Protein AF-A0A955S5T0-F1 (afdb_monomer)

pLDDT: mean 74.09, std 12.94, range [35.44, 94.0]

Sequence (426 aa):
MRRKCLFSLLGILFIHSLYISSAYSQSPAAYEKLKQENERLAEELKELKKQLSINKSNEGALEDLTLQKNSLLNQMVNVRQEKVALTEEVKDLKDRLNYWENNFDAEFENVIEPFQNKIKEFEKELEALNKAGSQTTEKQPKIVKQILPDVKNDIREQQEQIKFLEKKISNLQEKILSQEEELTKTSQKLEKKVLDVSSERDRLAGVVETLQKQSGKTVSKESKDIQRELDAAKDEIRTLKDQLAQSREKQDARVASVKEPLLEDIKSLKEKLQEYEFTAKNKDRRILEVSGQIREQKSLVEELEQQKILNKQLLTQIEKSNDFSDDLKELNDKYTAEIAELKKSGKAAENDVVYWKEQAENLKSGDPDKLSEYRKKLGELTALNTRKEERIEKQKAELSDLKDQNSSLAKEVKTLTQKTNDSFDK

Foldseek 3Di:
DVVVVVVVVVVVVVVVVVVLVVCVPPDPVVNVVSVVVVVVVVVVVVVVVVVVVVVVVVVVVVVVVVVVVVVVVVVVVVVVVVVVVVVVVVVVVVVVVVCCVVCVVVVVCVVCVVVVVVVVVVVVVVVVVVVVPPDDDDDPPPVCVVCVVVVVVVVVVVVVVVVVVVVVVVVVVVVVVVVVVVVVVVVVVVVVVVVVVVVVVVVVVVVVVVVVVVVVVVVVVVVVVVVVVVVVVVVVVVVVVVVVVVVVVVVVVVCCVVVVVVVVVVVVVVVVVVVVVVVVVVVVVVVVVVVVVVVVVVVVVVVVVVLVVVVVVLVVVVVVLVVVVVVLVVVVVVLVVVLVVLVVVLVVLVVVLVVLVVVLVPPDDDDVVVNVVSVVVNVVSVVVNVVSVVVSVVSVVVNVVSVVVNVVVVVVNVVVVVVSVVVVVD

Solvent-accessible surface area (backbone atoms only — not comparable to full-atom values): 23024 Å² total; per-residue (Å²): 118,77,71,62,59,56,56,52,54,56,52,52,52,56,53,48,55,58,49,53,66,60,48,75,80,77,41,76,70,58,50,54,53,53,49,53,52,50,53,52,52,52,52,54,52,51,51,52,50,51,53,52,52,53,51,52,53,49,52,51,53,50,50,52,52,50,52,51,51,52,51,51,50,51,52,51,50,51,52,50,50,53,50,51,55,52,50,52,50,52,48,53,52,50,52,52,49,51,49,44,73,73,38,43,65,60,56,49,43,67,65,43,49,65,53,55,51,50,50,54,49,52,50,50,52,50,52,50,54,60,69,61,69,80,74,78,88,92,69,75,76,56,63,61,67,63,49,52,61,56,56,52,49,53,52,49,52,50,54,52,50,50,54,52,50,54,53,49,51,54,57,48,54,54,50,51,54,54,49,53,50,50,52,50,56,52,50,54,54,49,54,53,51,52,52,53,52,50,53,52,51,55,53,50,51,54,50,51,54,52,51,52,55,49,50,56,52,51,55,55,48,53,54,50,51,52,49,51,53,52,52,51,50,51,54,50,52,50,52,53,52,53,51,52,53,54,50,49,53,54,48,52,53,53,50,49,70,51,49,56,58,52,53,50,51,54,50,54,51,51,55,53,49,53,53,49,53,53,51,48,55,52,51,52,53,50,50,54,51,52,55,49,53,51,52,53,52,50,52,52,51,55,52,52,52,53,48,52,54,51,52,52,53,51,50,56,52,50,52,54,51,48,55,53,50,50,56,51,48,54,52,51,53,50,51,53,52,51,49,52,50,52,51,53,54,41,54,50,50,51,52,49,46,53,51,51,49,51,54,59,70,67,60,76,80,88,58,70,67,61,53,51,50,46,52,49,52,47,51,52,51,51,54,51,45,52,56,48,50,54,50,49,54,51,52,52,51,54,52,49,55,52,52,52,53,51,54,51,51,54,52,51,52,53,53,52,54,49,55,54,53,65,63,70,81,109

Mean predicted aligned error: 21.6 Å

Structure (mmCIF, N/CA/C/O backbone):
data_AF-A0A955S5T0-F1
#
_entry.id   AF-A0A955S5T0-F1
#
loop_
_atom_site.group_PDB
_atom_site.id
_atom_site.type_symbol
_atom_site.label_atom_id
_atom_site.label_alt_id
_atom_site.label_comp_id
_atom_site.label_asym_id
_atom_site.label_entity_id
_atom_site.label_seq_id
_atom_site.pdbx_PDB_ins_code
_atom_site.Cartn_x
_atom_site.Cartn_y
_atom_site.Cartn_z
_atom_site.occupancy
_atom_site.B_iso_or_equiv
_atom_site.auth_seq_id
_atom_site.auth_comp_id
_atom_site.auth_asym_id
_atom_site.auth_atom_id
_atom_site.pdbx_PDB_model_num
ATOM 1 N N . MET A 1 1 ? -26.234 -20.638 34.557 1.00 43.16 1 MET A N 1
ATOM 2 C CA . MET A 1 1 ? -25.519 -19.679 33.675 1.00 43.16 1 MET A CA 1
ATOM 3 C C . MET A 1 1 ? -24.034 -19.476 34.017 1.00 43.16 1 MET A C 1
ATOM 5 O O . MET A 1 1 ? -23.249 -19.375 33.086 1.00 43.16 1 MET A O 1
ATOM 9 N N . ARG A 1 2 ? -23.594 -19.510 35.290 1.00 40.59 2 ARG A N 1
ATOM 10 C CA . ARG A 1 2 ? -22.195 -19.213 35.699 1.00 40.59 2 ARG A CA 1
ATOM 11 C C . ARG A 1 2 ? -21.089 -20.148 35.152 1.00 40.59 2 ARG A C 1
ATOM 13 O O . ARG A 1 2 ? -19.966 -19.698 34.965 1.00 40.59 2 ARG A O 1
ATOM 20 N N . ARG A 1 3 ? -21.383 -21.416 34.821 1.00 36.62 3 ARG A N 1
ATOM 21 C CA . ARG A 1 3 ? -20.387 -22.342 34.227 1.00 36.62 3 ARG A CA 1
ATOM 22 C C . ARG A 1 3 ? -20.027 -22.012 32.769 1.00 36.62 3 ARG A C 1
ATOM 24 O O . ARG A 1 3 ? -18.919 -22.317 32.357 1.00 36.62 3 ARG A O 1
ATOM 31 N N . LYS A 1 4 ? -20.908 -21.348 32.006 1.00 42.69 4 LYS A N 1
ATOM 32 C CA . LYS A 1 4 ? -20.657 -21.032 30.584 1.00 42.69 4 LYS A CA 1
ATOM 33 C C . LYS A 1 4 ? -19.671 -19.864 30.384 1.00 42.69 4 LYS A C 1
ATOM 35 O O . LYS A 1 4 ? -18.926 -19.885 29.414 1.00 42.69 4 LYS A O 1
ATOM 40 N N . CYS A 1 5 ? -19.578 -18.914 31.323 1.00 46.78 5 CYS A N 1
ATOM 41 C CA . CYS A 1 5 ? -18.585 -17.825 31.258 1.00 46.78 5 CYS A CA 1
ATOM 42 C C . CYS A 1 5 ? -17.145 -18.288 31.534 1.00 46.78 5 CYS A C 1
ATOM 44 O O . CYS A 1 5 ? -16.216 -17.789 30.909 1.00 46.78 5 CYS A O 1
ATOM 46 N N . LEU A 1 6 ? -16.947 -19.265 32.427 1.00 45.91 6 LEU A N 1
ATOM 47 C CA . LEU A 1 6 ? -15.609 -19.768 32.769 1.00 45.91 6 LEU A CA 1
ATOM 48 C C . LEU A 1 6 ? -14.956 -20.542 31.614 1.00 45.91 6 LEU A C 1
ATOM 50 O O . LEU A 1 6 ? -13.765 -20.376 31.368 1.00 45.91 6 LEU A O 1
ATOM 54 N N . PHE A 1 7 ? -15.740 -21.314 30.853 1.00 49.25 7 PHE A N 1
ATOM 55 C CA . PHE A 1 7 ? -15.244 -21.980 29.642 1.00 49.25 7 PHE A CA 1
ATOM 56 C C . PHE A 1 7 ? -14.921 -20.992 28.510 1.00 49.25 7 PHE A C 1
ATOM 58 O O . PHE A 1 7 ? -13.982 -21.227 27.754 1.00 49.25 7 PHE A O 1
ATOM 65 N N . SER A 1 8 ? -15.625 -19.857 28.432 1.00 54.81 8 SER A N 1
ATOM 66 C CA . SER A 1 8 ? -15.323 -18.800 27.457 1.00 54.81 8 SER A CA 1
ATOM 67 C C . SER A 1 8 ? -13.988 -18.102 27.746 1.00 54.81 8 SER A C 1
ATOM 69 O O . SER A 1 8 ? -13.233 -17.829 26.819 1.00 54.81 8 SER A O 1
ATOM 71 N N . LEU A 1 9 ? -13.666 -17.844 29.017 1.00 53.66 9 LEU A N 1
ATOM 72 C CA . LEU A 1 9 ? -12.402 -17.210 29.421 1.00 53.66 9 LEU A CA 1
ATOM 73 C C . LEU A 1 9 ? -11.186 -18.127 29.212 1.00 53.66 9 LEU A C 1
ATOM 75 O O . LEU A 1 9 ? -10.145 -17.671 28.744 1.00 53.66 9 LEU A O 1
ATOM 79 N N . LEU A 1 10 ? -11.332 -19.427 29.485 1.00 55.53 10 LEU A N 1
ATOM 80 C CA . LEU A 1 10 ? -10.294 -20.427 29.202 1.00 55.53 10 LEU A CA 1
ATOM 81 C C . LEU A 1 10 ? -10.031 -20.588 27.695 1.00 55.53 10 LEU A C 1
ATOM 83 O O . LEU A 1 10 ? -8.878 -20.728 27.294 1.00 55.53 10 LEU A O 1
ATOM 87 N N . GLY A 1 11 ? -11.070 -20.496 26.858 1.00 58.84 11 GLY A N 1
ATOM 88 C CA . GLY A 1 11 ? -10.920 -20.496 25.399 1.00 58.84 11 GLY A CA 1
ATOM 89 C C . GLY A 1 11 ? -10.178 -19.263 24.866 1.00 58.84 11 GLY A C 1
ATOM 90 O O . GLY A 1 11 ? -9.327 -19.390 23.989 1.00 58.84 11 GLY A O 1
ATOM 91 N N . ILE A 1 12 ? -10.435 -18.079 25.434 1.00 63.91 12 ILE A N 1
ATOM 92 C CA . ILE A 1 12 ? -9.771 -16.826 25.031 1.00 63.91 12 ILE A CA 1
ATOM 93 C C . ILE A 1 12 ? -8.281 -16.833 25.407 1.00 63.91 12 ILE A C 1
ATOM 95 O O . ILE A 1 12 ? -7.454 -16.396 24.605 1.00 63.91 12 ILE A O 1
ATOM 99 N N . LEU A 1 13 ? -7.924 -17.383 26.574 1.00 61.31 13 LEU A N 1
ATOM 100 C CA . LEU A 1 13 ? -6.528 -17.522 27.012 1.00 61.31 13 LEU A CA 1
ATOM 101 C C . LEU A 1 13 ? -5.732 -18.506 26.138 1.00 61.31 13 LEU A C 1
ATOM 103 O O . LEU A 1 13 ? -4.562 -18.260 25.846 1.00 61.31 13 LEU A O 1
ATOM 107 N N . PHE A 1 14 ? -6.363 -19.584 25.662 1.00 64.06 14 PHE A N 1
ATOM 108 C CA . PHE A 1 14 ? -5.720 -20.552 24.766 1.00 64.06 14 PHE A CA 1
ATOM 109 C C . PHE A 1 14 ? -5.452 -19.963 23.369 1.00 64.06 14 PHE A C 1
ATOM 111 O O . PHE A 1 14 ? -4.384 -20.168 22.794 1.00 64.06 14 PHE A O 1
ATOM 118 N N . ILE A 1 15 ? -6.384 -19.156 22.849 1.00 64.50 15 ILE A N 1
ATOM 119 C CA . ILE A 1 15 ? -6.214 -18.447 21.571 1.00 64.50 15 ILE A CA 1
ATOM 120 C C . ILE A 1 15 ? -5.142 -17.347 21.689 1.00 64.50 15 ILE A C 1
ATOM 122 O O . ILE A 1 15 ? -4.328 -17.193 20.779 1.00 64.50 15 ILE A O 1
ATOM 126 N N . HIS A 1 16 ? -5.066 -16.637 22.821 1.00 60.06 16 HIS A N 1
ATOM 127 C CA . HIS A 1 16 ? -4.013 -15.641 23.064 1.00 60.06 16 HIS A CA 1
ATOM 128 C C . HIS A 1 16 ? -2.620 -16.270 23.182 1.00 60.06 16 HIS A C 1
ATOM 130 O O . HIS A 1 16 ? -1.663 -15.727 22.636 1.00 60.06 16 HIS A O 1
ATOM 136 N N . SER A 1 17 ? -2.501 -17.441 23.816 1.00 58.22 17 SER A N 1
ATOM 137 C CA . SER A 1 17 ? -1.242 -18.197 23.877 1.00 58.22 17 SER A CA 1
ATOM 138 C C . SER A 1 17 ? -0.709 -18.551 22.483 1.00 58.22 17 SER A C 1
ATOM 140 O O . SER A 1 17 ? 0.485 -18.391 22.234 1.00 58.22 17 SER A O 1
ATOM 142 N N . LEU A 1 18 ? -1.585 -18.962 21.560 1.00 59.19 18 LEU A N 1
ATOM 143 C CA . LEU A 1 18 ? -1.213 -19.256 20.172 1.00 59.19 18 LEU A CA 1
ATOM 144 C C . LEU A 1 18 ? -0.837 -17.988 19.386 1.00 59.19 18 LEU A C 1
ATOM 146 O O . LEU A 1 18 ? 0.066 -18.023 18.550 1.00 59.19 18 LEU A O 1
ATOM 1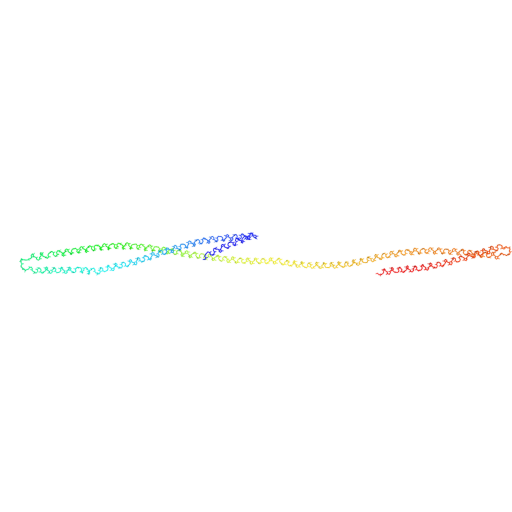50 N N . TYR A 1 19 ? -1.478 -16.854 19.684 1.00 56.28 19 TYR A N 1
ATOM 151 C CA . TYR A 1 19 ? -1.182 -15.572 19.040 1.00 56.28 19 TYR A CA 1
ATOM 152 C C . TYR A 1 19 ? 0.187 -15.008 19.462 1.00 56.28 19 TYR A C 1
ATOM 154 O O . TYR A 1 19 ? 0.946 -14.523 18.618 1.00 56.28 19 TYR A O 1
ATOM 162 N N . ILE A 1 20 ? 0.547 -15.156 20.744 1.00 56.72 20 ILE A N 1
ATOM 163 C CA . ILE A 1 20 ? 1.839 -14.732 21.314 1.00 56.72 20 ILE A CA 1
ATOM 164 C C . ILE A 1 20 ? 3.010 -15.507 20.687 1.00 56.72 20 ILE A C 1
ATOM 166 O O . ILE A 1 20 ? 4.053 -14.916 20.403 1.00 56.72 20 ILE A O 1
ATOM 170 N N . SER A 1 21 ? 2.833 -16.798 20.384 1.00 54.97 21 SER A N 1
ATOM 171 C CA . SER A 1 21 ? 3.855 -17.587 19.680 1.00 54.97 21 SER A CA 1
ATOM 172 C C . SER A 1 21 ? 4.092 -17.128 18.235 1.00 54.97 21 SER A C 1
ATOM 174 O O . SER A 1 21 ? 5.209 -17.263 17.744 1.00 54.97 21 SER A O 1
ATOM 176 N N . SER A 1 22 ? 3.097 -16.535 17.561 1.00 51.47 22 SER A N 1
ATOM 177 C CA . SER A 1 22 ? 3.288 -15.964 16.214 1.00 51.47 22 SER A CA 1
ATOM 178 C C . SER A 1 22 ? 3.954 -14.576 16.242 1.00 51.47 22 SER A C 1
ATOM 180 O O . SER A 1 22 ? 4.787 -14.261 15.388 1.00 51.47 22 SER A O 1
ATOM 182 N N . ALA A 1 23 ? 3.666 -13.776 17.278 1.00 48.75 23 ALA A N 1
ATOM 183 C CA . ALA A 1 23 ? 4.205 -12.426 17.463 1.00 48.75 23 ALA A CA 1
ATOM 184 C C . ALA A 1 23 ? 5.697 -12.397 17.856 1.00 48.75 23 ALA A C 1
ATOM 186 O O . ALA A 1 23 ? 6.361 -11.373 17.681 1.00 48.75 23 ALA A O 1
ATOM 187 N N . TYR A 1 24 ? 6.248 -13.529 18.312 1.00 47.66 24 TYR A N 1
ATOM 188 C CA . TYR A 1 24 ? 7.671 -13.704 18.643 1.00 47.66 24 TYR A CA 1
ATOM 189 C C . TYR A 1 24 ? 8.616 -13.412 17.461 1.00 47.66 24 TYR A C 1
ATOM 191 O O . TYR A 1 24 ? 9.796 -13.139 17.660 1.00 47.66 24 TYR A O 1
ATOM 199 N N . SER A 1 25 ? 8.101 -13.444 16.226 1.00 53.25 25 SER A N 1
ATOM 200 C CA . SER A 1 25 ? 8.893 -13.272 15.004 1.00 53.25 25 SER A CA 1
ATOM 201 C C . SER A 1 25 ? 8.963 -11.836 14.459 1.00 53.25 25 SER A C 1
ATOM 203 O O . SER A 1 25 ? 9.745 -11.602 13.541 1.00 53.25 25 SER A O 1
ATOM 205 N N . GLN A 1 26 ? 8.187 -10.870 14.985 1.00 54.09 26 GLN A N 1
ATOM 206 C CA . GLN A 1 26 ? 8.001 -9.576 14.293 1.00 54.09 26 GLN A CA 1
ATOM 207 C C . GLN A 1 26 ? 8.330 -8.296 15.084 1.00 54.09 26 GLN A C 1
ATOM 209 O O . GLN A 1 26 ? 8.608 -7.285 14.443 1.00 54.09 26 GLN A O 1
ATOM 214 N N . SER A 1 27 ? 8.355 -8.275 16.426 1.00 54.78 27 SER A N 1
ATOM 215 C CA . SER A 1 27 ? 8.821 -7.085 17.174 1.00 54.78 27 SER A CA 1
ATOM 216 C C . SER A 1 27 ? 8.988 -7.338 18.685 1.00 54.78 27 SER A C 1
ATOM 218 O O . SER A 1 27 ? 7.990 -7.575 19.371 1.00 54.78 27 SER A O 1
ATOM 220 N N . PRO A 1 28 ? 10.201 -7.189 19.255 1.00 62.16 28 PRO A N 1
ATOM 221 C CA . PRO A 1 28 ? 10.437 -7.268 20.704 1.00 62.16 28 PRO A CA 1
ATOM 222 C C . PRO A 1 28 ? 9.604 -6.270 21.530 1.00 62.16 28 PRO A C 1
ATOM 224 O O . PRO A 1 28 ? 9.223 -6.556 22.662 1.00 62.16 28 PRO A O 1
ATOM 227 N N . ALA A 1 29 ? 9.266 -5.111 20.955 1.00 64.88 29 ALA A N 1
ATOM 228 C CA . ALA A 1 29 ? 8.467 -4.087 21.629 1.00 64.88 29 ALA A CA 1
ATOM 229 C C . ALA A 1 29 ? 6.977 -4.464 21.740 1.00 64.88 29 ALA A C 1
ATOM 231 O O . ALA A 1 29 ? 6.308 -4.076 22.697 1.00 64.88 29 ALA A O 1
ATOM 232 N N . ALA A 1 30 ? 6.451 -5.229 20.778 1.00 55.34 30 ALA A N 1
ATOM 233 C CA . ALA A 1 30 ? 5.083 -5.745 20.841 1.00 55.34 30 ALA A CA 1
ATOM 234 C C . ALA A 1 30 ? 4.946 -6.842 21.909 1.00 55.34 30 ALA A C 1
ATOM 236 O O . ALA A 1 30 ? 3.925 -6.922 22.589 1.00 55.34 30 ALA A O 1
ATOM 237 N N . TYR A 1 31 ? 6.001 -7.640 22.095 1.00 64.44 31 TYR A N 1
ATOM 238 C CA . TYR A 1 31 ? 6.057 -8.674 23.122 1.00 64.44 31 TYR A CA 1
ATOM 239 C C . TYR A 1 31 ? 6.021 -8.092 24.540 1.00 64.44 31 TYR A C 1
ATOM 241 O O . TYR A 1 31 ? 5.231 -8.550 25.361 1.00 64.44 31 TYR A O 1
ATOM 249 N N . GLU A 1 32 ? 6.807 -7.049 24.823 1.00 69.19 32 GLU A N 1
ATOM 250 C CA . GLU A 1 32 ? 6.793 -6.433 26.158 1.00 69.19 32 GLU A CA 1
ATOM 251 C C . GLU A 1 32 ? 5.457 -5.754 26.489 1.00 69.19 32 GLU A C 1
ATOM 253 O O . GLU A 1 32 ? 4.980 -5.854 27.618 1.00 69.19 32 GLU A O 1
ATOM 258 N N . LYS A 1 33 ? 4.777 -5.161 25.499 1.00 69.62 33 LYS A N 1
ATOM 259 C CA . LYS A 1 33 ? 3.407 -4.658 25.697 1.00 69.62 33 LYS A CA 1
ATOM 260 C C . LYS A 1 33 ? 2.418 -5.777 26.026 1.00 69.62 33 LYS A C 1
ATOM 262 O O . LYS A 1 33 ? 1.658 -5.651 26.980 1.00 69.62 33 LYS A O 1
ATOM 267 N N . LEU A 1 34 ? 2.462 -6.888 25.287 1.00 64.69 34 LEU A N 1
ATOM 268 C CA . LEU A 1 34 ? 1.614 -8.059 25.551 1.00 64.69 34 LEU A CA 1
ATOM 269 C C . LEU A 1 34 ? 1.901 -8.692 26.918 1.00 64.69 34 LEU A C 1
ATOM 271 O O . LEU A 1 34 ? 0.992 -9.189 27.581 1.00 64.69 34 LEU A O 1
ATOM 275 N N . LYS A 1 35 ? 3.160 -8.676 27.357 1.00 68.00 35 LYS A N 1
ATOM 276 C CA . LYS A 1 35 ? 3.563 -9.168 28.674 1.00 68.00 35 LYS A CA 1
ATOM 277 C C . LYS A 1 35 ? 3.007 -8.290 29.798 1.00 68.00 35 LYS A C 1
ATOM 279 O O . LYS A 1 35 ? 2.401 -8.825 30.722 1.00 68.00 35 LYS A O 1
ATOM 284 N N . GLN A 1 36 ? 3.133 -6.968 29.683 1.00 71.56 36 GLN A N 1
ATOM 285 C CA . GLN A 1 36 ? 2.560 -6.020 30.647 1.00 71.56 36 GLN A CA 1
ATOM 286 C C . GLN A 1 36 ? 1.033 -6.124 30.719 1.00 71.56 36 GLN A C 1
ATOM 288 O O . GLN A 1 36 ? 0.452 -6.088 31.803 1.00 71.56 36 GLN A O 1
ATOM 293 N N . GLU A 1 37 ? 0.371 -6.298 29.576 1.00 65.56 37 GLU A N 1
ATOM 294 C CA . GLU A 1 37 ? -1.081 -6.458 29.521 1.00 65.56 37 GLU A CA 1
ATOM 295 C C . GLU A 1 37 ? -1.536 -7.777 30.166 1.00 65.56 37 GLU A C 1
ATOM 297 O O . GLU A 1 37 ? -2.505 -7.788 30.926 1.00 65.56 37 GLU A O 1
ATOM 302 N N . ASN A 1 38 ? -0.789 -8.868 29.967 1.00 65.69 38 ASN A N 1
ATOM 303 C CA . ASN A 1 38 ? -1.033 -10.139 30.652 1.00 65.69 38 ASN A CA 1
ATOM 304 C C . ASN A 1 38 ? -0.817 -10.051 32.169 1.00 65.69 38 ASN A C 1
ATOM 306 O O . ASN A 1 38 ? -1.598 -10.630 32.922 1.00 65.69 38 ASN A O 1
ATOM 310 N N . GLU A 1 39 ? 0.207 -9.331 32.634 1.00 76.75 39 GLU A N 1
ATOM 311 C CA . GLU A 1 39 ? 0.441 -9.106 34.068 1.00 76.75 39 GLU A CA 1
ATOM 312 C C . GLU A 1 39 ? -0.690 -8.277 34.697 1.00 76.75 39 GLU A C 1
ATOM 314 O O . GLU A 1 39 ? -1.193 -8.626 35.767 1.00 76.75 39 GLU A O 1
ATOM 319 N N . ARG A 1 40 ? -1.170 -7.242 33.994 1.00 79.88 40 ARG A N 1
ATOM 320 C CA . ARG A 1 40 ? -2.324 -6.434 34.418 1.00 79.88 40 ARG A CA 1
ATOM 321 C C . ARG A 1 40 ? -3.595 -7.277 34.523 1.00 79.88 40 ARG A C 1
ATOM 323 O O . ARG A 1 40 ? -4.268 -7.253 35.551 1.00 79.88 40 ARG A O 1
ATOM 330 N N . LEU A 1 41 ? -3.890 -8.069 33.490 1.00 68.00 41 LEU A N 1
ATOM 331 C CA . LEU A 1 41 ? -5.045 -8.971 33.471 1.00 68.00 41 LEU A CA 1
ATOM 332 C C . LEU A 1 41 ? -4.949 -10.046 34.560 1.00 68.00 41 LEU A C 1
ATOM 334 O O . LEU A 1 41 ? -5.968 -10.409 35.144 1.00 68.00 41 LEU A O 1
ATOM 338 N N . ALA A 1 42 ? -3.750 -10.549 34.862 1.00 70.12 42 ALA A N 1
ATOM 339 C CA . ALA A 1 42 ? -3.545 -11.528 35.925 1.00 70.12 42 ALA A CA 1
ATOM 340 C C . ALA A 1 42 ? -3.882 -10.959 37.313 1.00 70.12 42 ALA A C 1
ATOM 342 O O . ALA A 1 42 ? -4.506 -11.661 38.117 1.00 70.12 42 ALA A O 1
ATOM 343 N N . GLU A 1 43 ? -3.530 -9.699 37.583 1.00 77.62 43 GLU A N 1
ATOM 344 C CA . GLU A 1 43 ? -3.878 -9.048 38.849 1.00 77.62 43 GLU A CA 1
ATOM 345 C C . GLU A 1 43 ? -5.363 -8.671 38.942 1.00 77.62 43 GLU A C 1
ATOM 347 O O . GLU A 1 43 ? -5.988 -8.911 39.978 1.00 77.62 43 GLU A O 1
ATOM 352 N N . GLU A 1 44 ? -5.991 -8.229 37.846 1.00 72.94 44 GLU A N 1
ATOM 353 C CA . GLU A 1 44 ? -7.453 -8.059 37.792 1.00 72.94 44 GLU A CA 1
ATOM 354 C C . GLU A 1 44 ? -8.184 -9.384 38.095 1.00 72.94 44 GLU A C 1
ATOM 356 O O . GLU A 1 44 ? -9.144 -9.426 38.870 1.00 72.94 44 GLU A O 1
ATOM 361 N N . LEU A 1 45 ? -7.693 -10.507 37.558 1.00 69.31 45 LEU A N 1
ATOM 362 C CA . LEU A 1 45 ? -8.255 -11.840 37.807 1.00 69.31 45 LEU A CA 1
ATOM 363 C C . LEU A 1 45 ? -8.094 -12.280 39.270 1.00 69.31 45 LEU A C 1
ATOM 365 O O . LEU A 1 45 ? -8.950 -12.988 39.811 1.00 69.31 45 LEU A O 1
ATOM 369 N N . LYS A 1 46 ? -7.001 -11.881 39.923 1.00 77.50 46 LYS A N 1
ATOM 370 C CA . LYS A 1 46 ? -6.733 -12.176 41.335 1.00 77.50 46 LYS A CA 1
ATOM 371 C C . LYS A 1 46 ? -7.659 -11.380 42.252 1.00 77.50 46 LYS A C 1
ATOM 373 O O . LYS A 1 46 ? -8.229 -11.965 43.176 1.00 77.50 46 LYS A O 1
ATOM 378 N N . GLU A 1 47 ? -7.887 -10.102 41.957 1.00 71.81 47 GLU A N 1
ATOM 379 C CA . GLU A 1 47 ? -8.821 -9.267 42.718 1.00 71.81 47 GLU A CA 1
ATOM 380 C C . GLU A 1 47 ? -10.274 -9.726 42.513 1.00 71.81 47 GLU A C 1
ATOM 382 O O . GLU A 1 47 ? -11.011 -9.898 43.484 1.00 71.81 47 GLU A O 1
ATOM 387 N N . LEU A 1 48 ? -10.667 -10.085 41.285 1.00 65.38 48 LEU A N 1
ATOM 388 C CA . LEU A 1 48 ? -11.984 -10.678 41.018 1.00 65.38 48 LEU A CA 1
ATOM 389 C C . LEU A 1 48 ? -12.186 -12.012 41.751 1.00 65.38 48 LEU A C 1
ATOM 391 O O . LEU A 1 48 ? -13.269 -12.270 42.279 1.00 65.38 48 LEU A O 1
ATOM 395 N N . LYS A 1 49 ? -11.157 -12.867 41.840 1.00 69.12 49 LYS A N 1
ATOM 396 C CA . LYS A 1 49 ? -11.216 -14.107 42.639 1.00 69.12 49 LYS A CA 1
ATOM 397 C C . LYS A 1 49 ? -11.398 -13.820 44.128 1.00 69.12 49 LYS A C 1
ATOM 399 O O . LYS A 1 49 ? -12.165 -14.521 44.789 1.00 69.12 49 LYS A O 1
ATOM 404 N N . LYS A 1 50 ? -10.726 -12.793 44.649 1.00 72.69 50 LYS A N 1
ATOM 405 C CA . LYS A 1 50 ? -10.854 -12.353 46.041 1.00 72.69 50 LYS A CA 1
ATOM 406 C C . LYS A 1 50 ? -12.263 -11.827 46.328 1.00 72.69 50 LYS A C 1
ATOM 408 O O . LYS A 1 50 ? -12.890 -12.285 47.281 1.00 72.69 50 LYS A O 1
ATOM 413 N N . GLN A 1 51 ? -12.807 -10.977 45.457 1.00 61.12 51 GLN A N 1
ATOM 414 C CA . GLN A 1 51 ? -14.191 -10.496 45.549 1.00 61.12 51 GLN A CA 1
ATOM 415 C C . GLN A 1 51 ? -15.214 -11.638 45.457 1.00 61.12 51 GLN A C 1
ATOM 417 O O . GLN A 1 51 ? -16.167 -11.686 46.233 1.00 61.12 51 GLN A O 1
ATOM 422 N N . LEU A 1 52 ? -14.999 -12.614 44.567 1.00 59.69 52 LEU A N 1
ATOM 423 C CA . LEU A 1 52 ? -15.858 -13.796 44.459 1.00 59.69 52 LEU A CA 1
ATOM 424 C C . LEU A 1 52 ? -15.833 -14.644 45.743 1.00 59.69 52 LEU A C 1
ATOM 426 O O . LEU A 1 52 ? -16.858 -15.202 46.131 1.00 59.69 52 LEU A O 1
ATOM 430 N N . SER A 1 53 ? -14.677 -14.743 46.405 1.00 63.16 53 SER A N 1
ATOM 431 C CA . SER A 1 53 ? -14.536 -15.449 47.683 1.00 63.16 53 SER A CA 1
ATOM 432 C C . SER A 1 53 ? -15.283 -14.739 48.815 1.00 63.16 53 SER A C 1
ATOM 434 O O . SER A 1 53 ? -15.946 -15.402 49.611 1.00 63.16 53 SER A O 1
ATOM 436 N N . ILE A 1 54 ? -15.234 -13.404 48.854 1.00 63.50 54 ILE A N 1
ATOM 437 C CA . ILE A 1 54 ? -15.999 -12.585 49.808 1.00 63.50 54 ILE A CA 1
ATOM 438 C C . ILE A 1 54 ? -17.503 -12.758 49.565 1.00 63.50 54 ILE A C 1
ATOM 440 O O . ILE A 1 54 ? -18.251 -13.029 50.500 1.00 63.50 54 ILE A O 1
ATOM 444 N N . ASN A 1 55 ? -17.948 -12.708 48.306 1.00 56.88 55 ASN A N 1
ATOM 445 C CA . ASN A 1 55 ? -19.360 -12.895 47.970 1.00 56.88 55 ASN A CA 1
ATOM 446 C C . ASN A 1 55 ? -19.876 -14.297 48.307 1.00 56.88 55 ASN A C 1
ATOM 448 O O . ASN A 1 55 ? -20.989 -14.412 48.806 1.00 56.88 55 ASN A O 1
ATOM 452 N N . LYS A 1 56 ? -19.073 -15.352 48.113 1.00 63.22 56 LYS A N 1
ATOM 453 C CA . LYS A 1 56 ? -19.430 -16.708 48.565 1.00 63.22 56 LYS A CA 1
ATOM 454 C C . LYS A 1 56 ? -19.544 -16.811 50.085 1.00 63.22 56 LYS A C 1
ATOM 456 O O . LYS A 1 56 ? -20.452 -17.473 50.575 1.00 63.22 56 LYS A O 1
ATOM 461 N N . SER A 1 57 ? -18.647 -16.154 50.824 1.00 63.56 57 SER A N 1
ATOM 462 C CA . SER A 1 57 ? -18.744 -16.087 52.287 1.00 63.56 57 SER A CA 1
ATOM 463 C C . SER A 1 57 ? -20.003 -15.341 52.735 1.00 63.56 57 SER A C 1
ATOM 465 O O . SER A 1 57 ? -20.627 -15.739 53.713 1.00 63.56 57 SER A O 1
ATOM 467 N N . ASN A 1 58 ? -20.397 -14.292 52.009 1.00 59.41 58 ASN A N 1
ATOM 468 C CA . ASN A 1 58 ? -21.615 -13.534 52.293 1.00 59.41 58 ASN A CA 1
ATOM 469 C C . ASN A 1 58 ? -22.887 -14.321 51.933 1.00 59.41 58 ASN A C 1
ATOM 471 O O . ASN A 1 58 ? -23.869 -14.218 52.657 1.00 59.41 58 ASN A O 1
ATOM 475 N N . GLU A 1 59 ? -22.871 -15.124 50.861 1.00 59.38 59 GLU A N 1
ATOM 476 C CA . GLU A 1 59 ? -23.961 -16.050 50.497 1.00 59.38 59 GLU A CA 1
ATOM 477 C C . GLU A 1 59 ? -24.190 -17.081 51.617 1.00 59.38 59 GLU A C 1
ATOM 479 O O . GLU A 1 59 ? -25.325 -17.255 52.054 1.00 59.38 59 GLU A O 1
ATOM 484 N N . GLY A 1 60 ? -23.113 -17.670 52.156 1.00 65.25 60 GLY A N 1
ATOM 485 C CA . GLY A 1 60 ? -23.189 -18.585 53.303 1.00 65.25 60 GLY A CA 1
ATOM 486 C C . GLY A 1 60 ? -23.697 -17.910 54.581 1.00 65.25 60 GLY A C 1
ATOM 487 O O . GLY A 1 60 ? -24.587 -18.435 55.242 1.00 65.25 60 GLY A O 1
ATOM 488 N N . ALA A 1 61 ? -23.225 -16.696 54.885 1.00 58.94 61 ALA A N 1
ATOM 489 C CA . ALA A 1 61 ? -23.729 -15.928 56.026 1.00 58.94 61 ALA A CA 1
ATOM 490 C C . ALA A 1 61 ? -25.224 -15.576 55.887 1.00 58.94 61 ALA A C 1
ATOM 492 O O . ALA A 1 61 ? -25.948 -15.547 56.881 1.00 58.94 61 ALA A O 1
ATOM 493 N N . LEU A 1 62 ? -25.703 -15.323 54.662 1.00 51.78 62 LEU A N 1
ATOM 494 C CA . LEU A 1 62 ? -27.115 -15.052 54.384 1.00 51.78 62 LEU A CA 1
ATOM 495 C C . LEU A 1 62 ? -27.985 -16.309 54.548 1.00 51.78 62 LEU A C 1
ATOM 497 O O . LEU A 1 62 ? -29.119 -16.218 55.026 1.00 51.78 62 LEU A O 1
ATOM 501 N N . GLU A 1 63 ? -27.462 -17.471 54.157 1.00 62.62 63 GLU A N 1
ATOM 502 C CA . GLU A 1 63 ? -28.116 -18.771 54.314 1.00 62.62 63 GLU A CA 1
ATOM 503 C C . GLU A 1 63 ? -28.223 -19.157 55.797 1.00 62.62 63 GLU A C 1
ATOM 505 O O . GLU A 1 63 ? -29.319 -19.475 56.265 1.00 62.62 63 GLU A O 1
ATOM 510 N N . ASP A 1 64 ? -27.149 -18.969 56.570 1.00 63.34 64 ASP A N 1
ATOM 511 C CA . ASP A 1 64 ? -27.138 -19.159 58.024 1.00 63.34 64 ASP A CA 1
ATOM 512 C C . ASP A 1 64 ? -28.119 -18.215 58.735 1.00 63.34 64 ASP A C 1
ATOM 514 O O . ASP A 1 64 ? -28.926 -18.658 59.554 1.00 63.34 64 ASP A O 1
ATOM 518 N N . LEU A 1 65 ? -28.140 -16.924 58.375 1.00 65.06 65 LEU A N 1
ATOM 519 C CA . LEU A 1 65 ? -29.117 -15.954 58.893 1.00 65.06 65 LEU A CA 1
ATOM 520 C C . LEU A 1 65 ? -30.563 -16.341 58.550 1.00 65.06 65 LEU A C 1
ATOM 522 O O . LEU A 1 65 ? -31.476 -16.126 59.352 1.00 65.06 65 LEU A O 1
ATOM 526 N N . THR A 1 66 ? -30.789 -16.929 57.374 1.00 63.00 66 THR A N 1
ATOM 527 C CA . THR A 1 66 ? -32.117 -17.390 56.944 1.00 63.00 66 THR A CA 1
ATOM 528 C C . THR A 1 66 ? -32.567 -18.609 57.747 1.00 63.00 66 THR A C 1
ATOM 530 O O . THR A 1 66 ? -33.714 -18.657 58.202 1.00 63.00 66 THR A O 1
ATOM 533 N N . LEU A 1 67 ? -31.669 -19.566 57.990 1.00 72.12 67 LEU A N 1
ATOM 534 C CA . LEU A 1 67 ? -31.924 -20.721 58.852 1.00 72.12 67 LEU A CA 1
ATOM 535 C C . LEU A 1 67 ? -32.196 -20.289 60.298 1.00 72.12 67 LEU A C 1
ATOM 537 O O . LEU A 1 67 ? -33.162 -20.749 60.912 1.00 72.12 67 LEU A O 1
ATOM 541 N N . GLN A 1 68 ? -31.413 -19.344 60.819 1.00 66.56 68 GLN A N 1
ATOM 542 C CA . GLN A 1 68 ? -31.579 -18.811 62.169 1.00 66.56 68 GLN A CA 1
ATOM 543 C C . GLN A 1 68 ? -32.917 -18.069 62.326 1.00 66.56 68 GLN A C 1
ATOM 545 O O . GLN A 1 68 ? -33.639 -18.293 63.300 1.00 66.56 68 GLN A O 1
ATOM 550 N N . LYS A 1 69 ? -33.310 -17.265 61.325 1.00 65.62 69 LYS A N 1
ATOM 551 C CA . LYS A 1 69 ? -34.623 -16.604 61.262 1.00 65.62 69 LYS A CA 1
ATOM 552 C C . LYS A 1 69 ? -35.773 -17.612 61.259 1.00 65.62 69 LYS A C 1
ATOM 554 O O . LYS A 1 69 ? -36.737 -17.426 61.997 1.00 65.62 69 LYS A O 1
ATOM 559 N N . ASN A 1 70 ? -35.688 -18.670 60.454 1.00 67.88 70 ASN A N 1
ATOM 560 C CA . ASN A 1 70 ? -36.736 -19.692 60.376 1.00 67.88 70 ASN A CA 1
ATOM 561 C C . ASN A 1 70 ? -36.852 -20.495 61.682 1.00 67.88 70 ASN A C 1
ATOM 563 O O . ASN A 1 70 ? -37.961 -20.778 62.133 1.00 67.88 70 ASN A O 1
ATOM 567 N N . SER A 1 71 ? -35.724 -20.793 62.334 1.00 70.56 71 SER A N 1
ATOM 568 C CA . SER A 1 71 ? -35.700 -21.415 63.662 1.00 70.56 71 SER A CA 1
ATOM 569 C C . SER A 1 71 ? -36.378 -20.532 64.715 1.00 70.56 71 SER A C 1
ATOM 571 O O . SER A 1 71 ? -37.243 -21.004 65.454 1.00 70.56 71 SER A O 1
ATOM 573 N N . LEU A 1 72 ? -36.042 -19.238 64.756 1.00 67.12 72 LEU A N 1
ATOM 574 C CA . LEU A 1 72 ? -36.676 -18.269 65.658 1.00 67.12 72 LEU A CA 1
ATOM 575 C C . LEU A 1 72 ? -38.177 -18.119 65.384 1.00 67.12 72 LEU A C 1
ATOM 577 O O . LEU A 1 72 ? -38.968 -18.059 66.323 1.00 67.12 72 LEU A O 1
ATOM 581 N N . LEU A 1 73 ? -38.589 -18.111 64.113 1.00 64.00 73 LEU A N 1
ATOM 582 C CA . LEU A 1 73 ? -39.999 -18.031 63.735 1.00 64.00 73 LEU A CA 1
ATOM 583 C C . LEU A 1 73 ? -40.783 -19.253 64.236 1.00 64.00 73 LEU A C 1
ATOM 585 O O . LEU A 1 73 ? -41.848 -19.088 64.825 1.00 64.00 73 LEU A O 1
ATOM 589 N N . ASN A 1 74 ? -40.233 -20.459 64.079 1.00 68.81 74 ASN A N 1
ATOM 590 C CA . ASN A 1 74 ? -40.846 -21.684 64.598 1.00 68.81 74 ASN A CA 1
ATOM 591 C C . ASN A 1 74 ? -40.933 -21.677 66.129 1.00 68.81 74 ASN A C 1
ATOM 593 O O . ASN A 1 74 ? -41.968 -22.033 66.689 1.00 68.81 74 ASN A O 1
ATOM 597 N N . GLN A 1 75 ? -39.891 -21.206 66.820 1.00 64.38 75 GLN A N 1
ATOM 598 C CA . GLN A 1 75 ? -39.935 -21.043 68.275 1.00 64.38 75 GLN A CA 1
ATOM 599 C C . GLN A 1 75 ? -41.005 -20.029 68.703 1.00 64.38 75 GLN A C 1
ATOM 601 O O . GLN A 1 75 ? -41.743 -20.289 69.650 1.00 64.38 75 GLN A O 1
ATOM 606 N N . MET A 1 76 ? -41.155 -18.908 67.989 1.00 59.16 76 MET A N 1
ATOM 607 C CA . MET A 1 76 ? -42.218 -17.932 68.254 1.00 59.16 76 MET A CA 1
ATOM 608 C C . MET A 1 76 ? -43.620 -18.497 68.008 1.00 59.16 76 MET A C 1
ATOM 610 O O . MET A 1 76 ? -44.540 -18.172 68.758 1.00 59.16 76 MET A O 1
ATOM 614 N N . VAL A 1 77 ? -43.799 -19.320 66.972 1.00 66.44 77 VAL A N 1
ATOM 615 C CA . VAL A 1 77 ? -45.076 -19.993 66.690 1.00 66.44 77 VAL A CA 1
ATOM 616 C C . VAL A 1 77 ? -45.424 -20.963 67.817 1.00 66.44 77 VAL A C 1
ATOM 618 O O . VAL A 1 77 ? -46.530 -20.879 68.346 1.00 66.44 77 VAL A O 1
ATOM 621 N N . ASN A 1 78 ? -44.471 -21.788 68.258 1.00 63.44 78 ASN A N 1
ATOM 622 C CA . ASN A 1 78 ? -44.679 -22.712 69.375 1.00 63.44 78 ASN A CA 1
ATOM 623 C C . ASN A 1 78 ? -45.014 -21.965 70.673 1.00 63.44 78 ASN A C 1
ATOM 625 O O . ASN A 1 78 ? -45.984 -22.300 71.341 1.00 63.44 78 ASN A O 1
ATOM 629 N N . VAL A 1 79 ? -44.288 -20.886 70.991 1.00 63.16 79 VAL A N 1
ATOM 630 C CA . VAL A 1 79 ? -44.576 -20.064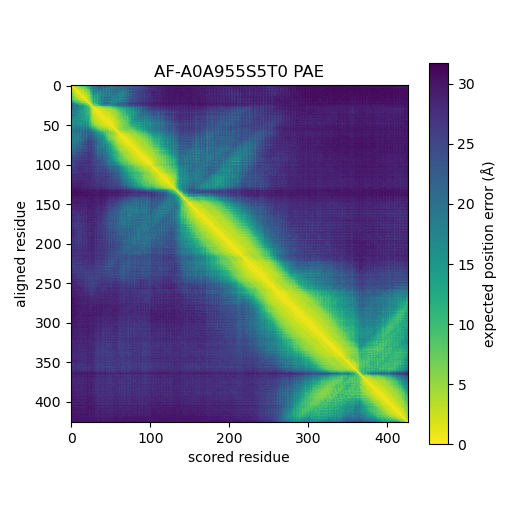 72.180 1.00 63.16 79 VAL A CA 1
ATOM 631 C C . VAL A 1 79 ? -45.951 -19.392 72.087 1.00 63.16 79 VAL A C 1
ATOM 633 O O . VAL A 1 79 ? -46.644 -19.276 73.095 1.00 63.16 79 VAL A O 1
ATOM 636 N N . ARG A 1 80 ? -46.391 -18.960 70.895 1.00 58.59 80 ARG A N 1
ATOM 637 C CA . ARG A 1 80 ? -47.755 -18.435 70.709 1.00 58.59 80 ARG A CA 1
ATOM 638 C C . ARG A 1 80 ? -48.813 -19.510 70.923 1.00 58.59 80 ARG A C 1
ATOM 640 O O . ARG A 1 80 ? -49.819 -19.212 71.554 1.00 58.59 80 ARG A O 1
ATOM 647 N N . GLN A 1 81 ? -48.599 -20.720 70.416 1.00 65.44 81 GLN A N 1
ATOM 648 C CA . GLN A 1 81 ? -49.524 -21.839 70.603 1.00 65.44 81 GLN A CA 1
ATOM 649 C C . GLN A 1 81 ? -49.607 -22.259 72.075 1.00 65.44 81 GLN A C 1
ATOM 651 O O . GLN A 1 81 ? -50.710 -22.366 72.601 1.00 65.44 81 GLN A O 1
ATOM 656 N N . GLU A 1 82 ? -48.467 -22.385 72.761 1.00 63.69 82 GLU A N 1
ATOM 657 C CA . GLU A 1 82 ? -48.414 -22.633 74.209 1.00 63.69 82 GLU A CA 1
ATOM 658 C C . GLU A 1 82 ? -49.142 -21.530 74.989 1.00 63.69 82 GLU A C 1
ATOM 660 O O . GLU A 1 82 ? -49.930 -21.822 75.883 1.00 63.69 82 GLU A O 1
ATOM 665 N N . LYS A 1 83 ? -48.952 -20.255 74.618 1.00 59.03 83 LYS A N 1
ATOM 666 C CA . LYS A 1 83 ? -49.667 -19.136 75.245 1.00 59.03 83 LYS A CA 1
ATOM 667 C C . LYS A 1 83 ? -51.180 -19.228 75.041 1.00 59.03 83 LYS A C 1
ATOM 669 O O . LYS A 1 83 ? -51.917 -18.922 75.972 1.00 59.03 83 LYS A O 1
ATOM 674 N N . VAL A 1 84 ? -51.647 -19.604 73.849 1.00 66.19 84 VAL A N 1
ATOM 675 C CA . VAL A 1 84 ? -53.084 -19.778 73.572 1.00 66.19 84 VAL A CA 1
ATOM 676 C C . VAL A 1 84 ? -53.654 -20.910 74.423 1.00 66.19 84 VAL A C 1
ATOM 678 O O . VAL A 1 84 ? -54.622 -20.671 75.137 1.00 66.19 84 VAL A O 1
ATOM 681 N N . ALA A 1 85 ? -53.002 -22.076 74.435 1.00 63.06 85 ALA A N 1
ATOM 682 C CA . ALA A 1 85 ? -53.430 -23.225 75.234 1.00 63.06 85 ALA A CA 1
ATOM 683 C C . ALA A 1 85 ? -53.500 -22.889 76.734 1.00 63.06 85 ALA A C 1
ATOM 685 O O . ALA A 1 85 ? -54.510 -23.138 77.384 1.00 63.06 85 ALA A O 1
ATOM 686 N N . LEU A 1 86 ? -52.473 -22.220 77.268 1.00 64.81 86 LEU A N 1
ATOM 687 C CA . LEU A 1 86 ? -52.457 -21.779 78.665 1.00 64.81 86 LEU A CA 1
ATOM 688 C C . LEU A 1 86 ? -53.503 -20.690 78.956 1.00 64.81 86 LEU A C 1
ATOM 690 O O . LEU A 1 86 ? -54.034 -20.628 80.058 1.00 64.81 86 LEU A O 1
ATOM 694 N N . THR A 1 87 ? -53.827 -19.825 77.988 1.00 61.09 87 THR A N 1
ATOM 695 C CA . THR A 1 87 ? -54.884 -18.808 78.157 1.00 61.09 87 THR A CA 1
ATOM 696 C C . THR A 1 87 ? -56.264 -19.462 78.245 1.00 61.09 87 THR A C 1
ATOM 698 O O . THR A 1 87 ? -57.097 -19.024 79.036 1.00 61.09 87 THR A O 1
ATOM 701 N N . GLU A 1 88 ? -56.506 -20.508 77.455 1.00 71.81 88 GLU A N 1
ATOM 702 C CA . GLU A 1 88 ? -57.731 -21.309 77.522 1.00 71.81 88 GLU A CA 1
ATOM 703 C C . GLU A 1 88 ? -57.823 -22.090 78.836 1.00 71.81 88 GLU A C 1
ATOM 705 O O . GLU A 1 88 ? -58.883 -22.095 79.455 1.00 71.81 88 GLU A O 1
ATOM 710 N N . GLU A 1 89 ? -56.716 -22.658 79.316 1.00 69.44 89 GLU A N 1
ATOM 711 C CA . GLU A 1 89 ? -56.666 -23.362 80.602 1.00 69.44 89 GLU A CA 1
ATOM 712 C C . GLU A 1 89 ? -56.913 -22.415 81.787 1.00 69.44 89 GLU A C 1
ATOM 714 O O . GLU A 1 89 ? -57.731 -22.705 82.656 1.00 69.44 89 GLU A O 1
ATOM 719 N N . VAL A 1 90 ? -56.297 -21.226 81.791 1.00 67.12 90 VAL A N 1
ATOM 720 C CA . VAL A 1 90 ? -56.574 -20.187 82.800 1.00 67.12 90 VAL A CA 1
ATOM 721 C C . VAL A 1 90 ? -58.035 -19.741 82.745 1.00 67.12 90 VAL A C 1
ATOM 723 O O . VAL A 1 90 ? -58.633 -19.479 83.788 1.00 67.12 90 VAL A O 1
ATOM 726 N N . LYS A 1 91 ? -58.627 -19.656 81.549 1.00 76.25 91 LYS A N 1
ATOM 727 C CA . LYS A 1 91 ? -60.045 -19.322 81.393 1.00 76.25 91 LYS A CA 1
ATOM 728 C C . LYS A 1 91 ? -60.943 -20.419 81.972 1.00 76.25 91 LYS A C 1
ATOM 730 O O . LYS A 1 91 ? -61.817 -20.086 82.761 1.00 76.25 91 LYS A O 1
ATOM 735 N N . ASP A 1 92 ? -60.700 -21.689 81.649 1.00 73.94 92 ASP A N 1
ATOM 736 C CA . ASP A 1 92 ? -61.456 -22.825 82.200 1.00 73.94 92 ASP A CA 1
ATOM 737 C C . ASP A 1 92 ? -61.349 -22.885 83.730 1.00 73.94 92 ASP A C 1
ATOM 739 O O . ASP A 1 92 ? -62.350 -23.012 84.433 1.00 73.94 92 ASP A O 1
ATOM 743 N N . LEU A 1 93 ? -60.143 -22.690 84.270 1.00 69.62 93 LEU A N 1
ATOM 744 C CA . LEU A 1 93 ? -59.924 -22.626 85.714 1.00 69.62 93 LEU A CA 1
ATOM 745 C C . LEU A 1 93 ? -60.663 -21.447 86.356 1.00 69.62 93 LEU A C 1
ATOM 747 O O . LEU A 1 93 ? -61.246 -21.611 87.426 1.00 69.62 93 LEU A O 1
ATOM 751 N N . LYS A 1 94 ? -60.689 -20.279 85.706 1.00 69.56 94 LYS A N 1
ATOM 752 C CA . LYS A 1 94 ? -61.421 -19.104 86.193 1.00 69.56 94 LYS A CA 1
ATOM 753 C C . LYS A 1 94 ? -62.934 -19.303 86.131 1.00 69.56 94 LYS A C 1
ATOM 755 O O . LYS A 1 94 ? -63.623 -18.910 87.066 1.00 69.56 94 LYS A O 1
ATOM 760 N N . ASP A 1 95 ? -63.441 -19.941 85.081 1.00 76.56 95 ASP A N 1
ATOM 761 C CA . ASP A 1 95 ? -64.856 -20.288 84.944 1.00 76.56 95 ASP A CA 1
ATOM 762 C C . ASP A 1 95 ? -65.266 -21.322 86.010 1.00 76.56 95 ASP A C 1
ATOM 764 O O . ASP A 1 95 ? -66.321 -21.185 86.630 1.00 76.56 95 ASP A O 1
ATOM 768 N N . ARG A 1 96 ? -64.401 -22.301 86.314 1.00 69.44 96 ARG A N 1
ATOM 769 C CA . ARG A 1 96 ? -64.602 -23.255 87.419 1.00 69.44 96 ARG A CA 1
ATOM 770 C C . ARG A 1 96 ? -64.545 -22.581 88.786 1.00 69.44 96 ARG A C 1
ATOM 772 O O . ARG A 1 96 ? -65.376 -22.901 89.631 1.00 69.44 96 ARG A O 1
ATOM 779 N N . LEU A 1 97 ? -63.608 -21.659 89.007 1.00 65.25 97 LEU A N 1
ATOM 780 C CA . LEU A 1 97 ? -63.531 -20.888 90.248 1.00 65.25 97 LEU A CA 1
ATOM 781 C C . LEU A 1 97 ? -64.799 -20.050 90.439 1.00 65.25 97 LEU A C 1
ATOM 783 O O . LEU A 1 97 ? -65.427 -20.152 91.484 1.00 65.25 97 LEU A O 1
ATOM 787 N N . ASN A 1 98 ? -65.236 -19.328 89.403 1.00 70.00 98 ASN A N 1
ATOM 788 C CA . ASN A 1 98 ? -66.488 -18.568 89.417 1.00 70.00 98 ASN A CA 1
ATOM 789 C C . ASN A 1 98 ? -67.710 -19.464 89.655 1.00 70.00 98 ASN A C 1
ATOM 791 O O . ASN A 1 98 ? -68.634 -19.063 90.358 1.00 70.00 98 ASN A O 1
ATOM 795 N N . TYR A 1 99 ? -67.756 -20.661 89.061 1.00 74.38 99 TYR A N 1
ATOM 796 C CA . TYR A 1 99 ? -68.835 -21.613 89.322 1.00 74.38 99 TYR A CA 1
ATOM 797 C C . TYR A 1 99 ? -68.887 -21.978 90.806 1.00 74.38 99 TYR A C 1
ATOM 799 O O . TYR A 1 99 ? -69.965 -21.948 91.393 1.00 74.38 99 TYR A O 1
ATOM 807 N N . TRP A 1 100 ? -67.743 -22.284 91.419 1.00 69.00 100 TRP A N 1
ATOM 808 C CA . TRP A 1 100 ? -67.703 -22.592 92.844 1.00 69.00 100 TRP A CA 1
ATOM 809 C C . TRP A 1 100 ? -68.017 -21.362 93.695 1.00 69.00 100 TRP A C 1
ATOM 811 O O . TRP A 1 100 ? -68.890 -21.463 94.534 1.00 69.00 100 TRP A O 1
ATOM 821 N N . GLU A 1 101 ? -67.434 -20.189 93.451 1.00 68.88 101 GLU A N 1
ATOM 822 C CA . GLU A 1 101 ? -67.735 -18.976 94.234 1.00 68.88 101 GLU A CA 1
ATOM 823 C C . GLU A 1 101 ? -69.225 -18.607 94.226 1.00 68.88 101 GLU A C 1
ATOM 825 O O . GLU A 1 101 ? -69.765 -18.224 95.258 1.00 68.88 101 GLU A O 1
ATOM 830 N N . ASN A 1 102 ? -69.911 -18.760 93.089 1.00 73.62 102 ASN A N 1
ATOM 831 C CA . ASN A 1 102 ? -71.322 -18.381 92.977 1.00 73.62 102 ASN A CA 1
ATOM 832 C C . ASN A 1 102 ? -72.300 -19.469 93.434 1.00 73.62 102 ASN A C 1
ATOM 834 O O . ASN A 1 102 ? -73.443 -19.155 93.758 1.00 73.62 102 ASN A O 1
ATOM 838 N N . ASN A 1 103 ? -71.889 -20.740 93.430 1.00 73.62 103 ASN A N 1
ATOM 839 C CA . ASN A 1 103 ? -72.771 -21.857 93.772 1.00 73.62 103 ASN A CA 1
ATOM 840 C C . ASN A 1 103 ? -72.381 -22.557 95.074 1.00 73.62 103 ASN A C 1
ATOM 842 O O . ASN A 1 103 ? -73.128 -23.424 95.514 1.00 73.62 103 ASN A O 1
ATOM 846 N N . PHE A 1 104 ? -71.258 -22.198 95.704 1.00 68.88 104 PHE A N 1
ATOM 847 C CA . PHE A 1 104 ? -70.796 -22.842 96.932 1.00 68.88 104 PHE A CA 1
ATOM 848 C C . PHE A 1 104 ? -71.833 -22.698 98.036 1.00 68.88 104 PHE A C 1
ATOM 850 O O . PHE A 1 104 ? -72.232 -23.708 98.599 1.00 68.88 104 PHE A O 1
ATOM 857 N N . ASP A 1 105 ? -72.334 -21.485 98.276 1.00 64.75 105 ASP A N 1
ATOM 858 C CA . ASP A 1 105 ? -73.349 -21.252 99.305 1.00 64.75 105 ASP A CA 1
ATOM 859 C C . ASP A 1 105 ? -74.642 -22.015 98.997 1.00 64.75 105 ASP A C 1
ATOM 861 O O . ASP A 1 105 ? -75.214 -22.621 99.888 1.00 64.75 105 ASP A O 1
ATOM 865 N N . ALA A 1 106 ? -75.075 -22.073 97.733 1.00 66.06 106 ALA A N 1
ATOM 866 C CA . ALA A 1 106 ? -76.287 -22.795 97.343 1.00 66.06 106 ALA A CA 1
ATOM 867 C C . ALA A 1 106 ? -76.135 -24.326 97.431 1.00 66.06 106 ALA A C 1
ATOM 869 O O . ALA A 1 106 ? -77.050 -25.020 97.873 1.00 66.06 106 ALA A O 1
ATOM 870 N N . GLU A 1 107 ? -74.993 -24.882 97.019 1.00 70.81 107 GLU A N 1
ATOM 871 C CA . GLU A 1 107 ? -74.698 -26.309 97.184 1.00 70.81 107 GLU A CA 1
ATOM 872 C C . GLU A 1 107 ? -74.496 -26.668 98.663 1.00 70.81 107 GLU A C 1
ATOM 874 O O . GLU A 1 107 ? -74.942 -27.729 99.098 1.00 70.81 107 GLU A O 1
ATOM 879 N N . PHE A 1 108 ? -73.890 -25.782 99.455 1.00 62.62 108 PHE A N 1
ATOM 880 C CA . PHE A 1 108 ? -73.716 -25.953 100.896 1.00 62.62 108 PHE A CA 1
ATOM 881 C C . PHE A 1 108 ? -75.054 -25.873 101.638 1.00 62.62 108 PHE A C 1
ATOM 883 O O . PHE A 1 108 ? -75.335 -26.733 102.472 1.00 62.62 108 PHE A O 1
ATOM 890 N N . GLU A 1 109 ? -75.920 -24.923 101.279 1.00 61.50 109 GLU A N 1
ATOM 891 C CA . GLU A 1 109 ? -77.265 -24.794 101.841 1.00 61.50 109 GLU A CA 1
ATOM 892 C C . GLU A 1 109 ? -78.127 -26.006 101.468 1.00 61.50 109 GLU A C 1
ATOM 894 O O . GLU A 1 109 ? -78.781 -26.559 102.340 1.00 61.50 109 GLU A O 1
ATOM 899 N N . ASN A 1 110 ? -78.044 -26.530 100.236 1.00 69.94 110 ASN A N 1
ATOM 900 C CA . ASN A 1 110 ? -78.720 -27.782 99.856 1.00 69.94 110 ASN A CA 1
ATOM 901 C C . ASN A 1 110 ? -78.268 -28.992 100.694 1.00 69.94 110 ASN A C 1
ATOM 903 O O . ASN A 1 110 ? -79.037 -29.932 100.904 1.00 69.94 110 ASN A O 1
ATOM 907 N N . VAL A 1 111 ? -77.017 -28.997 101.163 1.00 65.06 111 VAL A N 1
ATOM 908 C CA . VAL A 1 111 ? -76.501 -30.047 102.050 1.00 65.06 111 VAL A CA 1
ATOM 909 C C . VAL A 1 111 ? -76.927 -29.805 103.500 1.00 65.06 111 VAL A C 1
ATOM 911 O O . VAL A 1 111 ? -77.213 -30.771 104.203 1.00 65.06 111 VAL A O 1
ATOM 914 N N . ILE A 1 112 ? -77.002 -28.551 103.959 1.00 56.69 112 ILE A N 1
ATOM 915 C CA . ILE A 1 112 ? -77.312 -28.185 105.351 1.00 56.69 112 ILE A CA 1
ATOM 916 C C . ILE A 1 112 ? -78.816 -28.099 105.646 1.00 56.69 112 ILE A C 1
ATOM 918 O O . ILE A 1 112 ? -79.238 -28.456 106.749 1.00 56.69 112 ILE A O 1
ATOM 922 N N . GLU A 1 113 ? -79.637 -27.668 104.694 1.00 67.62 113 GLU A N 1
ATOM 923 C CA . GLU A 1 113 ? -81.084 -27.475 104.837 1.00 67.62 113 GLU A CA 1
ATOM 924 C C . GLU A 1 113 ? -81.814 -28.740 105.344 1.00 67.62 113 GLU A C 1
ATOM 926 O O . GLU A 1 113 ? -82.609 -28.626 106.287 1.00 67.62 113 GLU A O 1
ATOM 931 N N . PRO A 1 114 ? -81.518 -29.968 104.861 1.00 64.69 114 PRO A N 1
ATOM 932 C CA . PRO A 1 114 ? -82.098 -31.191 105.417 1.00 64.69 114 PRO A CA 1
ATOM 933 C C . PRO A 1 114 ? -81.766 -31.382 106.902 1.00 64.69 114 PRO A C 1
ATOM 935 O O . PRO A 1 114 ? -82.617 -31.823 107.676 1.00 64.69 114 PRO A O 1
ATOM 938 N N . PHE A 1 115 ? -80.550 -31.023 107.324 1.00 59.75 115 PHE A N 1
ATOM 939 C CA . PHE A 1 115 ? -80.117 -31.146 108.717 1.00 59.75 115 PHE A CA 1
ATOM 940 C C . PHE A 1 115 ? -80.748 -30.079 109.608 1.00 59.75 115 PHE A C 1
ATOM 942 O O . PHE A 1 115 ? -81.221 -30.410 110.694 1.00 59.75 115 PHE A O 1
ATOM 949 N N . GLN A 1 116 ? -80.825 -28.826 109.152 1.00 63.81 116 GLN A N 1
ATOM 950 C CA . GLN A 1 116 ? -81.524 -27.764 109.881 1.00 63.81 116 GLN A CA 1
ATOM 951 C C . GLN A 1 116 ? -83.006 -28.102 110.080 1.00 63.81 116 GLN A C 1
ATOM 953 O O . GLN A 1 116 ? -83.552 -27.877 111.161 1.00 63.81 116 GLN A O 1
ATOM 958 N N . ASN A 1 117 ? -83.653 -28.680 109.064 1.00 70.94 117 ASN A N 1
ATOM 959 C CA . ASN A 1 117 ? -85.038 -29.131 109.168 1.00 70.94 117 ASN A CA 1
ATOM 960 C C . ASN A 1 117 ? -85.186 -30.270 110.184 1.00 70.94 117 ASN A C 1
ATOM 962 O O . ASN A 1 117 ? -86.082 -30.208 111.022 1.00 70.94 117 ASN A O 1
ATOM 966 N N . LYS A 1 118 ? -84.264 -31.242 110.188 1.00 68.62 118 LYS A N 1
ATOM 967 C CA . LYS A 1 118 ? -84.252 -32.340 111.169 1.00 68.62 118 LYS A CA 1
ATOM 968 C C . LYS A 1 118 ? -83.997 -31.841 112.600 1.00 68.62 118 LYS A C 1
ATOM 970 O O . LYS A 1 118 ? -84.632 -32.318 113.533 1.00 68.62 118 LYS A O 1
ATOM 975 N N . ILE A 1 119 ? -83.136 -30.831 112.784 1.00 66.94 119 ILE A N 1
ATOM 976 C CA . ILE A 1 119 ? -82.920 -30.168 114.085 1.00 66.94 119 ILE A CA 1
ATOM 977 C C . ILE A 1 119 ? -84.201 -29.474 114.558 1.00 66.94 119 ILE A C 1
ATOM 979 O O . ILE A 1 119 ? -84.603 -29.688 115.696 1.00 66.94 119 ILE A O 1
ATOM 983 N N . LYS A 1 120 ? -84.887 -28.712 113.694 1.00 69.94 120 LYS A N 1
ATOM 984 C CA . LYS A 1 120 ? -86.179 -28.081 114.035 1.00 69.94 120 LYS A CA 1
ATOM 985 C C . LYS A 1 120 ? -87.256 -29.110 114.386 1.00 69.94 120 LYS A C 1
ATOM 987 O O . LYS A 1 120 ? -88.121 -28.845 115.221 1.00 69.94 120 LYS A O 1
ATOM 992 N N . GLU A 1 121 ? -87.232 -30.270 113.738 1.00 68.44 121 GLU A N 1
ATOM 993 C CA . GLU A 1 121 ? -88.128 -31.385 114.043 1.00 68.44 121 GLU A CA 1
ATOM 994 C C . GLU A 1 121 ? -87.825 -31.968 115.431 1.00 68.44 121 GLU A C 1
ATOM 996 O O . GLU A 1 121 ? -88.735 -32.085 116.250 1.00 68.44 121 GLU A O 1
ATOM 1001 N N . PHE A 1 122 ? -86.546 -32.194 115.754 1.00 63.59 122 PHE A N 1
ATOM 1002 C CA . PHE A 1 122 ? -86.122 -32.607 117.094 1.00 63.59 122 PHE A CA 1
ATOM 1003 C C . PHE A 1 122 ? -86.412 -31.556 118.172 1.00 63.59 122 PHE A C 1
ATOM 1005 O O . PHE A 1 122 ? -86.801 -31.918 119.280 1.00 63.59 122 PHE A O 1
ATOM 1012 N N . GLU A 1 123 ? -86.271 -30.263 117.875 1.00 64.81 123 GLU A N 1
ATOM 1013 C CA . GLU A 1 123 ? -86.648 -29.174 118.784 1.00 64.81 123 GLU A CA 1
ATOM 1014 C C . GLU A 1 123 ? -88.157 -29.172 119.055 1.00 64.81 123 GLU A C 1
ATOM 1016 O O . GLU A 1 123 ? -88.565 -29.048 120.209 1.00 64.81 123 GLU A O 1
ATOM 1021 N N . LYS A 1 124 ? -88.990 -29.399 118.027 1.00 68.75 124 LYS A N 1
ATOM 1022 C CA . LYS A 1 124 ? -90.442 -29.581 118.187 1.00 68.75 124 LYS A CA 1
ATOM 1023 C C . LYS A 1 124 ? -90.791 -30.823 119.002 1.00 68.75 124 LYS A C 1
ATOM 1025 O O . LYS A 1 124 ? -91.702 -30.760 119.826 1.00 68.75 124 LYS A O 1
ATOM 1030 N N . GLU A 1 125 ? -90.096 -31.938 118.794 1.00 63.88 125 GLU A N 1
ATOM 1031 C CA . GLU A 1 125 ? -90.278 -33.151 119.599 1.00 63.88 125 GLU A CA 1
ATOM 1032 C C . GLU A 1 125 ? -89.860 -32.930 121.060 1.00 63.88 125 GLU A C 1
ATOM 1034 O O . GLU A 1 125 ? -90.563 -33.369 121.972 1.00 63.88 125 GLU A O 1
ATOM 1039 N N . LEU A 1 126 ? -88.779 -32.181 121.304 1.00 60.44 126 LEU A N 1
ATOM 1040 C CA . LEU A 1 126 ? -88.352 -31.749 122.638 1.00 60.44 126 LEU A CA 1
ATOM 1041 C C . LEU A 1 126 ? -89.377 -30.817 123.293 1.00 60.44 126 LEU A C 1
ATOM 1043 O O . LEU A 1 126 ? -89.706 -31.008 124.461 1.00 60.44 126 LEU A O 1
ATOM 1047 N N . GLU A 1 127 ? -89.927 -29.846 122.562 1.00 60.94 127 GLU A N 1
ATOM 1048 C CA . GLU A 1 127 ? -90.991 -28.961 123.051 1.00 60.94 127 GLU A CA 1
ATOM 1049 C C . GLU A 1 127 ? -92.293 -29.718 123.345 1.00 60.94 127 GLU A C 1
ATOM 1051 O O . GLU A 1 127 ? -92.966 -29.427 124.338 1.00 60.94 127 GLU A O 1
ATOM 1056 N N . ALA A 1 128 ? -92.638 -30.718 122.528 1.00 61.47 128 ALA A N 1
ATOM 1057 C CA . ALA A 1 128 ? -93.778 -31.602 122.757 1.00 61.47 128 ALA A CA 1
ATOM 1058 C C . ALA A 1 128 ? -93.569 -32.488 123.997 1.00 61.47 128 ALA A C 1
ATOM 1060 O O . ALA A 1 128 ? -94.481 -32.621 124.816 1.00 61.47 128 ALA A O 1
ATOM 1061 N N . LEU A 1 129 ? -92.361 -33.028 124.193 1.00 55.88 129 LEU A N 1
ATOM 1062 C CA . LEU A 1 129 ? -91.971 -33.759 125.404 1.00 55.88 129 LEU A CA 1
ATOM 1063 C C . LEU A 1 129 ? -91.985 -32.862 126.651 1.00 55.88 129 LEU A C 1
ATOM 1065 O O . LEU A 1 129 ? -92.434 -33.300 127.710 1.00 55.88 129 LEU A O 1
ATOM 1069 N N . ASN A 1 130 ? -91.567 -31.600 126.525 1.00 54.28 130 ASN A N 1
ATOM 1070 C CA . ASN A 1 130 ? -91.569 -30.631 127.621 1.00 54.28 130 ASN A CA 1
ATOM 1071 C C . ASN A 1 130 ? -93.003 -30.192 127.991 1.00 54.28 130 ASN A C 1
ATOM 1073 O O . ASN A 1 130 ? -93.331 -30.061 129.169 1.00 54.28 130 ASN A O 1
ATOM 1077 N N . LYS A 1 131 ? -93.907 -30.062 127.006 1.00 58.31 131 LYS A N 1
ATOM 1078 C CA . LYS A 1 131 ? -95.346 -29.807 127.233 1.00 58.31 131 LYS A CA 1
ATOM 1079 C C . LYS A 1 131 ? -96.114 -31.022 127.767 1.00 58.31 131 LYS A C 1
ATOM 1081 O O . LYS A 1 131 ? -97.091 -30.839 128.487 1.00 58.31 131 LYS A O 1
ATOM 1086 N N . ALA A 1 132 ? -95.678 -32.247 127.472 1.00 49.47 132 ALA A N 1
ATOM 1087 C CA . ALA A 1 132 ? -96.265 -33.479 128.012 1.00 49.47 132 ALA A CA 1
ATOM 1088 C C . ALA A 1 132 ? -95.769 -33.831 129.437 1.00 49.47 132 ALA A C 1
ATOM 1090 O O . ALA A 1 132 ? -96.249 -34.787 130.044 1.00 49.47 132 ALA A O 1
ATOM 1091 N N . GLY A 1 133 ? -94.843 -33.048 130.005 1.00 44.09 133 GLY A N 1
ATOM 1092 C CA . GLY A 1 133 ? -94.234 -33.244 131.328 1.00 44.09 133 GLY A CA 1
ATOM 1093 C C . GLY A 1 133 ? -95.058 -32.769 132.535 1.00 44.09 133 GLY A C 1
ATOM 1094 O O . GLY A 1 133 ? -94.488 -32.484 133.583 1.00 44.09 133 GLY A O 1
ATOM 1095 N N . SER A 1 134 ? -96.384 -32.669 132.424 1.00 41.88 134 SER A N 1
ATOM 1096 C CA . SER A 1 134 ? -97.289 -32.375 133.547 1.00 41.88 134 SER A CA 1
ATOM 1097 C C . SER A 1 134 ? -98.469 -33.343 133.559 1.00 41.88 134 SER A C 1
ATOM 1099 O O . SER A 1 134 ? -99.597 -32.939 133.313 1.00 41.88 134 SER A O 1
ATOM 1101 N N . GLN A 1 135 ? -98.189 -34.628 133.802 1.00 38.03 135 GLN A N 1
ATOM 1102 C CA . GLN A 1 135 ? -98.977 -35.577 134.611 1.00 38.03 135 GLN A CA 1
ATOM 1103 C C . GLN A 1 135 ? -98.521 -37.020 134.330 1.00 38.03 135 GLN A C 1
ATOM 1105 O O . GLN A 1 135 ? -98.325 -37.416 133.188 1.00 38.03 135 GLN A O 1
ATOM 1110 N N . THR A 1 136 ? -98.426 -37.816 135.398 1.00 35.44 136 THR A N 1
ATOM 1111 C CA . THR A 1 136 ? -98.125 -39.263 135.470 1.00 35.44 136 THR A CA 1
ATOM 1112 C C . THR A 1 136 ? -96.645 -39.680 135.473 1.00 35.44 136 THR A C 1
ATOM 1114 O O . THR A 1 136 ? -96.008 -39.998 134.472 1.00 35.44 136 THR A O 1
ATOM 1117 N N . THR A 1 137 ? -96.121 -39.744 136.698 1.00 46.81 137 THR A N 1
ATOM 1118 C CA . THR A 1 137 ? -95.107 -40.703 137.145 1.00 46.81 137 THR A CA 1
ATOM 1119 C C . THR A 1 137 ? -95.413 -42.117 136.643 1.00 46.81 137 THR A C 1
ATOM 1121 O O . THR A 1 137 ? -96.569 -42.530 136.639 1.00 46.81 137 THR A O 1
ATOM 1124 N N . GLU A 1 138 ? -94.352 -42.862 136.311 1.00 42.50 138 GLU A N 1
ATOM 1125 C CA . GLU A 1 138 ? -94.358 -44.315 136.062 1.00 42.50 138 GLU A CA 1
ATOM 1126 C C . GLU A 1 138 ? -94.660 -44.794 134.621 1.00 42.50 138 GLU A C 1
ATOM 1128 O O . GLU A 1 138 ? -95.435 -45.719 134.415 1.00 42.50 138 GLU A O 1
ATOM 1133 N N . LYS A 1 139 ? -94.002 -44.216 133.594 1.00 44.84 139 LYS A N 1
ATOM 1134 C CA . LYS A 1 139 ? -93.718 -44.896 132.291 1.00 44.84 139 LYS A CA 1
ATOM 1135 C C . LYS A 1 139 ? -92.665 -44.219 131.384 1.00 44.84 139 LYS A C 1
ATOM 1137 O O . LYS A 1 139 ? -92.518 -44.598 130.224 1.00 44.84 139 LYS A O 1
ATOM 1142 N N . GLN A 1 140 ? -91.860 -43.289 131.905 1.00 46.56 140 GLN A N 1
ATOM 1143 C CA . GLN A 1 140 ? -90.820 -42.577 131.141 1.00 46.56 140 GLN A CA 1
ATOM 1144 C C . GLN A 1 140 ? -89.509 -43.339 130.781 1.00 46.56 140 GLN A C 1
ATOM 1146 O O . GLN A 1 140 ? -88.784 -42.826 129.931 1.00 46.56 140 GLN A O 1
ATOM 1151 N N . PRO A 1 141 ? -89.162 -44.556 131.273 1.00 50.00 141 PRO A N 1
ATOM 1152 C CA . PRO A 1 141 ? -87.883 -45.174 130.899 1.00 50.00 141 PRO A CA 1
ATOM 1153 C C . PRO A 1 141 ? -87.916 -46.054 129.630 1.00 50.00 141 PRO A C 1
ATOM 1155 O O . PRO A 1 141 ? -86.882 -46.629 129.291 1.00 50.00 141 PRO A O 1
ATOM 1158 N N . LYS A 1 142 ? -89.052 -46.195 128.919 1.00 50.34 142 LYS A N 1
ATOM 1159 C CA . LYS A 1 142 ? -89.136 -47.031 127.694 1.00 50.34 142 LYS A CA 1
ATOM 1160 C C . LYS A 1 142 ? -88.871 -46.272 126.389 1.00 50.34 142 LYS A C 1
ATOM 1162 O O . LYS A 1 142 ? -88.092 -46.761 125.583 1.00 50.34 142 LYS A O 1
ATOM 1167 N N . ILE A 1 143 ? -89.437 -45.079 126.205 1.00 52.16 143 ILE A N 1
ATOM 1168 C CA . ILE A 1 143 ? -89.290 -44.301 124.957 1.00 52.16 143 ILE A CA 1
ATOM 1169 C C . ILE A 1 143 ? -87.858 -43.757 124.815 1.00 52.16 143 ILE A C 1
ATOM 1171 O O . ILE A 1 143 ? -87.225 -43.921 123.778 1.00 52.16 143 ILE A O 1
ATOM 1175 N N . VAL A 1 144 ? -87.285 -43.234 125.904 1.00 49.59 144 VAL A N 1
ATOM 1176 C CA . VAL A 1 144 ? -85.897 -42.736 125.932 1.00 49.59 144 VAL A CA 1
ATOM 1177 C C . VAL A 1 144 ? -84.879 -43.862 125.703 1.00 49.59 144 VAL A C 1
ATOM 1179 O O . VAL A 1 144 ? -83.864 -43.642 125.055 1.00 49.59 144 VAL A O 1
ATOM 1182 N N . LYS A 1 145 ? -85.148 -45.097 126.155 1.00 53.03 145 LYS A N 1
ATOM 1183 C CA . LYS A 1 145 ? -84.288 -46.259 125.848 1.00 53.03 145 LYS A CA 1
ATOM 1184 C C . LYS A 1 145 ? -84.388 -46.728 124.394 1.00 53.03 145 LYS A C 1
ATOM 1186 O O . LYS A 1 145 ? -83.470 -47.403 123.940 1.00 53.03 145 LYS A O 1
ATOM 1191 N N . GLN A 1 146 ? -85.476 -46.405 123.697 1.00 55.69 146 GLN A N 1
ATOM 1192 C CA . GLN A 1 146 ? -85.739 -46.875 122.339 1.00 55.69 146 GLN A CA 1
ATOM 1193 C C . GLN A 1 146 ? -85.220 -45.900 121.270 1.00 55.69 146 GLN A C 1
ATOM 1195 O O . GLN A 1 146 ? -84.731 -46.361 120.254 1.00 55.69 146 GLN A O 1
ATOM 1200 N N . ILE A 1 147 ? -85.241 -44.585 121.529 1.00 56.38 147 ILE A N 1
ATOM 1201 C CA . ILE A 1 147 ? -84.847 -43.540 120.558 1.00 56.38 147 ILE A CA 1
ATOM 1202 C C . ILE A 1 147 ? -83.351 -43.168 120.654 1.00 56.38 147 ILE A C 1
ATOM 1204 O O . ILE A 1 147 ? -82.717 -42.807 119.665 1.00 56.38 147 ILE A O 1
ATOM 1208 N N . LEU A 1 148 ? -82.743 -43.281 121.841 1.00 57.72 148 LEU A N 1
ATOM 1209 C CA . LEU A 1 148 ? -81.339 -42.907 122.070 1.00 57.72 148 LEU A CA 1
ATOM 1210 C C . LEU A 1 148 ? -80.308 -43.664 121.197 1.00 57.72 148 LEU A C 1
ATOM 1212 O O . LEU A 1 148 ? -79.307 -43.047 120.823 1.00 57.72 148 LEU A O 1
ATOM 1216 N N . PRO A 1 149 ? -80.480 -44.966 120.883 1.00 67.31 149 PRO A N 1
ATOM 1217 C CA . PRO A 1 149 ? -79.577 -45.676 119.976 1.00 67.31 149 PRO A CA 1
ATOM 1218 C C . PRO A 1 149 ? -79.629 -45.131 118.545 1.00 67.31 149 PRO A C 1
ATOM 1220 O O . PRO A 1 149 ? -78.578 -44.962 117.933 1.00 67.31 149 PRO A O 1
ATOM 1223 N N . ASP A 1 150 ? -80.823 -44.801 118.052 1.00 67.50 150 ASP A N 1
ATOM 1224 C CA . ASP A 1 150 ? -81.035 -44.331 116.679 1.00 67.50 150 ASP A CA 1
ATOM 1225 C C . ASP A 1 150 ? -80.464 -42.922 116.490 1.00 67.50 150 ASP A C 1
ATOM 1227 O O . ASP A 1 150 ? -79.687 -42.689 115.571 1.00 67.50 150 ASP A O 1
ATOM 1231 N N . VAL A 1 151 ? -80.703 -42.013 117.444 1.00 66.19 151 VAL A N 1
ATOM 1232 C CA . VAL A 1 151 ? -80.094 -40.669 117.433 1.00 66.19 151 VAL A CA 1
ATOM 1233 C C . VAL A 1 151 ? -78.565 -40.742 117.535 1.00 66.19 151 VAL A C 1
ATOM 1235 O O . VAL A 1 151 ? -77.858 -39.981 116.877 1.00 66.19 151 VAL A O 1
ATOM 1238 N N . LYS A 1 152 ? -78.014 -41.676 118.324 1.00 67.44 152 LYS A N 1
ATOM 1239 C CA . LYS A 1 152 ? -76.557 -41.894 118.378 1.00 67.44 152 LYS A CA 1
ATOM 1240 C C . LYS A 1 152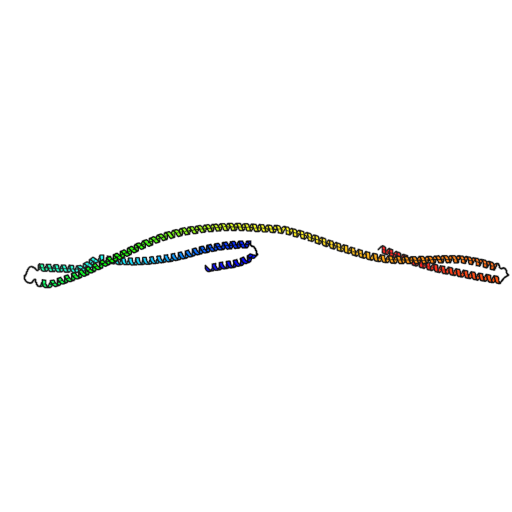 ? -75.992 -42.435 117.066 1.00 67.44 152 LYS A C 1
ATOM 1242 O O . LYS A 1 152 ? -74.859 -42.090 116.733 1.00 67.44 152 LYS A O 1
ATOM 1247 N N . ASN A 1 153 ? -76.739 -43.272 116.351 1.00 72.31 153 ASN A N 1
ATOM 1248 C CA . ASN A 1 153 ? -76.333 -43.770 115.040 1.00 72.31 153 ASN A CA 1
ATOM 1249 C C . ASN A 1 153 ? -76.381 -42.662 113.981 1.00 72.31 153 ASN A C 1
ATOM 1251 O O . ASN A 1 153 ? -75.395 -42.505 113.268 1.00 72.31 153 ASN A O 1
ATOM 1255 N N . ASP A 1 154 ? -77.428 -41.833 113.956 1.00 69.44 154 ASP A N 1
ATOM 1256 C CA . ASP A 1 154 ? -77.522 -40.668 113.063 1.00 69.44 154 ASP A CA 1
ATOM 1257 C C . ASP A 1 154 ? -76.376 -39.671 113.314 1.00 69.44 154 ASP A C 1
ATOM 1259 O O . ASP A 1 154 ? -75.713 -39.231 112.375 1.00 69.44 154 ASP A O 1
ATOM 1263 N N . ILE A 1 155 ? -76.073 -39.361 114.583 1.00 66.94 155 ILE A N 1
ATOM 1264 C CA . ILE A 1 155 ? -74.929 -38.504 114.948 1.00 66.94 155 ILE A CA 1
ATOM 1265 C C . ILE A 1 155 ? -73.614 -39.127 114.472 1.00 66.94 155 ILE A C 1
ATOM 1267 O O . ILE A 1 155 ? -72.734 -38.423 113.976 1.00 66.94 155 ILE A O 1
ATOM 1271 N N . ARG A 1 156 ? -73.460 -40.447 114.607 1.00 70.62 156 ARG A N 1
ATOM 1272 C CA . ARG A 1 156 ? -72.259 -41.152 114.155 1.00 70.62 156 ARG A CA 1
ATOM 1273 C C . ARG A 1 156 ? -72.127 -41.123 112.628 1.00 70.62 156 ARG A C 1
ATOM 1275 O O . ARG A 1 156 ? -71.025 -40.897 112.140 1.00 70.62 156 ARG A O 1
ATOM 1282 N N . GLU A 1 157 ? -73.208 -41.321 111.877 1.00 72.56 157 GLU A N 1
ATOM 1283 C CA . GLU A 1 157 ? -73.191 -41.209 110.412 1.00 72.56 157 GLU A CA 1
ATOM 1284 C C . GLU A 1 157 ? -72.870 -39.785 109.951 1.00 72.56 157 GLU A C 1
ATOM 1286 O O . GLU A 1 157 ? -72.042 -39.604 109.058 1.00 72.56 157 GLU A O 1
ATOM 1291 N N . GLN A 1 158 ? -73.438 -38.769 110.604 1.00 70.94 158 GLN A N 1
ATOM 1292 C CA . GLN A 1 158 ? -73.119 -37.367 110.325 1.00 70.94 158 GLN A CA 1
ATOM 1293 C C . GLN A 1 158 ? -71.652 -37.040 110.616 1.00 70.94 158 GLN A C 1
ATOM 1295 O O . GLN A 1 158 ? -70.996 -36.388 109.808 1.00 70.94 158 GLN A O 1
ATOM 1300 N N . GLN A 1 159 ? -71.098 -37.533 111.726 1.00 69.44 159 GLN A N 1
ATOM 1301 C CA . GLN A 1 159 ? -69.676 -37.365 112.040 1.00 69.44 159 GLN A CA 1
ATOM 1302 C C . GLN A 1 159 ? -68.768 -38.005 110.982 1.00 69.44 159 GLN A C 1
ATOM 1304 O O . GLN A 1 159 ? -67.734 -37.435 110.638 1.00 69.44 159 GLN A O 1
ATOM 1309 N N . GLU A 1 160 ? -69.143 -39.164 110.439 1.00 77.12 160 GLU A N 1
ATOM 1310 C CA . GLU A 1 160 ? -68.380 -39.805 109.363 1.00 77.12 160 GLU A CA 1
ATOM 1311 C C . GLU A 1 160 ? -68.502 -39.052 108.026 1.00 77.12 160 GLU A C 1
ATOM 1313 O O . GLU A 1 160 ? -67.508 -38.916 107.310 1.00 77.12 160 GLU A O 1
ATOM 1318 N N . GLN A 1 161 ? -69.667 -38.481 107.705 1.00 72.44 161 GLN A N 1
ATOM 1319 C CA . GLN A 1 161 ? -69.825 -37.614 106.528 1.00 72.44 161 GLN A CA 1
ATOM 1320 C C . GLN A 1 161 ? -69.025 -36.311 106.655 1.00 72.44 161 GLN A C 1
ATOM 1322 O O . GLN A 1 161 ? -68.363 -35.910 105.697 1.00 72.44 161 GLN A O 1
ATOM 1327 N N . ILE A 1 162 ? -69.017 -35.689 107.839 1.00 69.06 162 ILE A N 1
ATOM 1328 C CA . ILE A 1 162 ? -68.201 -34.501 108.126 1.00 69.06 162 ILE A CA 1
ATOM 1329 C C . ILE A 1 162 ? -66.719 -34.825 107.919 1.00 69.06 162 ILE A C 1
ATOM 1331 O O . ILE A 1 162 ? -66.056 -34.131 107.153 1.00 69.06 162 ILE A O 1
ATOM 1335 N N . LYS A 1 163 ? -66.216 -35.936 108.477 1.00 74.69 163 LYS A N 1
ATOM 1336 C CA . LYS A 1 163 ? -64.825 -36.372 108.249 1.00 74.69 163 LYS A CA 1
ATOM 1337 C C . LYS A 1 163 ? -64.509 -36.601 106.770 1.00 74.69 163 LYS A C 1
ATOM 1339 O O . LYS A 1 163 ? -63.408 -36.289 106.313 1.00 74.69 163 LYS A O 1
ATOM 1344 N N . PHE A 1 164 ? -65.445 -37.167 106.005 1.00 78.56 164 PHE A N 1
ATOM 1345 C CA . PHE A 1 164 ? -65.263 -37.368 104.567 1.00 78.56 164 PHE A CA 1
ATOM 1346 C C . PHE A 1 164 ? -65.153 -36.033 103.812 1.00 78.56 164 PHE A C 1
ATOM 1348 O O . PHE A 1 164 ? -64.280 -35.881 102.952 1.00 78.56 164 PHE A O 1
ATOM 1355 N N . LEU A 1 165 ? -65.998 -35.057 104.151 1.00 72.25 165 LEU A N 1
ATOM 1356 C CA . LEU A 1 165 ? -65.981 -33.722 103.553 1.00 72.25 165 LEU A CA 1
ATOM 1357 C C . LEU A 1 165 ? -64.735 -32.925 103.953 1.00 72.25 165 LEU A C 1
ATOM 1359 O O . LEU A 1 165 ? -64.091 -32.354 103.076 1.00 72.25 165 LEU A O 1
ATOM 1363 N N . GLU A 1 166 ? -64.329 -32.963 105.223 1.00 73.31 166 GLU A N 1
ATOM 1364 C CA . GLU A 1 166 ? -63.073 -32.367 105.703 1.00 73.31 166 GLU A CA 1
ATOM 1365 C C . GLU A 1 166 ? -61.871 -32.911 104.921 1.00 73.31 166 GLU A C 1
ATOM 1367 O O . GLU A 1 166 ? -61.029 -32.150 104.439 1.00 73.31 166 GLU A O 1
ATOM 1372 N N . LYS A 1 167 ? -61.830 -34.231 104.694 1.00 79.56 167 LYS A N 1
ATOM 1373 C CA . LYS A 1 167 ? -60.786 -34.864 103.880 1.00 79.56 167 LYS A CA 1
ATOM 1374 C C . LYS A 1 167 ? -60.819 -34.397 102.421 1.00 79.56 167 LYS A C 1
ATOM 1376 O O . LYS A 1 167 ? -59.769 -34.213 101.807 1.00 79.56 167 LYS A O 1
ATOM 1381 N N . LYS A 1 168 ? -62.007 -34.191 101.846 1.00 81.12 168 LYS A N 1
ATOM 1382 C CA . LYS A 1 168 ? -62.163 -33.683 100.474 1.00 81.12 168 LYS A CA 1
ATOM 1383 C C . LYS A 1 168 ? -61.705 -32.225 100.354 1.00 81.12 168 LYS A C 1
ATOM 1385 O O . LYS A 1 168 ? -61.023 -31.906 99.383 1.00 81.12 168 LYS A O 1
ATOM 1390 N N . ILE A 1 169 ? -62.025 -31.379 101.335 1.00 74.00 169 ILE A N 1
ATOM 1391 C CA . ILE A 1 169 ? -61.569 -29.981 101.413 1.00 74.00 169 ILE A CA 1
ATOM 1392 C C . ILE A 1 169 ? -60.043 -29.927 101.501 1.00 74.00 169 ILE A C 1
ATOM 1394 O O . ILE A 1 169 ? -59.416 -29.231 100.707 1.00 74.00 169 ILE A O 1
ATOM 1398 N N . SER A 1 170 ? -59.444 -30.724 102.388 1.00 76.25 170 SER A N 1
ATOM 1399 C CA . SER A 1 170 ? -57.987 -30.785 102.545 1.00 76.25 170 SER A CA 1
ATOM 1400 C C . SER A 1 170 ? -57.280 -31.196 101.243 1.00 76.25 170 SER A C 1
ATOM 1402 O O . SER A 1 170 ? -56.346 -30.523 100.809 1.00 76.25 170 SER A O 1
ATOM 1404 N N . ASN A 1 171 ? -57.791 -32.215 100.541 1.00 77.44 171 ASN A N 1
ATOM 1405 C CA . ASN A 1 171 ? -57.244 -32.637 99.245 1.00 77.44 171 ASN A CA 1
ATOM 1406 C C . ASN A 1 171 ? -57.381 -31.568 98.143 1.00 77.44 171 ASN A C 1
ATOM 1408 O O . ASN A 1 171 ? -56.551 -31.496 97.236 1.00 77.44 171 ASN A O 1
ATOM 1412 N N . LEU A 1 172 ? -58.457 -30.775 98.158 1.00 77.38 172 LEU A N 1
ATOM 1413 C CA . LEU A 1 172 ? -58.655 -29.693 97.188 1.00 77.38 172 LEU A CA 1
ATOM 1414 C C . LEU A 1 172 ? -57.726 -28.510 97.474 1.00 77.38 172 LEU A C 1
ATOM 1416 O O . LEU A 1 172 ? -57.162 -27.958 96.534 1.00 77.38 172 LEU A O 1
ATOM 1420 N N . GLN A 1 173 ? -57.512 -28.174 98.747 1.00 73.50 173 GLN A N 1
ATOM 1421 C CA . GLN A 1 173 ? -56.556 -27.143 99.157 1.00 73.50 173 GLN A CA 1
ATOM 1422 C C . GLN A 1 173 ? -55.125 -27.490 98.720 1.00 73.50 173 GLN A C 1
ATOM 1424 O O . GLN A 1 173 ? -54.445 -26.636 98.156 1.00 73.50 173 GLN A O 1
ATOM 1429 N N . GLU A 1 174 ? -54.689 -28.745 98.881 1.00 78.50 174 GLU A N 1
ATOM 1430 C CA . GLU A 1 174 ? -53.378 -29.192 98.377 1.00 78.50 174 GLU A CA 1
ATOM 1431 C C . GLU A 1 174 ? -53.257 -29.065 96.853 1.00 78.50 174 GLU A C 1
ATOM 1433 O O . GLU A 1 174 ? -52.221 -28.633 96.344 1.00 78.50 174 GLU A O 1
ATOM 1438 N N . LYS A 1 175 ? -54.315 -29.402 96.104 1.00 81.56 175 LYS A N 1
ATOM 1439 C CA . LYS A 1 175 ? -54.313 -29.255 94.641 1.00 81.56 175 LYS A CA 1
ATOM 1440 C C . LYS A 1 175 ? -54.223 -27.798 94.200 1.00 81.56 175 LYS A C 1
ATOM 1442 O O . LYS A 1 175 ? -53.462 -27.515 93.281 1.00 81.56 175 LYS A O 1
ATOM 1447 N N . ILE A 1 176 ? -54.965 -26.899 94.848 1.00 76.25 176 ILE A N 1
ATOM 1448 C CA . ILE A 1 176 ? -54.920 -25.461 94.551 1.00 76.25 176 ILE A CA 1
ATOM 1449 C C . ILE A 1 176 ? -53.504 -24.929 94.785 1.00 76.25 176 ILE A C 1
ATOM 1451 O O . ILE A 1 176 ? -52.930 -24.336 93.877 1.00 76.25 176 ILE A O 1
ATOM 1455 N N . LEU A 1 177 ? -52.901 -25.236 95.939 1.00 78.19 177 LEU A N 1
ATOM 1456 C CA . LEU A 1 177 ? -51.530 -24.822 96.256 1.00 78.19 177 LEU A CA 1
ATOM 1457 C C . LEU A 1 177 ? -50.514 -25.345 95.230 1.00 78.19 177 LEU A C 1
ATOM 1459 O O . LEU A 1 177 ? -49.666 -24.591 94.753 1.00 78.19 177 LEU A O 1
ATOM 1463 N N . SER A 1 178 ? -50.620 -26.620 94.841 1.00 81.50 178 SER A N 1
ATOM 1464 C CA . SER A 1 178 ? -49.748 -27.205 93.817 1.00 81.50 178 SER A CA 1
ATOM 1465 C C . SER A 1 178 ? -49.896 -26.506 92.462 1.00 81.50 178 SER A C 1
ATOM 1467 O O . SER A 1 178 ? -48.900 -26.297 91.769 1.00 81.50 178 SER A O 1
ATOM 1469 N N . GLN A 1 179 ? -51.121 -26.155 92.068 1.00 78.69 179 GLN A N 1
ATOM 1470 C CA . GLN A 1 179 ? -51.387 -25.479 90.800 1.00 78.69 179 GLN A CA 1
ATOM 1471 C C . GLN A 1 179 ? -50.897 -24.028 90.816 1.00 78.69 179 GLN A C 1
ATOM 1473 O O . GLN A 1 179 ? -50.282 -23.593 89.846 1.00 78.69 179 GLN A O 1
ATOM 1478 N N . GLU A 1 180 ? -51.093 -23.295 91.915 1.00 74.75 180 GLU A N 1
ATOM 1479 C CA . GLU A 1 180 ? -50.564 -21.936 92.092 1.00 74.75 180 GLU A CA 1
ATOM 1480 C C . GLU A 1 180 ? -49.033 -21.901 91.985 1.00 74.75 180 GLU A C 1
ATOM 1482 O O . GLU A 1 180 ? -48.459 -20.993 91.369 1.00 74.75 180 GLU A O 1
ATOM 1487 N N . GLU A 1 181 ? -48.354 -22.915 92.524 1.00 82.06 181 GLU A N 1
ATOM 1488 C CA . GLU A 1 181 ? -46.901 -23.022 92.437 1.00 82.06 181 GLU A CA 1
ATOM 1489 C C . GLU A 1 181 ? -46.423 -23.281 90.994 1.00 82.06 181 GLU A C 1
ATOM 1491 O O . GLU A 1 181 ? -45.460 -22.656 90.532 1.00 82.06 181 GLU A O 1
ATOM 1496 N N . GLU A 1 182 ? -47.102 -24.152 90.240 1.00 82.06 182 GLU A N 1
ATOM 1497 C CA . GLU A 1 182 ? -46.803 -24.385 88.818 1.00 82.06 182 GLU A CA 1
ATOM 1498 C C . GLU A 1 182 ? -47.077 -23.151 87.949 1.00 82.06 182 GLU A C 1
ATOM 1500 O O . GLU A 1 182 ? -46.269 -22.813 87.073 1.00 82.06 182 GLU A O 1
ATOM 1505 N N . LEU A 1 183 ? -48.166 -22.430 88.221 1.00 80.12 183 LEU A N 1
ATOM 1506 C CA . LEU A 1 183 ? -48.525 -21.188 87.533 1.00 80.12 183 LEU A CA 1
ATOM 1507 C C . LEU A 1 183 ? -47.477 -20.097 87.792 1.00 80.12 183 LEU A C 1
ATOM 1509 O O . LEU A 1 183 ? -47.048 -19.395 86.877 1.00 80.12 183 LEU A O 1
ATOM 1513 N N . THR A 1 184 ? -46.969 -20.018 89.022 1.00 82.06 184 THR A N 1
ATOM 1514 C CA . THR A 1 184 ? -45.888 -19.092 89.382 1.00 82.06 184 THR A CA 1
ATOM 1515 C C . THR A 1 184 ? -44.590 -19.432 88.643 1.00 82.06 184 THR A C 1
ATOM 1517 O O . THR A 1 184 ? -43.973 -18.555 88.030 1.00 82.06 184 THR A O 1
ATOM 1520 N N . LYS A 1 185 ? -44.190 -20.711 88.624 1.00 84.94 185 LYS A N 1
ATOM 1521 C CA . LYS A 1 185 ? -42.979 -21.177 87.920 1.00 84.94 185 LYS A CA 1
ATOM 1522 C C . LYS A 1 185 ? -43.057 -20.935 86.411 1.00 84.94 185 LYS A C 1
ATOM 1524 O O . LYS A 1 185 ? -42.075 -20.511 85.793 1.00 84.94 185 LYS A O 1
ATOM 1529 N N . THR A 1 186 ? -44.209 -21.199 85.798 1.00 80.62 186 THR A N 1
ATOM 1530 C CA . THR A 1 186 ? -44.422 -20.973 84.359 1.00 80.62 186 THR A CA 1
ATOM 1531 C C . THR A 1 186 ? -44.432 -19.488 84.012 1.00 80.62 186 THR A C 1
ATOM 1533 O O . THR A 1 186 ? -43.774 -19.099 83.043 1.00 80.62 186 THR A O 1
ATOM 1536 N N . SER A 1 187 ? -45.075 -18.651 84.830 1.00 77.88 187 SER A N 1
ATOM 1537 C CA . SER A 1 187 ? -45.103 -17.198 84.641 1.00 77.88 187 SER A CA 1
ATOM 1538 C C . SER A 1 187 ? -43.694 -16.586 84.694 1.00 77.88 187 SER A C 1
ATOM 1540 O O . SER A 1 187 ? -43.288 -15.889 83.763 1.00 77.88 187 SER A O 1
ATOM 1542 N N . GLN A 1 188 ? -42.874 -16.967 85.683 1.00 86.38 188 GLN A N 1
ATOM 1543 C CA . GLN A 1 188 ? -41.472 -16.526 85.783 1.00 86.38 188 GLN A CA 1
ATOM 1544 C C . GLN A 1 188 ? -40.624 -16.945 84.569 1.00 86.38 188 GLN A C 1
ATOM 1546 O O . GLN A 1 188 ? -39.795 -16.180 84.068 1.00 86.38 188 GLN A O 1
ATOM 1551 N N . LYS A 1 189 ? -40.828 -18.164 84.051 1.00 87.31 189 LYS A N 1
ATOM 1552 C CA . LYS A 1 189 ? -40.114 -18.657 82.861 1.00 87.31 189 LYS A CA 1
ATOM 1553 C C . LYS A 1 189 ? -40.498 -17.877 81.600 1.00 87.31 189 LYS A C 1
ATOM 1555 O O . LYS A 1 189 ? -39.642 -17.633 80.747 1.00 87.31 189 LYS A O 1
ATOM 1560 N N . LEU A 1 190 ? -41.771 -17.504 81.473 1.00 82.94 190 LEU A N 1
ATOM 1561 C CA . LEU A 1 190 ? -42.283 -16.677 80.381 1.00 82.94 190 LEU A CA 1
ATOM 1562 C C . LEU A 1 190 ? -41.709 -15.263 80.438 1.00 82.94 190 LEU A C 1
ATOM 1564 O O . LEU A 1 190 ? -41.224 -14.771 79.423 1.00 82.94 190 LEU A O 1
ATOM 1568 N N . GLU A 1 191 ? -41.702 -14.649 81.617 1.00 82.69 191 GLU A N 1
ATOM 1569 C CA . GLU A 1 191 ? -41.167 -13.305 81.826 1.00 82.69 191 GLU A CA 1
ATOM 1570 C C . GLU A 1 191 ? -39.684 -13.225 81.439 1.00 82.69 191 GLU A C 1
ATOM 1572 O O . GLU A 1 191 ? -39.284 -12.354 80.662 1.00 82.69 191 GLU A O 1
ATOM 1577 N N . LYS A 1 192 ? -38.887 -14.220 81.851 1.00 88.00 192 LYS A N 1
ATOM 1578 C CA . LYS A 1 192 ? -37.485 -14.335 81.433 1.00 88.00 192 LYS A CA 1
ATOM 1579 C C . LYS A 1 192 ? -37.334 -14.474 79.913 1.00 88.00 192 LYS A C 1
ATOM 1581 O O . LYS A 1 192 ? -36.547 -13.751 79.312 1.00 88.00 192 LYS A O 1
ATOM 1586 N N . LYS A 1 193 ? -38.112 -15.354 79.269 1.00 87.19 193 LYS A N 1
ATOM 1587 C CA . LYS A 1 193 ? -38.076 -15.517 77.802 1.00 87.19 193 LYS A CA 1
ATOM 1588 C C . LYS A 1 193 ? -38.448 -14.227 77.065 1.00 87.19 193 LYS A C 1
ATOM 1590 O O . LYS A 1 193 ? -37.868 -13.941 76.023 1.00 87.19 193 LYS A O 1
ATOM 1595 N N . VAL A 1 194 ? -39.419 -13.464 77.570 1.00 80.50 194 VAL A N 1
ATOM 1596 C CA . VAL A 1 194 ? -39.836 -12.188 76.967 1.00 80.50 194 VAL A CA 1
ATOM 1597 C C . VAL A 1 194 ? -38.708 -11.159 77.045 1.00 80.50 194 VAL A C 1
ATOM 1599 O O . VAL A 1 194 ? -38.433 -10.494 76.046 1.00 80.50 194 VAL A O 1
ATOM 1602 N N . LEU A 1 195 ? -38.022 -11.072 78.187 1.00 87.94 195 LEU A N 1
ATOM 1603 C CA . LEU A 1 195 ? -36.836 -10.229 78.357 1.00 87.94 195 LEU A CA 1
ATOM 1604 C C . LEU A 1 195 ? -35.711 -10.621 77.391 1.00 87.94 195 LEU A C 1
ATOM 1606 O O . LEU A 1 195 ? -35.196 -9.758 76.678 1.00 87.94 195 LEU A O 1
ATOM 1610 N N . ASP A 1 196 ? -35.391 -11.914 77.305 1.00 88.56 196 ASP A N 1
ATOM 1611 C CA . ASP A 1 196 ? -34.350 -12.426 76.408 1.00 88.56 196 ASP A CA 1
ATOM 1612 C C . ASP A 1 196 ? -34.676 -12.085 74.939 1.00 88.56 196 ASP A C 1
ATOM 1614 O O . ASP A 1 196 ? -33.842 -11.528 74.223 1.00 88.56 196 ASP A O 1
ATOM 1618 N N . VAL A 1 197 ? -35.921 -12.315 74.500 1.00 88.06 197 VAL A N 1
ATOM 1619 C CA . VAL A 1 197 ? -36.375 -11.988 73.135 1.00 88.06 197 VAL A CA 1
ATOM 1620 C C . VAL A 1 197 ? -36.327 -10.484 72.857 1.00 88.06 197 VAL A C 1
ATOM 1622 O O . VAL A 1 197 ? -35.941 -10.082 71.758 1.00 88.06 197 VAL A O 1
ATOM 1625 N N . SER A 1 198 ? -36.697 -9.643 73.827 1.00 82.94 198 SER A N 1
ATOM 1626 C CA . SER A 1 198 ? -36.612 -8.187 73.672 1.00 82.94 198 SER A CA 1
ATOM 1627 C C . SER A 1 198 ? -35.165 -7.732 73.500 1.00 82.94 198 SER A C 1
ATOM 1629 O O . SER A 1 198 ? -34.875 -6.941 72.603 1.00 82.94 198 SER A O 1
ATOM 1631 N N . SER A 1 199 ? -34.249 -8.275 74.307 1.00 87.94 199 SER A N 1
ATOM 1632 C CA . SER A 1 199 ? -32.827 -7.935 74.225 1.00 87.94 199 SER A CA 1
ATOM 1633 C C . SER A 1 199 ? -32.221 -8.305 72.865 1.00 87.94 199 SER A C 1
ATOM 1635 O O . SER A 1 199 ? -31.501 -7.505 72.262 1.00 87.94 199 SER A O 1
ATOM 1637 N N . GLU A 1 200 ? -32.588 -9.467 72.318 1.00 86.31 200 GLU A N 1
ATOM 1638 C CA . GLU A 1 200 ? -32.095 -9.918 71.017 1.00 86.31 200 GLU A CA 1
ATOM 1639 C C . GLU A 1 200 ? -32.693 -9.100 69.864 1.00 86.31 200 GLU A C 1
ATOM 1641 O O . GLU A 1 200 ? -32.008 -8.781 68.891 1.00 86.31 200 GLU A O 1
ATOM 1646 N N . ARG A 1 201 ? -33.958 -8.684 69.990 1.00 88.00 201 ARG A N 1
ATOM 1647 C CA . ARG A 1 201 ? -34.621 -7.796 69.028 1.00 88.00 201 ARG A CA 1
ATOM 1648 C C . ARG A 1 201 ? -33.928 -6.437 68.938 1.00 88.00 201 ARG A C 1
ATOM 1650 O O . ARG A 1 201 ? -33.712 -5.948 67.827 1.00 88.00 201 ARG A O 1
ATOM 1657 N N . ASP A 1 202 ? -33.549 -5.849 70.068 1.00 89.62 202 ASP A N 1
ATOM 1658 C CA . ASP A 1 202 ? -32.849 -4.560 70.094 1.00 89.62 202 ASP A CA 1
ATOM 1659 C C . ASP A 1 202 ? -31.412 -4.689 69.563 1.00 89.62 202 ASP A C 1
ATOM 1661 O O . ASP A 1 202 ? -30.952 -3.851 68.781 1.00 89.62 202 ASP A O 1
ATOM 1665 N N . ARG A 1 203 ? -30.726 -5.796 69.880 1.00 93.12 203 ARG A N 1
ATOM 1666 C CA . ARG A 1 203 ? -29.417 -6.123 69.299 1.00 93.12 203 ARG A CA 1
ATOM 1667 C C . ARG A 1 203 ? -29.486 -6.244 67.774 1.00 93.12 203 ARG A C 1
ATOM 1669 O O . ARG A 1 203 ? -28.662 -5.655 67.072 1.00 93.12 203 ARG A O 1
ATOM 1676 N N . LEU A 1 204 ? -30.471 -6.975 67.250 1.00 87.94 204 LEU A N 1
ATOM 1677 C CA . LEU A 1 204 ? -30.674 -7.137 65.808 1.00 87.94 204 LEU A CA 1
ATOM 1678 C C . LEU A 1 204 ? -30.993 -5.806 65.121 1.00 87.94 204 LEU A C 1
ATOM 1680 O O . LEU A 1 204 ? -30.474 -5.551 64.035 1.00 87.94 204 LEU A O 1
ATOM 1684 N N . ALA A 1 205 ? -31.781 -4.933 65.753 1.00 85.31 205 ALA A N 1
ATOM 1685 C CA . ALA A 1 205 ? -32.045 -3.595 65.226 1.00 85.31 205 ALA A CA 1
ATOM 1686 C C . ALA A 1 205 ? -30.748 -2.781 65.052 1.00 85.31 205 ALA A C 1
ATOM 1688 O O . ALA A 1 205 ? -30.540 -2.181 63.995 1.00 85.31 205 ALA A O 1
ATOM 1689 N N . GLY A 1 206 ? -29.832 -2.837 66.026 1.00 88.19 206 GLY A N 1
ATOM 1690 C CA . GLY A 1 206 ? -28.520 -2.187 65.923 1.00 88.19 206 GLY A CA 1
ATOM 1691 C C . GLY A 1 206 ? -27.636 -2.760 64.804 1.00 88.19 206 GLY A C 1
ATOM 1692 O O . GLY A 1 206 ? -26.955 -2.014 64.090 1.00 88.19 206 GLY A O 1
ATOM 1693 N N . VAL A 1 207 ? -27.672 -4.081 64.596 1.00 88.31 207 VAL A N 1
ATOM 1694 C CA . VAL A 1 207 ? -26.951 -4.743 63.490 1.00 88.31 207 VAL A CA 1
ATOM 1695 C C . VAL A 1 207 ? -27.509 -4.312 62.129 1.00 88.31 207 VAL A C 1
ATOM 1697 O O . VAL A 1 207 ? -26.749 -4.023 61.205 1.00 88.31 207 VAL A O 1
ATOM 1700 N N . VAL A 1 208 ? -28.832 -4.207 61.994 1.00 83.88 208 VAL A N 1
ATOM 1701 C CA . VAL A 1 208 ? -29.464 -3.751 60.747 1.00 83.88 208 VAL A CA 1
ATOM 1702 C C . VAL A 1 208 ? -29.073 -2.308 60.426 1.00 83.88 208 VAL A C 1
ATOM 1704 O O . VAL A 1 208 ? -28.709 -2.013 59.285 1.00 83.88 208 VAL A O 1
ATOM 1707 N N . GLU A 1 209 ? -29.083 -1.415 61.417 1.00 89.62 209 GLU A N 1
ATOM 1708 C CA . GLU A 1 209 ? -28.718 -0.011 61.213 1.00 89.62 209 GLU A CA 1
ATOM 1709 C C . GLU A 1 209 ? -27.244 0.147 60.793 1.00 89.62 209 GLU A C 1
ATOM 1711 O O . GLU A 1 209 ? -26.915 0.926 59.890 1.00 89.62 209 GLU A O 1
ATOM 1716 N N . THR A 1 210 ? -26.339 -0.619 61.410 1.00 89.56 210 THR A N 1
ATOM 1717 C CA . THR A 1 210 ? -24.910 -0.599 61.058 1.00 89.56 210 THR A CA 1
ATOM 1718 C C . THR A 1 210 ? -24.656 -1.134 59.651 1.00 89.56 210 THR A C 1
ATOM 1720 O O . THR A 1 210 ? -23.926 -0.493 58.888 1.00 89.56 210 THR A O 1
ATOM 1723 N N . LEU A 1 211 ? -25.310 -2.233 59.264 1.00 84.56 211 LEU A N 1
ATOM 1724 C CA . LEU A 1 211 ? -25.221 -2.780 57.908 1.00 84.56 211 LEU A CA 1
ATOM 1725 C C . LEU A 1 211 ? -25.777 -1.814 56.856 1.00 84.56 211 LEU A C 1
ATOM 1727 O O . LEU A 1 211 ? -25.151 -1.632 55.814 1.00 84.56 211 LEU A O 1
ATOM 1731 N N . GLN A 1 212 ? -26.897 -1.135 57.125 1.00 83.62 212 GLN A N 1
ATOM 1732 C CA . GLN A 1 212 ? -27.440 -0.116 56.218 1.00 83.62 212 GLN A CA 1
ATOM 1733 C C . GLN A 1 212 ? -26.479 1.065 56.035 1.00 83.62 212 GLN A C 1
ATOM 1735 O O . GLN A 1 212 ? -26.237 1.495 54.904 1.00 83.62 212 GLN A O 1
ATOM 1740 N N . LYS A 1 213 ? -25.876 1.565 57.123 1.00 86.44 213 LYS A N 1
ATOM 1741 C CA . LYS A 1 213 ? -24.884 2.651 57.054 1.00 86.44 213 LYS A CA 1
ATOM 1742 C C . LYS A 1 213 ? -23.621 2.237 56.297 1.00 86.44 213 LYS A C 1
ATOM 1744 O O . LYS A 1 213 ? -23.090 3.042 55.532 1.00 86.44 213 LYS A O 1
ATOM 1749 N N . GLN A 1 214 ? -23.126 1.015 56.500 1.00 84.94 214 GLN A N 1
ATOM 1750 C CA . GLN A 1 214 ? -21.969 0.498 55.761 1.00 84.94 214 GLN A CA 1
ATOM 1751 C C . GLN A 1 214 ? -22.293 0.303 54.281 1.00 84.94 214 GLN A C 1
ATOM 1753 O O . GLN A 1 214 ? -21.559 0.813 53.441 1.00 84.94 214 GLN A O 1
ATOM 1758 N N . SER A 1 215 ? -23.419 -0.343 53.975 1.00 79.75 215 SER A N 1
ATOM 1759 C CA . SER A 1 215 ? -23.927 -0.526 52.612 1.00 79.75 215 SER A CA 1
ATOM 1760 C C . SER A 1 215 ? -23.999 0.804 51.852 1.00 79.75 215 SER A C 1
ATOM 1762 O O . SER A 1 215 ? -23.372 0.946 50.803 1.00 79.75 215 SER A O 1
ATOM 1764 N N . GLY A 1 216 ? -24.649 1.826 52.422 1.00 80.31 216 GLY A N 1
ATOM 1765 C CA . GLY A 1 216 ? -24.756 3.141 51.783 1.00 80.31 216 GLY A CA 1
ATOM 1766 C C . GLY A 1 216 ? -23.402 3.819 51.536 1.00 80.31 216 GLY A C 1
ATOM 1767 O O . GLY A 1 216 ? -23.188 4.409 50.476 1.00 80.31 216 GLY A O 1
ATOM 1768 N N . LYS A 1 217 ? -22.459 3.712 52.483 1.00 86.44 217 LYS A N 1
ATOM 1769 C CA . LYS A 1 217 ? -21.108 4.280 52.330 1.00 86.44 217 LYS A CA 1
ATOM 1770 C C . LYS A 1 217 ? -20.295 3.562 51.256 1.00 86.44 217 LYS A C 1
ATOM 1772 O O . LYS A 1 217 ? -19.665 4.239 50.446 1.00 86.44 217 LYS A O 1
ATOM 1777 N N . THR A 1 218 ? -20.307 2.230 51.245 1.00 85.00 218 THR A N 1
ATOM 1778 C CA . THR A 1 218 ? -19.558 1.425 50.272 1.00 85.00 218 THR A CA 1
ATOM 1779 C C . THR A 1 218 ? -20.076 1.672 48.863 1.00 85.00 218 THR A C 1
ATOM 1781 O O . THR A 1 218 ? -19.301 2.078 48.004 1.00 85.00 218 THR A O 1
ATOM 1784 N N . VAL A 1 219 ? -21.394 1.575 48.658 1.00 82.56 219 VAL A N 1
ATOM 1785 C CA . VAL A 1 219 ? -22.015 1.801 47.343 1.00 82.56 219 VAL A CA 1
ATOM 1786 C C . VAL A 1 219 ? -21.755 3.225 46.841 1.00 82.56 219 VAL A C 1
ATOM 1788 O O . VAL A 1 219 ? -21.416 3.422 45.675 1.00 82.56 219 VAL A O 1
ATOM 1791 N N . SER A 1 220 ? -21.854 4.238 47.711 1.00 86.12 220 SER A N 1
ATOM 1792 C CA . SER A 1 220 ? -21.569 5.624 47.317 1.00 86.12 220 SER A CA 1
ATOM 1793 C C . SER A 1 220 ? -20.101 5.840 46.941 1.00 86.12 220 SER A C 1
ATOM 1795 O O . SER A 1 220 ? -19.814 6.581 45.999 1.00 86.12 220 SER A O 1
ATOM 1797 N N . LYS A 1 221 ? -19.169 5.214 47.668 1.00 88.31 221 LYS A N 1
ATOM 1798 C CA . LYS A 1 221 ? -17.737 5.329 47.388 1.00 88.31 221 LYS A CA 1
ATOM 1799 C C . LYS A 1 221 ? -17.375 4.635 46.075 1.00 88.31 221 LYS A C 1
ATOM 1801 O O . LYS A 1 221 ? -16.805 5.284 45.206 1.00 88.31 221 LYS A O 1
ATOM 1806 N N . GLU A 1 222 ? -17.780 3.378 45.907 1.00 85.12 222 GLU A N 1
ATOM 1807 C CA . GLU A 1 222 ? -17.535 2.602 44.685 1.00 85.12 222 GLU A CA 1
ATOM 1808 C C . GLU A 1 222 ? -18.123 3.295 43.454 1.00 85.12 222 GLU A C 1
ATOM 1810 O O . GLU A 1 222 ? -17.444 3.431 42.441 1.00 85.12 222 GLU A O 1
ATOM 1815 N N . SER A 1 223 ? -19.343 3.834 43.552 1.00 82.06 223 SER A N 1
ATOM 1816 C CA . SER A 1 223 ? -19.952 4.580 42.447 1.00 82.06 223 SER A CA 1
ATOM 1817 C C . SER A 1 223 ? -19.147 5.824 42.052 1.00 82.06 223 SER A C 1
ATOM 1819 O O . SER A 1 223 ? -19.043 6.123 40.863 1.00 82.06 223 SER A O 1
ATOM 1821 N N . LYS A 1 224 ? -18.564 6.549 43.017 1.00 88.12 224 LYS A N 1
ATOM 1822 C CA . LYS A 1 224 ? -17.720 7.722 42.731 1.00 88.12 224 LYS A CA 1
ATOM 1823 C C . LYS A 1 224 ? -16.377 7.333 42.126 1.00 88.12 224 LYS A C 1
ATOM 1825 O O . LYS A 1 224 ? -15.899 8.041 41.245 1.00 88.12 224 LYS A O 1
ATOM 1830 N N . ASP A 1 225 ? -15.776 6.247 42.597 1.00 88.75 225 ASP A N 1
ATOM 1831 C CA . ASP A 1 225 ? -14.487 5.777 42.090 1.00 88.75 225 ASP A CA 1
ATOM 1832 C C . ASP A 1 225 ? -14.634 5.247 40.652 1.00 88.75 225 ASP A C 1
ATOM 1834 O O . ASP A 1 225 ? -13.902 5.696 39.772 1.00 88.75 225 ASP A O 1
ATOM 1838 N N . ILE A 1 226 ? -15.681 4.461 40.365 1.00 87.75 226 ILE A N 1
ATOM 1839 C CA . ILE A 1 226 ? -16.028 4.031 38.997 1.00 87.75 226 ILE A CA 1
ATOM 1840 C C . ILE A 1 226 ? -16.270 5.235 38.077 1.00 87.75 226 ILE A C 1
ATOM 1842 O O . ILE A 1 226 ? -15.827 5.245 36.930 1.00 87.75 226 ILE A O 1
ATOM 1846 N N . GLN A 1 227 ? -16.957 6.275 38.562 1.00 85.81 227 GLN A N 1
ATOM 1847 C CA . GLN A 1 227 ? -17.200 7.476 37.761 1.00 85.81 227 GLN A CA 1
ATOM 1848 C C . GLN A 1 227 ? -15.894 8.210 37.414 1.00 85.81 227 GLN A C 1
ATOM 1850 O O . GLN A 1 227 ? -15.729 8.658 36.281 1.00 85.81 227 GLN A O 1
ATOM 1855 N N . ARG A 1 228 ? -14.947 8.301 38.357 1.00 91.69 228 ARG A N 1
ATOM 1856 C CA . ARG A 1 228 ? -13.625 8.900 38.106 1.00 91.69 228 ARG A CA 1
ATOM 1857 C C . ARG A 1 228 ? -12.818 8.100 37.091 1.00 91.69 228 ARG A C 1
ATOM 1859 O O . ARG A 1 228 ? -12.216 8.697 36.206 1.00 91.69 228 ARG A O 1
ATOM 1866 N N . GLU A 1 229 ? -12.820 6.774 37.206 1.00 89.56 229 GLU A N 1
ATOM 1867 C CA . GLU A 1 229 ? -12.149 5.889 36.247 1.00 89.56 229 GLU A CA 1
ATOM 1868 C C . GLU A 1 229 ? -12.749 6.028 34.843 1.00 89.56 229 GLU A C 1
ATOM 1870 O O . GLU A 1 229 ? -12.013 6.114 33.862 1.00 89.56 229 GLU A O 1
ATOM 1875 N N . LEU A 1 230 ? -14.077 6.134 34.742 1.00 85.56 230 LEU A N 1
ATOM 1876 C CA . LEU A 1 230 ? -14.766 6.353 33.473 1.00 85.56 230 LEU A CA 1
ATOM 1877 C C . LEU A 1 230 ? -14.367 7.681 32.817 1.00 85.56 230 LEU A C 1
ATOM 1879 O O . LEU A 1 230 ? -14.172 7.733 31.602 1.00 85.56 230 LEU A O 1
ATOM 1883 N N . ASP A 1 231 ? -14.272 8.756 33.595 1.00 90.00 231 ASP A N 1
ATOM 1884 C CA . ASP A 1 231 ? -13.902 10.066 33.063 1.00 90.00 231 ASP A CA 1
ATOM 1885 C C . ASP A 1 231 ? -12.414 10.113 32.671 1.00 90.00 231 ASP A C 1
ATOM 1887 O O . ASP A 1 231 ? -12.095 10.589 31.580 1.00 90.00 231 ASP A O 1
ATOM 1891 N N . ALA A 1 232 ? -11.525 9.493 33.457 1.00 90.25 232 ALA A N 1
ATOM 1892 C CA . ALA A 1 232 ? -10.116 9.323 33.093 1.00 90.25 232 ALA A CA 1
ATOM 1893 C C . ALA A 1 232 ? -9.945 8.520 31.789 1.00 90.25 232 ALA A C 1
ATOM 1895 O O . ALA A 1 232 ? -9.213 8.938 30.892 1.00 90.25 232 ALA A O 1
ATOM 1896 N N . ALA A 1 233 ? -10.680 7.414 31.639 1.00 86.81 233 ALA A N 1
ATOM 1897 C CA . ALA A 1 233 ? -10.650 6.599 30.426 1.00 86.81 233 ALA A CA 1
ATOM 1898 C C . ALA A 1 233 ? -11.155 7.369 29.191 1.00 86.81 233 ALA A C 1
ATOM 1900 O O . ALA A 1 233 ? -10.613 7.221 28.094 1.00 86.81 233 ALA A O 1
ATOM 1901 N N . LYS A 1 234 ? -12.175 8.227 29.339 1.00 88.75 234 LYS A N 1
ATOM 1902 C CA . LYS A 1 234 ? -12.654 9.087 28.240 1.00 88.75 234 LYS A CA 1
ATOM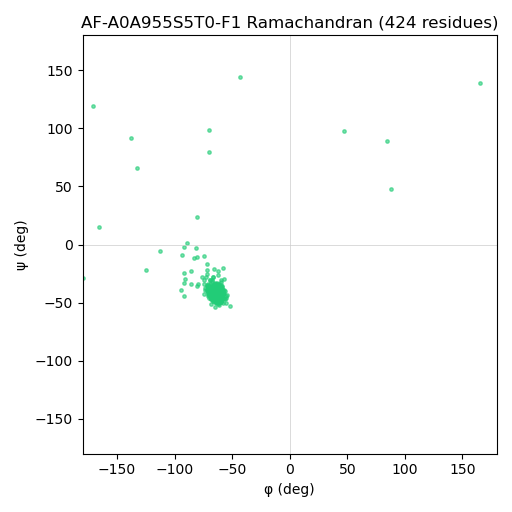 1903 C C . LYS A 1 234 ? -11.597 10.093 27.793 1.00 88.75 234 LYS A C 1
ATOM 1905 O O . LYS A 1 234 ? -11.462 10.326 26.590 1.00 88.75 234 LYS A O 1
ATOM 1910 N N . ASP A 1 235 ? -10.870 10.687 28.731 1.00 91.44 235 ASP A N 1
ATOM 1911 C CA . ASP A 1 235 ? -9.815 11.650 28.415 1.00 91.44 235 ASP A CA 1
ATOM 1912 C C . ASP A 1 235 ? -8.592 10.972 27.779 1.00 91.44 235 ASP A C 1
ATOM 1914 O O . ASP A 1 235 ? -8.013 11.504 26.824 1.00 91.44 235 ASP A O 1
ATOM 1918 N N . GLU A 1 236 ? -8.260 9.749 28.199 1.00 91.88 236 GLU A N 1
ATOM 1919 C CA . GLU A 1 236 ? -7.244 8.927 27.535 1.00 91.88 236 GLU A CA 1
ATOM 1920 C C . GLU A 1 236 ? -7.649 8.584 26.093 1.00 91.88 236 GLU A C 1
ATOM 1922 O O . GLU A 1 236 ? -6.865 8.782 25.164 1.00 91.88 236 GLU A O 1
ATOM 1927 N N . ILE A 1 237 ? -8.904 8.174 25.866 1.00 88.00 237 ILE A N 1
ATOM 1928 C CA . ILE A 1 237 ? -9.437 7.909 24.519 1.00 88.00 237 ILE A CA 1
ATOM 1929 C C . ILE A 1 237 ? -9.343 9.150 23.622 1.00 88.00 237 ILE A C 1
ATOM 1931 O O . ILE A 1 237 ? -8.970 9.029 22.452 1.00 88.00 237 ILE A O 1
ATOM 1935 N N . ARG A 1 238 ? -9.664 10.345 24.137 1.00 92.81 238 ARG A N 1
ATOM 1936 C CA . ARG A 1 238 ? -9.508 11.606 23.385 1.00 92.81 238 ARG A CA 1
ATOM 1937 C C . ARG A 1 238 ? -8.051 11.842 23.001 1.00 92.81 238 ARG A C 1
ATOM 1939 O O . ARG A 1 238 ? -7.762 12.055 21.828 1.00 92.81 238 ARG A O 1
ATOM 1946 N N . THR A 1 239 ? -7.144 11.707 23.964 1.00 93.75 239 THR A N 1
ATOM 1947 C CA . THR A 1 239 ? -5.705 11.901 23.749 1.00 93.75 239 THR A CA 1
ATOM 1948 C C . THR A 1 239 ? -5.154 10.930 22.703 1.00 93.75 239 THR A C 1
ATOM 1950 O O . THR A 1 239 ? -4.448 11.338 21.782 1.00 93.75 239 THR A O 1
ATOM 1953 N N . LEU A 1 240 ? -5.514 9.647 22.792 1.00 90.94 240 LEU A N 1
ATOM 1954 C CA . LEU A 1 240 ? -5.102 8.630 21.822 1.00 90.94 240 LEU A CA 1
ATOM 1955 C C . LEU A 1 240 ? -5.664 8.909 20.423 1.00 90.94 240 LEU A C 1
ATOM 1957 O O . LEU A 1 240 ? -4.977 8.687 19.424 1.00 90.94 240 LEU A O 1
ATOM 1961 N N . LYS A 1 241 ? -6.894 9.426 20.330 1.00 89.44 241 LYS A N 1
ATOM 1962 C CA . LYS A 1 241 ? -7.506 9.811 19.053 1.00 89.44 241 LYS A CA 1
ATOM 1963 C C . LYS A 1 241 ? -6.756 10.971 18.392 1.00 89.44 241 LYS A C 1
ATOM 1965 O O . LYS A 1 241 ? -6.502 10.910 17.188 1.00 89.44 241 LYS A O 1
ATOM 1970 N N . ASP A 1 242 ? -6.350 11.969 19.171 1.00 91.81 242 ASP A N 1
ATOM 1971 C CA . ASP A 1 242 ? -5.567 13.107 18.679 1.00 91.81 242 ASP A CA 1
ATOM 1972 C C . ASP A 1 242 ? -4.155 12.678 18.249 1.00 91.81 242 ASP A C 1
ATOM 1974 O O . ASP A 1 242 ? -3.681 13.061 17.177 1.00 91.81 242 ASP A O 1
ATOM 1978 N N . GLN A 1 243 ? -3.503 11.802 19.023 1.00 89.50 243 GLN A N 1
ATOM 1979 C CA . GLN A 1 243 ? -2.210 11.213 18.652 1.00 89.50 243 GLN A CA 1
ATOM 1980 C C . GLN A 1 243 ? -2.294 10.404 17.351 1.00 89.50 243 GLN A C 1
ATOM 1982 O O . GLN A 1 243 ? -1.401 10.497 16.505 1.00 89.50 243 GLN A O 1
ATOM 1987 N N . LEU A 1 244 ? -3.369 9.633 17.161 1.00 86.12 244 LEU A N 1
ATOM 1988 C CA . LEU A 1 244 ? -3.595 8.871 15.934 1.00 86.12 244 LEU A CA 1
ATOM 1989 C C . LEU A 1 244 ? -3.767 9.798 14.723 1.00 86.12 244 LEU A C 1
ATOM 1991 O O . LEU A 1 244 ? -3.203 9.521 13.663 1.00 86.12 244 LEU A O 1
ATOM 1995 N N . ALA A 1 245 ? -4.507 10.900 14.877 1.00 89.25 245 ALA A N 1
ATOM 1996 C CA . ALA A 1 245 ? -4.679 11.898 13.824 1.00 89.25 245 ALA A CA 1
ATOM 1997 C C . ALA A 1 245 ? -3.338 12.544 13.436 1.00 89.25 245 ALA A C 1
ATOM 1999 O O . ALA A 1 245 ? -2.969 12.520 12.262 1.00 89.25 245 ALA A O 1
ATOM 2000 N N . GLN A 1 246 ? -2.553 13.002 14.418 1.00 88.69 246 GLN A N 1
ATOM 2001 C CA . GLN A 1 246 ? -1.219 13.565 14.174 1.00 88.69 246 GLN A CA 1
ATOM 2002 C C . GLN A 1 246 ? -0.255 12.555 13.540 1.00 88.69 246 GLN A C 1
ATOM 2004 O O . GLN A 1 246 ? 0.572 12.919 12.704 1.00 88.69 246 GLN A O 1
ATOM 2009 N N . SER A 1 247 ? -0.325 11.279 13.933 1.00 84.50 247 SER A N 1
ATOM 2010 C CA . SER A 1 247 ? 0.511 10.235 13.334 1.00 84.50 247 SER A CA 1
ATOM 2011 C C . SER A 1 247 ? 0.166 10.006 11.862 1.00 84.50 247 SER A C 1
ATOM 2013 O O . SER A 1 247 ? 1.081 9.824 11.060 1.00 84.50 247 SER A O 1
ATOM 2015 N N . ARG A 1 248 ? -1.125 10.022 11.503 1.00 86.50 248 ARG A N 1
ATOM 2016 C CA . ARG A 1 248 ? -1.575 9.903 10.107 1.00 86.50 248 ARG A CA 1
ATOM 2017 C C . ARG A 1 248 ? -1.114 11.089 9.275 1.00 86.50 248 ARG A C 1
ATOM 2019 O O . ARG A 1 248 ? -0.491 10.887 8.244 1.00 86.50 248 ARG A O 1
ATOM 2026 N N . GLU A 1 249 ? -1.300 12.302 9.780 1.00 88.50 249 GLU A N 1
ATOM 2027 C CA . GLU A 1 249 ? -0.856 13.520 9.099 1.00 88.50 249 GLU A CA 1
ATOM 2028 C C . GLU A 1 249 ? 0.664 13.527 8.862 1.00 88.50 249 GLU A C 1
ATOM 2030 O O . GLU A 1 249 ? 1.128 13.795 7.754 1.00 88.50 249 GLU A O 1
ATOM 2035 N N . LYS A 1 250 ? 1.465 13.138 9.867 1.00 86.19 250 LYS A N 1
ATOM 2036 C CA . LYS A 1 250 ? 2.925 12.992 9.712 1.00 86.19 250 LYS A CA 1
ATOM 2037 C C . LYS A 1 250 ? 3.305 11.927 8.686 1.00 86.19 250 LYS A C 1
ATOM 2039 O O . LYS A 1 250 ? 4.304 12.090 7.986 1.00 86.19 250 LYS A O 1
ATOM 2044 N N . GLN A 1 251 ? 2.565 10.822 8.627 1.00 80.81 251 GLN A N 1
ATOM 2045 C CA . GLN A 1 251 ? 2.805 9.766 7.649 1.00 80.81 251 GLN A CA 1
ATOM 2046 C C . GLN A 1 251 ? 2.477 10.250 6.234 1.00 80.81 251 GLN A C 1
ATOM 2048 O O . GLN A 1 251 ? 3.307 10.085 5.342 1.00 80.81 251 GLN A O 1
ATOM 2053 N N . ASP A 1 252 ? 1.333 10.903 6.047 1.00 83.69 252 ASP A N 1
ATOM 2054 C CA . ASP A 1 252 ? 0.903 11.445 4.758 1.00 83.69 252 ASP A CA 1
ATOM 2055 C C . ASP A 1 252 ? 1.879 12.515 4.252 1.00 83.69 252 ASP A C 1
ATOM 2057 O O . ASP A 1 252 ? 2.310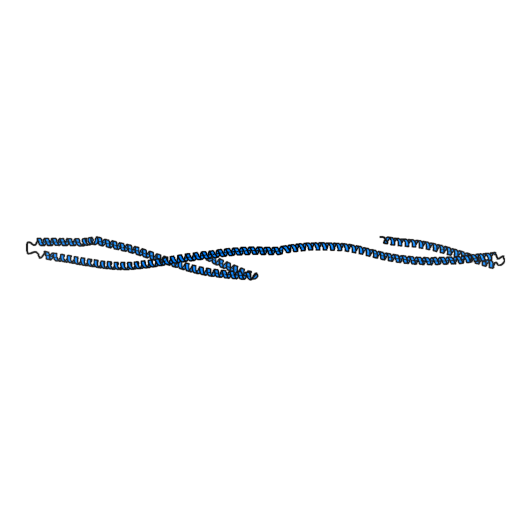 12.461 3.099 1.00 83.69 252 ASP A O 1
ATOM 2061 N N . ALA A 1 253 ? 2.333 13.415 5.132 1.00 84.31 253 ALA A N 1
ATOM 2062 C CA . ALA A 1 253 ? 3.345 14.417 4.805 1.00 84.31 253 ALA A CA 1
ATOM 2063 C C . ALA A 1 253 ? 4.684 13.786 4.381 1.00 84.31 253 ALA A C 1
ATOM 2065 O O . ALA A 1 253 ? 5.284 14.221 3.401 1.00 84.31 253 ALA A O 1
ATOM 2066 N N . ARG A 1 254 ? 5.141 12.726 5.070 1.00 81.62 254 ARG A N 1
ATOM 2067 C CA . ARG A 1 254 ? 6.359 11.981 4.690 1.00 81.62 254 ARG A CA 1
ATOM 2068 C C . ARG A 1 254 ? 6.216 11.279 3.343 1.00 81.62 254 ARG A C 1
ATOM 2070 O O . ARG A 1 254 ? 7.161 11.254 2.558 1.00 81.62 254 ARG A O 1
ATOM 2077 N N . VAL A 1 255 ? 5.050 10.692 3.073 1.00 83.12 255 VAL A N 1
ATOM 2078 C CA . VAL A 1 255 ? 4.771 10.045 1.785 1.00 83.12 255 VAL A CA 1
ATOM 2079 C C . VAL A 1 255 ? 4.776 11.085 0.668 1.00 83.12 255 VAL A C 1
ATOM 2081 O O . VAL A 1 255 ? 5.432 10.866 -0.349 1.00 83.12 255 VAL A O 1
ATOM 2084 N N . ALA A 1 256 ? 4.115 12.227 0.864 1.00 81.44 256 ALA A N 1
ATOM 2085 C CA . ALA A 1 256 ? 4.111 13.325 -0.099 1.00 81.44 256 ALA A CA 1
ATOM 2086 C C . ALA A 1 256 ? 5.531 13.853 -0.365 1.00 81.44 256 ALA A C 1
ATOM 2088 O O . ALA A 1 256 ? 5.942 13.925 -1.523 1.00 81.44 256 ALA A O 1
ATOM 2089 N N . SER A 1 257 ? 6.319 14.092 0.693 1.00 81.94 257 SER A N 1
ATOM 2090 C CA . SER A 1 257 ? 7.683 14.624 0.575 1.00 81.94 257 SER A CA 1
ATOM 2091 C C . SER A 1 257 ? 8.648 13.714 -0.184 1.00 81.94 257 SER A C 1
ATOM 2093 O O . SER A 1 257 ? 9.663 14.188 -0.675 1.00 81.94 257 SER A O 1
ATOM 2095 N N . VAL A 1 258 ? 8.371 12.408 -0.260 1.00 83.50 258 VAL A N 1
ATOM 2096 C CA . VAL A 1 258 ? 9.174 11.452 -1.043 1.00 83.50 258 VAL A CA 1
ATOM 2097 C C . VAL A 1 258 ? 8.594 11.258 -2.444 1.00 83.50 258 VAL A C 1
ATOM 2099 O O . VAL A 1 258 ? 9.334 11.157 -3.418 1.00 83.50 258 VAL A O 1
ATOM 2102 N N . LYS A 1 259 ? 7.266 11.205 -2.567 1.00 84.69 259 LYS A N 1
ATOM 2103 C CA . LYS A 1 259 ? 6.584 10.917 -3.831 1.00 84.69 259 LYS A CA 1
ATOM 2104 C C . LYS A 1 259 ? 6.781 12.021 -4.868 1.00 84.69 259 LYS A C 1
ATOM 2106 O O . LYS A 1 259 ? 7.034 11.705 -6.026 1.00 84.69 259 LYS A O 1
ATOM 2111 N N . GLU A 1 260 ? 6.640 13.283 -4.475 1.00 87.25 260 GLU A N 1
ATOM 2112 C CA . GLU A 1 260 ? 6.771 14.421 -5.393 1.00 87.25 260 GLU A CA 1
ATOM 2113 C C . GLU A 1 260 ? 8.160 14.524 -6.044 1.00 87.25 260 GLU A C 1
ATOM 2115 O O . GLU A 1 260 ? 8.212 14.538 -7.275 1.00 87.25 260 GLU A O 1
ATOM 2120 N N . PRO A 1 261 ? 9.285 14.507 -5.298 1.00 86.69 261 PRO A N 1
ATOM 2121 C CA . PRO A 1 261 ? 10.606 14.566 -5.921 1.00 86.69 261 PRO A CA 1
ATOM 2122 C C . PRO A 1 261 ? 10.896 13.346 -6.802 1.00 86.69 261 PRO A C 1
ATOM 2124 O O . PRO A 1 261 ? 11.445 13.506 -7.885 1.00 86.69 261 PRO A O 1
ATOM 2127 N N . LEU A 1 262 ? 10.453 12.142 -6.415 1.00 87.38 262 LEU A N 1
ATOM 2128 C CA . LEU A 1 262 ? 10.611 10.954 -7.265 1.00 87.38 262 LEU A CA 1
ATOM 2129 C C . LEU A 1 262 ? 9.842 11.065 -8.589 1.00 87.38 262 LEU A C 1
ATOM 2131 O O . LEU A 1 262 ? 10.313 10.578 -9.616 1.00 87.38 262 LEU A O 1
ATOM 2135 N N . LEU A 1 263 ? 8.656 11.680 -8.587 1.00 86.94 263 LEU A N 1
ATOM 2136 C CA . LEU A 1 263 ? 7.907 11.924 -9.822 1.00 86.94 263 LEU A CA 1
ATOM 2137 C C . LEU A 1 263 ? 8.637 12.914 -10.736 1.00 86.94 263 LEU A C 1
ATOM 2139 O O . LEU A 1 263 ? 8.652 12.702 -11.952 1.00 86.94 263 LEU A O 1
ATOM 2143 N N . GLU A 1 264 ? 9.270 13.941 -10.168 1.00 89.81 264 GLU A N 1
ATOM 2144 C CA . GLU A 1 264 ? 10.078 14.893 -10.934 1.00 89.81 264 GLU A CA 1
ATOM 2145 C C . GLU A 1 264 ? 11.354 14.237 -11.489 1.00 89.81 264 GLU A C 1
ATOM 2147 O O . GLU A 1 264 ? 11.662 14.400 -12.670 1.00 89.81 264 GLU A O 1
ATOM 2152 N N . ASP A 1 265 ? 12.032 13.394 -10.703 1.00 89.06 265 ASP A N 1
ATOM 2153 C CA . ASP A 1 265 ? 13.183 12.608 -11.165 1.00 89.06 265 ASP A CA 1
ATOM 2154 C C . ASP A 1 265 ? 12.801 11.679 -12.327 1.00 89.06 2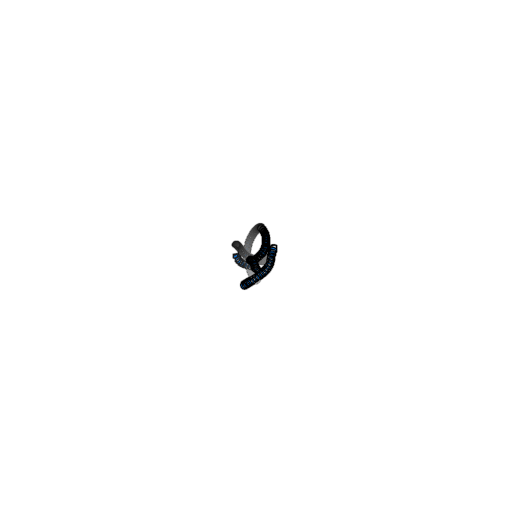65 ASP A C 1
ATOM 2156 O O . ASP A 1 265 ? 13.491 11.627 -13.348 1.00 89.06 265 ASP A O 1
ATOM 2160 N N . ILE A 1 266 ? 11.666 10.974 -12.223 1.00 87.69 266 ILE A N 1
ATOM 2161 C CA . ILE A 1 266 ? 11.144 10.119 -13.301 1.00 87.69 266 ILE A CA 1
ATOM 2162 C C . ILE A 1 266 ? 10.873 10.940 -14.564 1.00 87.69 266 ILE A C 1
ATOM 2164 O O . ILE A 1 266 ? 11.157 10.477 -15.673 1.00 87.69 266 ILE A O 1
ATOM 2168 N N . LYS A 1 267 ? 10.313 12.143 -14.421 1.00 93.50 267 LYS A N 1
ATOM 2169 C CA . LYS A 1 267 ? 10.048 13.038 -15.548 1.00 93.50 267 LYS A CA 1
ATOM 2170 C C . LYS A 1 267 ? 11.353 13.485 -16.214 1.00 93.50 267 LYS A C 1
ATOM 2172 O O . LYS A 1 267 ? 11.494 13.300 -17.422 1.00 93.50 267 LYS A O 1
ATOM 2177 N N . SER A 1 268 ? 12.332 13.950 -15.436 1.00 91.94 268 SER A N 1
ATOM 2178 C CA . SER A 1 268 ? 13.650 14.351 -15.946 1.00 91.94 268 SER A CA 1
ATOM 2179 C C . SER A 1 268 ? 14.378 13.198 -16.649 1.00 91.94 268 SER A C 1
ATOM 2181 O O . SER A 1 268 ? 14.968 13.375 -17.715 1.00 91.94 268 SER A O 1
ATOM 2183 N N . LEU A 1 269 ? 14.306 11.983 -16.096 1.00 91.31 269 LEU A N 1
ATOM 2184 C CA . LEU A 1 269 ? 14.906 10.799 -16.711 1.00 91.31 269 LEU A CA 1
ATOM 2185 C C . LEU A 1 269 ? 14.242 10.430 -18.043 1.00 91.31 269 LEU A C 1
ATOM 2187 O O . LEU A 1 269 ? 14.945 10.041 -18.974 1.00 91.31 269 LEU A O 1
ATOM 2191 N N . LYS A 1 270 ? 12.917 10.578 -18.165 1.00 89.62 270 LYS A N 1
ATOM 2192 C CA . LYS A 1 270 ? 12.209 10.360 -19.438 1.00 89.62 270 LYS A CA 1
ATOM 2193 C C . LYS A 1 270 ? 12.635 11.360 -20.509 1.00 89.62 270 LYS A C 1
ATOM 2195 O O . LYS A 1 270 ? 12.851 10.955 -21.647 1.00 89.62 270 LYS A O 1
ATOM 2200 N N . GLU A 1 271 ? 12.787 12.631 -20.148 1.00 92.50 271 GLU A N 1
ATOM 2201 C CA . GLU A 1 271 ? 13.259 13.675 -21.068 1.00 92.50 271 GLU A CA 1
ATOM 2202 C C . GLU A 1 271 ? 14.690 13.380 -21.553 1.00 92.50 271 GLU A C 1
ATOM 2204 O O . GLU A 1 271 ? 14.943 13.370 -22.758 1.00 92.50 271 GLU A O 1
ATOM 2209 N N . LYS A 1 272 ? 15.604 13.009 -20.642 1.00 91.06 272 LYS A N 1
ATOM 2210 C CA . LYS A 1 272 ? 16.973 12.587 -21.004 1.00 91.06 272 LYS A CA 1
ATOM 2211 C C . LYS A 1 272 ? 16.994 11.349 -21.900 1.00 91.06 272 LYS A C 1
ATOM 2213 O O . LYS A 1 272 ? 17.803 11.268 -22.821 1.00 91.06 272 LYS A O 1
ATOM 2218 N N . LEU A 1 273 ? 16.118 10.375 -21.645 1.00 90.00 273 LEU A N 1
ATOM 2219 C CA . LEU A 1 273 ? 16.017 9.173 -22.474 1.00 90.00 273 LEU A CA 1
ATOM 2220 C C . LEU A 1 273 ? 15.604 9.527 -23.909 1.00 90.00 273 LEU A C 1
ATOM 2222 O O . LEU A 1 273 ? 16.229 9.054 -24.854 1.00 90.00 273 LEU A O 1
ATOM 2226 N N . GLN A 1 274 ? 14.607 10.401 -24.071 1.00 91.44 274 GLN A N 1
ATOM 2227 C CA . GLN A 1 274 ? 14.175 10.881 -25.387 1.00 91.44 274 GLN A CA 1
ATOM 2228 C C . GLN A 1 274 ? 15.292 11.628 -26.129 1.00 91.44 274 GLN A C 1
ATOM 2230 O O . GLN A 1 274 ? 15.475 11.426 -27.331 1.00 91.44 274 GLN A O 1
ATOM 2235 N N . GLU A 1 275 ? 16.075 12.450 -25.426 1.00 92.62 275 GLU A N 1
ATOM 2236 C CA . GLU A 1 275 ? 17.233 13.139 -26.005 1.00 92.62 275 GLU A CA 1
ATOM 2237 C C . GLU A 1 275 ? 18.313 12.149 -26.481 1.00 92.62 275 GLU A C 1
ATOM 2239 O O . GLU A 1 275 ? 18.856 12.287 -27.587 1.00 92.62 275 GLU A O 1
ATOM 2244 N N . TYR A 1 276 ? 18.595 11.108 -25.691 1.00 90.44 276 TYR A N 1
ATOM 2245 C CA . TYR A 1 276 ? 19.531 10.055 -26.083 1.00 90.44 276 TYR A CA 1
ATOM 2246 C C . TYR A 1 276 ? 19.033 9.240 -27.276 1.00 90.44 276 TYR A C 1
ATOM 2248 O O . TYR A 1 276 ? 19.813 8.982 -28.194 1.00 90.44 276 TYR A O 1
ATOM 2256 N N . GLU A 1 277 ? 17.749 8.884 -27.316 1.00 90.94 277 GLU A N 1
ATOM 2257 C CA . GLU A 1 277 ? 17.143 8.199 -28.461 1.00 90.94 277 GLU A CA 1
ATOM 2258 C C . GLU A 1 277 ? 17.228 9.042 -29.740 1.00 90.94 277 GLU A C 1
ATOM 2260 O O . GLU A 1 277 ? 17.578 8.529 -30.807 1.00 90.94 277 GLU A O 1
ATOM 2265 N N . PHE A 1 278 ? 16.954 10.346 -29.645 1.00 92.31 278 PHE A N 1
ATOM 2266 C CA . PHE A 1 278 ? 17.092 11.271 -30.770 1.00 92.31 278 PHE A CA 1
ATOM 2267 C C . PHE A 1 278 ? 18.546 11.362 -31.254 1.00 92.31 278 PHE A C 1
ATOM 2269 O O . PHE A 1 278 ? 18.823 11.273 -32.454 1.00 92.31 278 PHE A O 1
ATOM 2276 N N . THR A 1 279 ? 19.491 11.478 -30.319 1.00 92.19 279 THR A N 1
ATOM 2277 C CA . THR A 1 279 ? 20.927 11.533 -30.616 1.00 92.19 279 THR A CA 1
ATOM 2278 C C . THR A 1 279 ? 21.414 10.248 -31.282 1.00 92.19 279 THR A C 1
ATOM 2280 O O . THR A 1 279 ? 22.170 10.316 -32.253 1.00 92.19 279 THR A O 1
ATOM 2283 N N . ALA A 1 280 ? 20.972 9.081 -30.808 1.00 89.50 280 ALA A N 1
ATOM 2284 C CA . ALA A 1 280 ? 21.306 7.793 -31.407 1.00 89.50 280 ALA A CA 1
ATOM 2285 C C . ALA A 1 280 ? 20.796 7.706 -32.854 1.00 89.50 280 ALA A C 1
ATOM 2287 O O . ALA A 1 280 ? 21.593 7.478 -33.762 1.00 89.50 280 ALA A O 1
ATOM 2288 N N . LYS A 1 281 ? 19.517 8.032 -33.096 1.00 91.62 281 LYS A N 1
ATOM 2289 C CA . LYS A 1 281 ? 18.933 8.051 -34.452 1.00 91.62 281 LYS A CA 1
ATOM 2290 C C . LYS A 1 281 ? 19.690 8.971 -35.412 1.00 91.62 281 LYS A C 1
ATOM 2292 O O . LYS A 1 281 ? 19.904 8.618 -36.571 1.00 91.62 281 LYS A O 1
ATOM 2297 N N . ASN A 1 282 ? 20.123 10.142 -34.944 1.00 93.88 282 ASN A N 1
ATOM 2298 C CA . ASN A 1 282 ? 20.929 11.053 -35.758 1.00 93.88 282 ASN A CA 1
ATOM 2299 C C . ASN A 1 282 ? 22.318 10.490 -36.074 1.00 93.88 282 ASN A C 1
ATOM 2301 O O . ASN A 1 282 ? 22.806 10.665 -37.193 1.00 93.88 282 ASN A O 1
ATOM 2305 N N . LYS A 1 283 ? 22.962 9.810 -35.118 1.00 92.62 283 LYS A N 1
ATOM 2306 C CA . LYS A 1 283 ? 24.242 9.133 -35.361 1.00 92.62 283 LYS A CA 1
ATOM 2307 C C . LYS A 1 283 ? 24.083 7.997 -36.369 1.00 92.62 283 LYS A C 1
ATOM 2309 O O . LYS A 1 283 ? 24.872 7.947 -37.307 1.00 92.62 283 LYS A O 1
ATOM 2314 N N . ASP A 1 284 ? 23.042 7.177 -36.253 1.00 93.25 284 ASP A N 1
ATOM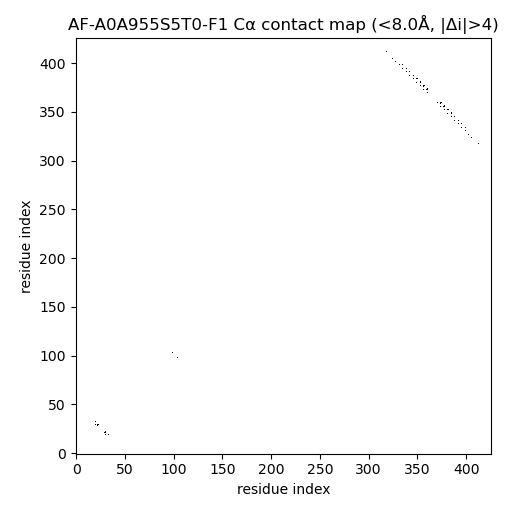 2315 C CA . ASP A 1 284 ? 22.757 6.100 -37.212 1.00 93.25 284 ASP A CA 1
ATOM 2316 C C . ASP A 1 284 ? 22.529 6.645 -38.626 1.00 93.25 284 ASP A C 1
ATOM 2318 O O . ASP A 1 284 ? 23.086 6.132 -39.598 1.00 93.25 284 ASP A O 1
ATOM 2322 N N . ARG A 1 285 ? 21.787 7.754 -38.751 1.00 92.81 285 ARG A N 1
ATOM 2323 C CA . ARG A 1 285 ? 21.603 8.444 -40.035 1.00 92.81 285 ARG A CA 1
ATOM 2324 C C . ARG A 1 285 ? 22.933 8.909 -40.632 1.00 92.81 285 ARG A C 1
ATOM 2326 O O . ARG A 1 285 ? 23.166 8.696 -41.819 1.00 92.81 285 ARG A O 1
ATOM 2333 N N . ARG A 1 286 ? 23.815 9.505 -39.822 1.00 93.50 286 ARG A N 1
ATOM 2334 C CA . ARG A 1 286 ? 25.155 9.926 -40.269 1.00 93.50 286 ARG A CA 1
ATOM 2335 C C . ARG A 1 286 ? 26.029 8.739 -40.668 1.00 93.50 286 ARG A C 1
ATOM 2337 O O . ARG A 1 286 ? 26.769 8.841 -41.638 1.00 93.50 286 ARG A O 1
ATOM 2344 N N . ILE A 1 287 ? 25.943 7.615 -39.954 1.00 94.00 287 ILE A N 1
ATOM 2345 C CA . ILE A 1 287 ? 26.664 6.386 -40.313 1.00 94.00 287 ILE A CA 1
ATOM 2346 C C . ILE A 1 287 ? 26.197 5.875 -41.678 1.00 94.00 287 ILE A C 1
ATOM 2348 O O . ILE A 1 287 ? 27.037 5.518 -42.502 1.00 94.00 287 ILE A O 1
ATOM 2352 N N . LEU A 1 288 ? 24.887 5.869 -41.945 1.00 92.31 288 LEU A N 1
ATOM 2353 C CA . LEU A 1 288 ? 24.341 5.470 -43.247 1.00 92.31 288 LEU A CA 1
ATOM 2354 C C . LEU A 1 288 ? 24.828 6.380 -44.381 1.00 92.31 288 LEU A C 1
ATOM 2356 O O . LEU A 1 288 ? 25.220 5.874 -45.431 1.00 92.31 288 LEU A O 1
ATOM 2360 N N . GLU A 1 289 ? 24.845 7.694 -44.157 1.00 93.62 289 GLU A N 1
ATOM 2361 C CA . GLU A 1 289 ? 25.339 8.682 -45.123 1.00 93.62 289 GLU A CA 1
ATOM 2362 C C . GLU A 1 289 ? 26.829 8.480 -45.432 1.00 93.62 289 GLU A C 1
ATOM 2364 O O . GLU A 1 289 ? 27.201 8.300 -46.591 1.00 93.62 289 GLU A O 1
ATOM 2369 N N . VAL A 1 290 ? 27.672 8.393 -44.398 1.00 93.31 290 VAL A N 1
ATOM 2370 C CA . VAL A 1 290 ? 29.114 8.140 -44.555 1.00 93.31 290 VAL A CA 1
ATOM 2371 C C . VAL A 1 290 ? 29.368 6.781 -45.216 1.00 93.31 290 VAL A C 1
ATOM 2373 O O . VAL A 1 290 ? 30.234 6.661 -46.077 1.00 93.31 290 VAL A O 1
ATOM 2376 N N . SER A 1 291 ? 28.585 5.752 -44.883 1.00 91.69 291 SER A N 1
ATOM 2377 C CA . SER A 1 291 ? 28.684 4.434 -45.531 1.00 91.69 291 SER A CA 1
ATOM 2378 C C . SER A 1 291 ? 28.267 4.466 -47.008 1.00 91.69 291 SER A C 1
ATOM 2380 O O . SER A 1 291 ? 28.731 3.645 -47.800 1.00 91.69 291 SER A O 1
ATOM 2382 N N . GLY A 1 292 ? 27.376 5.383 -47.396 1.00 92.50 292 GLY A N 1
ATOM 2383 C CA . GLY A 1 292 ? 27.077 5.688 -48.796 1.00 92.50 292 GLY A CA 1
ATOM 2384 C C . GLY A 1 292 ? 28.289 6.295 -49.499 1.00 92.50 292 GLY A C 1
ATOM 2385 O O . GLY A 1 292 ? 28.774 5.726 -50.473 1.00 92.50 292 GLY A O 1
ATOM 2386 N N . GLN A 1 293 ? 28.846 7.363 -48.923 1.00 93.88 293 GLN A N 1
ATOM 2387 C CA . GLN A 1 293 ? 30.022 8.060 -49.458 1.00 93.88 293 GLN A CA 1
ATOM 2388 C C . GLN A 1 293 ? 31.237 7.134 -49.620 1.00 93.88 293 GLN A C 1
ATOM 2390 O O . GLN A 1 293 ? 31.917 7.173 -50.641 1.00 93.88 293 GLN A O 1
ATOM 2395 N N . ILE A 1 294 ? 31.496 6.248 -48.652 1.00 91.81 294 ILE A N 1
ATOM 2396 C CA . ILE A 1 294 ? 32.593 5.269 -48.736 1.00 91.81 294 ILE A CA 1
ATOM 2397 C C . ILE A 1 294 ? 32.389 4.298 -49.907 1.00 91.81 294 ILE A C 1
ATOM 2399 O O . ILE A 1 294 ? 33.356 3.940 -50.577 1.00 91.81 294 ILE A O 1
ATOM 2403 N N . ARG A 1 295 ? 31.150 3.860 -50.175 1.00 92.38 295 ARG A N 1
ATOM 2404 C CA . ARG A 1 295 ? 30.861 2.972 -51.315 1.00 92.38 295 ARG A CA 1
ATOM 2405 C C . ARG A 1 295 ? 31.112 3.668 -52.648 1.00 92.38 295 ARG A C 1
ATOM 2407 O O . ARG A 1 295 ? 31.722 3.063 -53.523 1.00 92.38 295 ARG A O 1
ATOM 2414 N N . GLU A 1 296 ? 30.691 4.922 -52.775 1.00 91.25 296 GLU A N 1
ATOM 2415 C CA . GLU A 1 296 ? 30.942 5.739 -53.969 1.00 91.25 296 GLU A CA 1
ATOM 2416 C C . GLU A 1 296 ? 32.444 5.946 -54.192 1.00 91.25 296 GLU A C 1
ATOM 2418 O O . GLU A 1 296 ? 32.954 5.672 -55.276 1.00 91.25 296 GLU A O 1
ATOM 2423 N N . GLN A 1 297 ? 33.182 6.329 -53.145 1.00 92.69 297 GLN A N 1
ATOM 2424 C CA . GLN A 1 297 ? 34.636 6.483 -53.221 1.00 92.69 297 GLN A CA 1
ATOM 2425 C C . GLN A 1 297 ? 35.341 5.181 -53.599 1.00 92.69 297 GLN A C 1
ATOM 2427 O O . GLN A 1 297 ? 36.284 5.202 -54.385 1.00 92.69 297 GLN A O 1
ATOM 2432 N N . LYS A 1 298 ? 34.884 4.041 -53.072 1.00 93.38 298 LYS A N 1
ATOM 2433 C CA . LYS A 1 298 ? 35.448 2.740 -53.431 1.00 93.38 298 LYS A CA 1
ATOM 2434 C C . LYS A 1 298 ? 35.239 2.419 -54.916 1.00 93.38 298 LYS A C 1
ATOM 2436 O O . LYS A 1 298 ? 36.185 1.974 -55.555 1.00 93.38 298 LYS A O 1
ATOM 2441 N N . SER A 1 299 ? 34.053 2.701 -55.462 1.00 90.56 299 SER A N 1
ATOM 2442 C CA . SER A 1 299 ? 33.772 2.545 -56.898 1.00 90.56 299 SER A CA 1
ATOM 2443 C C . SER A 1 299 ? 34.702 3.410 -57.752 1.00 90.56 299 SER A C 1
ATOM 2445 O O . SER A 1 299 ? 35.295 2.919 -58.706 1.00 90.56 299 SER A O 1
ATOM 2447 N N . LEU A 1 300 ? 34.903 4.675 -57.363 1.00 92.94 300 LEU A N 1
ATOM 2448 C CA . LEU A 1 300 ? 35.814 5.587 -58.065 1.00 92.94 300 LEU A CA 1
ATOM 2449 C C . LEU A 1 300 ? 37.269 5.099 -58.036 1.00 92.94 300 LEU A C 1
ATOM 2451 O O . LEU A 1 300 ? 37.983 5.216 -59.029 1.00 92.94 300 LEU A O 1
ATOM 2455 N N . VAL A 1 301 ? 37.729 4.540 -56.912 1.00 90.44 301 VAL A N 1
ATOM 2456 C CA . VAL A 1 301 ? 39.078 3.955 -56.822 1.00 90.44 301 VAL A CA 1
ATOM 2457 C C . VAL A 1 301 ? 39.218 2.756 -57.761 1.00 90.44 301 VAL A C 1
ATOM 2459 O O . VAL A 1 301 ? 40.222 2.662 -58.465 1.00 90.44 301 VAL A O 1
ATOM 2462 N N . GLU A 1 302 ? 38.217 1.875 -57.812 1.00 91.25 302 GLU A N 1
ATOM 2463 C CA . GLU A 1 302 ? 38.209 0.728 -58.729 1.00 91.25 302 GLU A CA 1
ATOM 2464 C C . GLU A 1 302 ? 38.248 1.185 -60.201 1.00 91.25 302 GLU A C 1
ATOM 2466 O O . GLU A 1 302 ? 39.027 0.646 -60.991 1.00 91.25 302 GLU A O 1
ATOM 2471 N N . GLU A 1 303 ? 37.491 2.223 -60.569 1.00 89.44 303 GLU A N 1
ATOM 2472 C CA . GLU A 1 303 ? 37.518 2.824 -61.912 1.00 89.44 303 GLU A CA 1
ATOM 2473 C C . GLU A 1 303 ? 38.892 3.418 -62.262 1.00 89.44 303 GLU A C 1
ATOM 2475 O O . GLU A 1 303 ? 39.442 3.130 -63.330 1.00 89.44 303 GLU A O 1
ATOM 2480 N N . LEU A 1 304 ? 39.494 4.185 -61.348 1.00 90.38 304 LEU A N 1
ATOM 2481 C CA . LEU A 1 304 ? 40.828 4.764 -61.540 1.00 90.38 304 LEU A CA 1
ATOM 2482 C C . LEU A 1 304 ? 41.915 3.690 -61.681 1.00 90.38 304 LEU A C 1
ATOM 2484 O O . LEU A 1 304 ? 42.852 3.852 -62.469 1.00 90.38 304 LEU A O 1
ATOM 2488 N N . GLU A 1 305 ? 41.813 2.580 -60.947 1.00 90.44 305 GLU A N 1
ATOM 2489 C CA . GLU A 1 305 ? 42.730 1.448 -61.098 1.00 90.44 305 GLU A CA 1
ATOM 2490 C C . GLU A 1 305 ? 42.622 0.809 -62.488 1.00 90.44 305 GLU A C 1
ATOM 2492 O O . GLU A 1 305 ? 43.653 0.557 -63.122 1.00 90.44 305 GLU A O 1
ATOM 2497 N N . GLN A 1 306 ? 41.403 0.620 -63.008 1.00 85.19 306 GLN A N 1
ATOM 2498 C CA . GLN A 1 306 ? 41.201 0.134 -64.378 1.00 85.19 306 GLN A CA 1
ATOM 2499 C C . GLN A 1 306 ? 41.764 1.111 -65.414 1.00 85.19 306 GLN A C 1
ATOM 2501 O O . GLN A 1 306 ? 42.467 0.698 -66.342 1.00 85.19 306 GLN A O 1
ATOM 2506 N N . GLN A 1 307 ? 41.540 2.413 -65.230 1.00 85.25 307 GLN A N 1
ATOM 2507 C CA . GLN A 1 307 ? 42.077 3.439 -66.122 1.00 85.25 307 GLN A CA 1
ATOM 2508 C C . GLN A 1 307 ? 43.613 3.450 -66.116 1.00 85.25 307 GLN A C 1
ATOM 2510 O O . GLN A 1 307 ? 44.247 3.556 -67.167 1.00 85.25 307 GLN A O 1
ATOM 2515 N N . LYS A 1 308 ? 44.245 3.269 -64.951 1.00 88.00 308 LYS A N 1
ATOM 2516 C CA . LYS A 1 308 ? 45.706 3.162 -64.834 1.00 88.00 308 LYS A CA 1
ATOM 2517 C C . LYS A 1 308 ? 46.260 1.955 -65.594 1.00 88.00 308 LYS A C 1
ATOM 2519 O O . LYS A 1 308 ? 47.312 2.067 -66.228 1.00 88.00 308 LYS A O 1
ATOM 2524 N N . ILE A 1 309 ? 45.570 0.812 -65.545 1.00 87.62 309 ILE A N 1
ATOM 2525 C CA . ILE A 1 309 ? 45.941 -0.386 -66.313 1.00 87.62 309 ILE A CA 1
ATOM 2526 C C . ILE A 1 309 ? 45.864 -0.092 -67.813 1.00 87.62 309 ILE A C 1
ATOM 2528 O O . ILE A 1 309 ? 46.823 -0.375 -68.535 1.00 87.62 309 ILE A O 1
ATOM 2532 N N . LEU A 1 310 ? 44.770 0.525 -68.267 1.00 85.56 310 LEU A N 1
ATOM 2533 C CA . LEU A 1 310 ? 44.581 0.894 -69.669 1.00 85.56 310 LEU A CA 1
ATOM 2534 C C . LEU A 1 310 ? 45.667 1.867 -70.153 1.00 85.56 310 LEU A C 1
ATOM 2536 O O . LEU A 1 310 ? 46.297 1.631 -71.183 1.00 85.56 310 LEU A O 1
ATOM 2540 N N . ASN A 1 311 ? 45.959 2.911 -69.375 1.00 82.69 311 ASN A N 1
ATOM 2541 C CA . ASN A 1 311 ? 47.009 3.879 -69.695 1.00 82.69 311 ASN A CA 1
ATOM 2542 C C . ASN A 1 311 ? 48.388 3.218 -69.815 1.00 82.69 311 ASN A C 1
ATOM 2544 O O . ASN A 1 311 ? 49.157 3.555 -70.713 1.00 82.69 311 ASN A O 1
ATOM 2548 N N . LYS A 1 312 ? 48.699 2.235 -68.960 1.00 87.81 312 LYS A N 1
ATOM 2549 C CA . LYS A 1 312 ? 49.952 1.474 -69.061 1.00 87.81 312 LYS A CA 1
ATOM 2550 C C . LYS A 1 312 ? 50.026 0.666 -70.360 1.00 87.81 312 LYS A C 1
ATOM 2552 O O . LYS A 1 312 ? 51.078 0.635 -70.991 1.00 87.81 312 LYS A O 1
ATOM 2557 N N . GLN A 1 313 ? 48.925 0.033 -70.771 1.00 84.44 313 GLN A N 1
ATOM 2558 C CA . GLN A 1 313 ? 48.859 -0.708 -72.036 1.00 84.44 313 GLN A CA 1
ATOM 2559 C C . GLN A 1 313 ? 49.047 0.215 -73.245 1.00 84.44 313 GLN A C 1
ATOM 2561 O O . GLN A 1 313 ? 49.798 -0.126 -74.158 1.00 84.44 313 GLN A O 1
ATOM 2566 N N . LEU A 1 314 ? 48.406 1.387 -73.229 1.00 83.81 314 LEU A N 1
ATOM 2567 C CA . LEU A 1 314 ? 48.554 2.401 -74.273 1.00 83.81 314 LEU A CA 1
ATOM 2568 C C . LEU A 1 314 ? 49.993 2.917 -74.366 1.00 83.81 314 LEU A C 1
ATOM 2570 O O . LEU A 1 314 ? 50.528 2.999 -75.467 1.00 83.81 314 LEU A O 1
ATOM 2574 N N . LEU A 1 315 ? 50.646 3.193 -73.232 1.00 84.12 315 LEU A N 1
ATOM 2575 C CA . LEU A 1 315 ? 52.049 3.617 -73.210 1.00 84.12 315 LEU A CA 1
ATOM 2576 C C . LEU A 1 315 ? 52.953 2.583 -73.899 1.00 84.12 315 LEU A C 1
ATOM 2578 O O . LEU A 1 315 ? 53.729 2.934 -74.781 1.00 84.12 315 LEU A O 1
ATOM 2582 N N . THR A 1 316 ? 52.782 1.297 -73.575 1.00 83.19 316 THR A N 1
ATOM 2583 C CA . THR A 1 316 ? 53.536 0.208 -74.216 1.00 83.19 316 THR A CA 1
ATOM 2584 C C . THR A 1 316 ? 53.249 0.091 -75.717 1.00 83.19 316 THR A C 1
ATOM 2586 O O . THR A 1 316 ? 54.132 -0.286 -76.484 1.00 83.19 316 THR A O 1
ATOM 2589 N N . GLN A 1 317 ? 52.027 0.386 -76.171 1.00 80.19 317 GLN A N 1
ATOM 2590 C CA . GLN A 1 317 ? 51.719 0.420 -77.606 1.00 80.19 317 GLN A CA 1
ATOM 2591 C C . GLN A 1 317 ? 52.394 1.604 -78.308 1.00 80.19 317 GLN A C 1
ATOM 2593 O O . GLN A 1 317 ? 52.914 1.431 -79.408 1.00 80.19 317 GLN A O 1
ATOM 2598 N N . ILE A 1 318 ? 52.426 2.777 -77.670 1.00 77.38 318 ILE A N 1
ATOM 2599 C CA . ILE A 1 318 ? 53.115 3.964 -78.189 1.00 77.38 318 ILE A CA 1
ATOM 2600 C C . ILE A 1 318 ? 54.620 3.706 -78.299 1.00 77.38 318 ILE A C 1
ATOM 2602 O O . ILE A 1 318 ? 55.195 3.996 -79.341 1.00 77.38 318 ILE A O 1
ATOM 2606 N N . GLU A 1 319 ? 55.245 3.117 -77.275 1.00 82.62 319 GLU A N 1
ATOM 2607 C CA . GLU A 1 319 ? 56.669 2.742 -77.300 1.00 82.62 319 GLU A CA 1
ATOM 2608 C C . GLU A 1 319 ? 56.982 1.834 -78.496 1.00 82.62 319 GLU A C 1
ATOM 2610 O O . GLU A 1 319 ? 57.834 2.171 -79.311 1.00 82.62 319 GLU A O 1
ATOM 2615 N N . LYS A 1 320 ? 56.201 0.762 -78.693 1.00 80.75 320 LYS A N 1
ATOM 2616 C CA . LYS A 1 320 ? 56.354 -0.127 -79.859 1.00 80.75 320 LYS A CA 1
ATOM 2617 C C . LYS A 1 320 ? 56.171 0.592 -81.196 1.00 80.75 320 LYS A C 1
ATOM 2619 O O . LYS A 1 320 ? 56.850 0.268 -82.165 1.00 80.75 320 LYS A O 1
ATOM 2624 N N . SER A 1 321 ? 55.224 1.527 -81.272 1.00 76.12 321 SER A N 1
ATOM 2625 C CA . SER A 1 321 ? 55.002 2.314 -82.487 1.00 76.12 321 SER A CA 1
ATOM 2626 C C . SER A 1 321 ? 56.162 3.268 -82.770 1.00 76.12 321 SER A C 1
ATOM 2628 O O . SER A 1 321 ? 56.456 3.513 -83.938 1.00 76.12 321 SER A O 1
ATOM 2630 N N . ASN A 1 322 ? 56.796 3.817 -81.732 1.00 79.19 322 ASN A N 1
ATOM 2631 C CA . ASN A 1 322 ? 57.965 4.680 -81.873 1.00 79.19 322 ASN A CA 1
ATOM 2632 C C . ASN A 1 322 ? 59.182 3.875 -82.336 1.00 79.19 322 ASN A C 1
ATOM 2634 O O . ASN A 1 322 ? 59.798 4.278 -83.317 1.00 79.19 322 ASN A O 1
ATOM 2638 N N . ASP A 1 323 ? 59.448 2.714 -81.726 1.00 80.44 323 ASP A N 1
ATOM 2639 C CA . ASP A 1 323 ? 60.523 1.806 -82.157 1.00 80.44 323 ASP A CA 1
ATOM 2640 C C . ASP A 1 323 ? 60.362 1.439 -83.645 1.00 80.44 323 ASP A C 1
ATOM 2642 O O . ASP A 1 323 ? 61.290 1.566 -84.439 1.00 80.44 323 ASP A O 1
ATOM 2646 N N . PHE A 1 324 ? 59.138 1.087 -84.062 1.00 79.81 324 PHE A N 1
ATOM 2647 C CA . PHE A 1 324 ? 58.838 0.801 -85.467 1.00 79.81 324 PHE A CA 1
ATOM 2648 C C . PHE A 1 324 ? 59.034 2.019 -86.388 1.00 79.81 324 PHE A C 1
ATOM 2650 O O . PHE A 1 324 ? 59.478 1.884 -87.530 1.00 79.81 324 PHE A O 1
ATOM 2657 N N . SER A 1 325 ? 58.697 3.223 -85.918 1.00 75.56 325 SER A N 1
ATOM 2658 C CA . SER A 1 325 ? 58.931 4.457 -86.673 1.00 75.56 325 SER A CA 1
ATOM 2659 C C . SER A 1 325 ? 60.425 4.752 -86.838 1.00 75.56 325 SER A C 1
ATOM 2661 O O . SER A 1 325 ? 60.822 5.258 -87.891 1.00 75.56 325 SER A O 1
ATOM 2663 N N . ASP A 1 326 ? 61.240 4.465 -85.825 1.00 82.00 326 ASP A N 1
ATOM 2664 C CA . ASP A 1 326 ? 62.693 4.630 -85.882 1.00 82.00 326 ASP A CA 1
ATOM 2665 C C . ASP A 1 326 ? 63.319 3.631 -86.868 1.00 82.00 326 ASP A C 1
ATOM 2667 O O . ASP A 1 326 ? 64.094 4.048 -87.733 1.00 82.00 326 ASP A O 1
ATOM 2671 N N . ASP A 1 327 ? 62.880 2.366 -86.849 1.00 81.12 327 ASP A N 1
ATOM 2672 C CA . ASP A 1 327 ? 63.278 1.343 -87.831 1.00 81.12 327 ASP A CA 1
ATOM 2673 C C . ASP A 1 327 ? 62.941 1.774 -89.272 1.00 81.12 327 ASP A C 1
ATOM 2675 O O . ASP A 1 327 ? 63.766 1.674 -90.188 1.00 81.12 327 ASP A O 1
ATOM 2679 N N . LEU A 1 328 ? 61.727 2.297 -89.494 1.00 79.44 328 LEU A N 1
ATOM 2680 C CA . LEU A 1 328 ? 61.312 2.809 -90.805 1.00 79.44 328 LEU A CA 1
ATOM 2681 C C . LEU A 1 328 ? 62.170 3.988 -91.263 1.00 79.44 328 LEU A C 1
ATOM 2683 O O . LEU A 1 328 ? 62.474 4.112 -92.454 1.00 79.44 328 LEU A O 1
ATOM 2687 N N . LYS A 1 329 ? 62.544 4.871 -90.336 1.00 82.69 329 LYS A N 1
ATOM 2688 C CA . LYS A 1 329 ? 63.387 6.024 -90.638 1.00 82.69 329 LYS A CA 1
ATOM 2689 C C . LYS A 1 329 ? 64.797 5.585 -91.026 1.00 82.69 329 LYS A C 1
ATOM 2691 O O . LYS A 1 329 ? 65.296 6.056 -92.046 1.00 82.69 329 LYS A O 1
ATOM 2696 N N . GLU A 1 330 ? 65.397 4.653 -90.285 1.00 86.06 330 GLU A N 1
ATOM 2697 C CA . GLU A 1 330 ? 66.711 4.090 -90.614 1.00 86.06 330 GLU A CA 1
ATOM 2698 C C . GLU A 1 330 ? 66.702 3.431 -92.002 1.00 86.06 330 GLU A C 1
ATOM 2700 O O . GLU A 1 330 ? 67.588 3.677 -92.829 1.00 86.06 330 GLU A O 1
ATOM 2705 N N . LEU A 1 331 ? 65.661 2.648 -92.301 1.00 81.50 331 LEU A N 1
ATOM 2706 C CA . LEU A 1 331 ? 65.503 2.010 -93.605 1.00 81.50 331 LEU A CA 1
ATOM 2707 C C . LEU A 1 331 ? 65.370 3.042 -94.738 1.00 81.50 331 LEU A C 1
ATOM 2709 O O . LEU A 1 331 ? 66.002 2.901 -95.789 1.00 81.50 331 LEU A O 1
ATOM 2713 N N . ASN A 1 332 ? 64.584 4.098 -94.523 1.00 79.44 332 ASN A N 1
ATOM 2714 C CA . ASN A 1 332 ? 64.412 5.181 -95.488 1.00 79.44 332 ASN A CA 1
ATOM 2715 C C . ASN A 1 332 ? 65.718 5.959 -95.731 1.00 79.44 332 ASN A C 1
ATOM 2717 O O . ASN A 1 332 ? 66.049 6.261 -96.882 1.00 79.44 332 ASN A O 1
ATOM 2721 N N . ASP A 1 333 ? 66.487 6.249 -94.681 1.00 82.50 333 ASP A N 1
ATOM 2722 C CA . ASP A 1 333 ? 67.785 6.923 -94.790 1.00 82.50 333 ASP A CA 1
ATOM 2723 C C . ASP A 1 333 ? 68.786 6.057 -95.575 1.00 82.50 333 ASP A C 1
ATOM 2725 O O . ASP A 1 333 ? 69.473 6.553 -96.476 1.00 82.50 333 ASP A O 1
ATOM 2729 N N . LYS A 1 334 ? 68.801 4.740 -95.321 1.00 86.38 334 LYS A N 1
ATOM 2730 C CA . LYS A 1 334 ? 69.626 3.769 -96.055 1.00 86.38 334 LYS A CA 1
ATOM 2731 C C . LYS A 1 334 ? 69.282 3.722 -97.543 1.00 86.38 334 LYS A C 1
ATOM 2733 O O . LYS A 1 334 ? 70.184 3.822 -98.377 1.00 86.38 334 LYS A O 1
ATOM 2738 N N . TYR A 1 335 ? 68.000 3.614 -97.895 1.00 79.19 335 TYR A N 1
ATOM 2739 C CA . TYR A 1 335 ? 67.582 3.630 -99.300 1.00 79.19 335 TYR A CA 1
ATOM 2740 C C . TYR A 1 335 ? 67.864 4.971 -99.973 1.00 79.19 335 TYR A C 1
ATOM 2742 O O . TYR A 1 335 ? 68.303 5.005 -101.122 1.00 79.19 335 TYR A O 1
ATOM 2750 N N . THR A 1 336 ? 67.682 6.082 -99.261 1.00 81.69 336 THR A N 1
ATOM 2751 C CA . THR A 1 336 ? 68.010 7.415 -99.780 1.00 81.69 336 THR A CA 1
ATOM 2752 C C . THR A 1 336 ? 69.502 7.529 -100.112 1.00 81.69 336 THR A C 1
ATOM 2754 O O . THR A 1 336 ? 69.859 8.035 -101.182 1.00 81.69 336 THR A O 1
ATOM 2757 N N . ALA A 1 337 ? 70.377 7.016 -99.241 1.00 82.69 337 ALA A N 1
ATOM 2758 C CA . ALA A 1 337 ? 71.817 6.967 -99.481 1.00 82.69 337 ALA A CA 1
ATOM 2759 C C . ALA A 1 337 ? 72.179 6.058 -100.669 1.00 82.69 337 ALA A C 1
ATOM 2761 O O . ALA A 1 337 ? 72.938 6.476 -101.547 1.00 82.69 337 ALA A O 1
ATOM 2762 N N . GLU A 1 338 ? 71.594 4.858 -100.751 1.00 82.81 338 GLU A N 1
ATOM 2763 C CA . GLU A 1 338 ? 71.836 3.914 -101.850 1.00 82.81 338 GLU A CA 1
ATOM 2764 C C . GLU A 1 338 ? 71.404 4.496 -103.206 1.00 82.81 338 GLU A C 1
ATOM 2766 O O . GLU A 1 338 ? 72.158 4.439 -104.179 1.00 82.81 338 GLU A O 1
ATOM 2771 N N . ILE A 1 339 ? 70.242 5.155 -103.271 1.00 77.31 339 ILE A N 1
ATOM 2772 C CA . ILE A 1 339 ? 69.781 5.860 -104.476 1.00 77.31 339 ILE A CA 1
ATOM 2773 C C . ILE A 1 339 ? 70.763 6.975 -104.863 1.00 77.31 339 ILE A C 1
ATOM 2775 O O . ILE A 1 339 ? 71.039 7.174 -106.051 1.00 77.31 339 ILE A O 1
ATOM 2779 N N . ALA A 1 340 ? 71.299 7.724 -103.894 1.00 80.56 340 ALA A N 1
ATOM 2780 C CA . ALA A 1 340 ? 72.272 8.779 -104.165 1.00 80.56 340 ALA A CA 1
ATOM 2781 C C . ALA A 1 340 ? 73.591 8.220 -104.734 1.00 80.56 340 ALA A C 1
ATOM 2783 O O . ALA A 1 340 ? 74.131 8.791 -105.688 1.00 80.56 340 ALA A O 1
ATOM 2784 N N . GLU A 1 341 ? 74.088 7.096 -104.206 1.00 81.69 341 GLU A N 1
ATOM 2785 C CA . GLU A 1 341 ? 75.260 6.400 -104.752 1.00 81.69 341 GLU A CA 1
ATOM 2786 C C . GLU A 1 341 ? 75.001 5.830 -106.148 1.00 81.69 341 GLU A C 1
ATOM 2788 O O . GLU A 1 341 ? 75.808 6.043 -107.060 1.00 81.69 341 GLU A O 1
ATOM 2793 N N . LEU A 1 342 ? 73.854 5.177 -106.359 1.00 77.94 342 LEU A N 1
ATOM 2794 C CA . LEU A 1 342 ? 73.473 4.651 -107.667 1.00 77.94 342 LEU A CA 1
ATOM 2795 C C . LEU A 1 342 ? 73.401 5.772 -108.703 1.00 77.94 342 LEU A C 1
ATOM 2797 O O . LEU A 1 342 ? 73.982 5.616 -109.775 1.00 77.94 342 LEU A O 1
ATOM 2801 N N . LYS A 1 343 ? 72.812 6.929 -108.368 1.00 79.00 343 LYS A N 1
ATOM 2802 C CA . LYS A 1 343 ? 72.789 8.117 -109.240 1.00 79.00 343 LYS A CA 1
ATOM 2803 C C . LYS A 1 343 ? 74.186 8.642 -109.568 1.00 79.00 343 LYS A C 1
ATOM 2805 O O . LYS A 1 343 ? 74.440 8.982 -110.721 1.00 79.00 343 LYS A O 1
ATOM 2810 N N . LYS A 1 344 ? 75.099 8.715 -108.590 1.00 80.94 344 LYS A N 1
ATOM 2811 C CA . LYS A 1 344 ? 76.497 9.117 -108.842 1.00 80.94 344 LYS A CA 1
ATOM 2812 C C . LYS A 1 344 ? 77.187 8.137 -109.789 1.00 80.94 344 LYS A C 1
ATOM 2814 O O . LYS A 1 344 ? 77.799 8.561 -110.764 1.00 80.94 344 LYS A O 1
ATOM 2819 N N . SER A 1 345 ? 77.048 6.837 -109.529 1.00 75.50 345 SER A N 1
ATOM 2820 C CA . SER A 1 345 ? 77.644 5.793 -110.368 1.00 75.50 345 SER A CA 1
ATOM 2821 C C . SER A 1 345 ? 77.006 5.712 -111.761 1.00 75.50 345 SER A C 1
ATOM 2823 O O . SER A 1 345 ? 77.679 5.331 -112.713 1.00 75.50 345 SER A O 1
ATOM 2825 N N . GLY A 1 346 ? 75.716 6.041 -111.881 1.00 73.69 346 GLY A N 1
ATOM 2826 C CA . GLY A 1 346 ? 74.984 6.121 -113.142 1.00 73.69 346 GLY A CA 1
ATOM 2827 C C . GLY A 1 346 ? 75.510 7.268 -113.992 1.00 73.69 346 GLY A C 1
ATOM 2828 O O . GLY A 1 346 ? 75.914 7.035 -115.118 1.00 73.69 346 GLY A O 1
ATOM 2829 N N . LYS A 1 347 ? 75.658 8.470 -113.415 1.00 75.94 347 LYS A N 1
ATOM 2830 C CA . LYS A 1 347 ? 76.291 9.611 -114.103 1.00 75.94 347 LYS A CA 1
ATOM 2831 C C . LYS A 1 347 ? 77.726 9.322 -114.545 1.00 75.94 347 LYS A C 1
ATOM 2833 O O . LYS A 1 347 ? 78.125 9.741 -115.624 1.00 75.94 347 LYS A O 1
ATOM 2838 N N . ALA A 1 348 ? 78.506 8.618 -113.723 1.00 74.50 348 ALA A N 1
ATOM 2839 C CA . ALA A 1 348 ? 79.851 8.194 -114.109 1.00 74.50 348 ALA A CA 1
ATOM 2840 C C . ALA A 1 348 ? 79.812 7.234 -115.310 1.00 74.50 348 ALA A C 1
ATOM 2842 O O . ALA A 1 348 ? 80.510 7.463 -116.290 1.00 74.50 348 ALA A O 1
ATOM 2843 N N . ALA A 1 349 ? 78.935 6.225 -115.272 1.00 70.25 349 ALA A N 1
ATOM 2844 C CA . ALA A 1 349 ? 78.751 5.296 -116.384 1.00 70.25 349 ALA A CA 1
ATOM 2845 C C . ALA A 1 349 ? 78.217 5.990 -117.649 1.00 70.25 349 ALA A C 1
ATOM 2847 O O . ALA A 1 349 ? 78.625 5.643 -118.748 1.00 70.25 349 ALA A O 1
ATOM 2848 N N . GLU A 1 350 ? 77.335 6.977 -117.511 1.00 73.50 350 GLU A N 1
ATOM 2849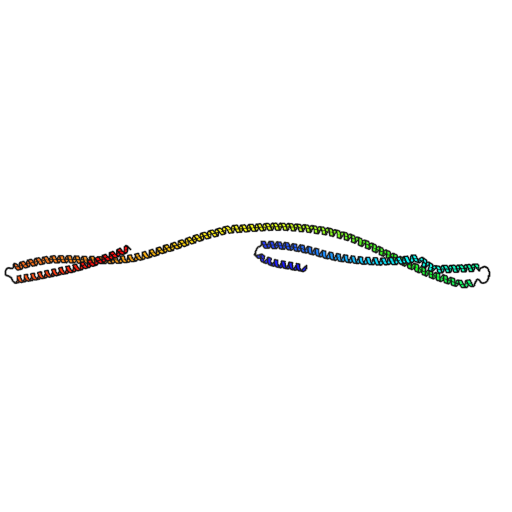 C CA . GLU A 1 350 ? 76.808 7.776 -118.619 1.00 73.50 350 GLU A CA 1
ATOM 2850 C C . GLU A 1 350 ? 77.920 8.604 -119.282 1.00 73.50 350 GLU A C 1
ATOM 2852 O O . GLU A 1 350 ? 78.055 8.583 -120.504 1.00 73.50 350 GLU A O 1
ATOM 2857 N N . ASN A 1 351 ? 78.791 9.236 -118.486 1.00 76.94 351 ASN A N 1
ATOM 2858 C CA . ASN A 1 351 ? 79.992 9.907 -118.990 1.00 76.94 351 ASN A CA 1
ATOM 2859 C C . ASN A 1 351 ? 80.949 8.927 -119.690 1.00 76.94 351 ASN A C 1
ATOM 2861 O O . ASN A 1 351 ? 81.482 9.252 -120.750 1.00 76.94 351 ASN A O 1
ATOM 2865 N N . ASP A 1 352 ? 81.139 7.724 -119.139 1.00 73.81 352 ASP A N 1
ATOM 2866 C CA . ASP A 1 352 ? 81.958 6.680 -119.763 1.00 73.81 352 ASP A CA 1
ATOM 2867 C C . ASP A 1 352 ? 81.345 6.207 -121.089 1.00 73.81 352 ASP A C 1
ATOM 2869 O O . ASP A 1 352 ? 82.064 6.025 -122.068 1.00 73.81 352 ASP A O 1
ATOM 2873 N N . VAL A 1 353 ? 80.020 6.036 -121.160 1.00 72.62 353 VAL A N 1
ATOM 2874 C CA . VAL A 1 353 ? 79.301 5.702 -122.401 1.00 72.62 353 VAL A CA 1
ATOM 2875 C C . VAL A 1 353 ? 79.528 6.783 -123.450 1.00 72.62 353 VAL A C 1
ATOM 2877 O O . VAL A 1 353 ? 79.837 6.445 -124.591 1.00 72.62 353 VAL A O 1
ATOM 2880 N N . VAL A 1 354 ? 79.418 8.064 -123.081 1.00 74.88 354 VAL A N 1
ATOM 2881 C CA . VAL A 1 354 ? 79.708 9.189 -123.985 1.00 74.88 354 VAL A CA 1
ATOM 2882 C C . VAL A 1 354 ? 81.160 9.129 -124.465 1.00 74.88 354 VAL A C 1
ATOM 2884 O O . VAL A 1 354 ? 81.393 9.138 -125.672 1.00 74.88 354 VAL A O 1
ATOM 2887 N N . TYR A 1 355 ? 82.120 8.960 -123.552 1.00 74.31 355 TYR A N 1
ATOM 2888 C CA . TYR A 1 355 ? 83.540 8.850 -123.886 1.00 74.31 355 TYR A CA 1
ATOM 2889 C C . TYR A 1 355 ? 83.825 7.683 -124.842 1.00 74.31 355 TYR A C 1
ATOM 2891 O O . TYR A 1 355 ? 84.459 7.866 -125.878 1.00 74.31 355 TYR A O 1
ATOM 2899 N N . TRP A 1 356 ? 83.336 6.476 -124.546 1.00 66.94 356 TRP A N 1
ATOM 2900 C CA . TRP A 1 356 ? 83.565 5.305 -125.397 1.00 66.94 356 TRP A CA 1
ATOM 2901 C C . TRP A 1 356 ? 82.831 5.397 -126.735 1.00 66.94 356 TRP A C 1
ATOM 2903 O O . TRP A 1 356 ? 83.337 4.894 -127.739 1.00 66.94 356 TRP A O 1
ATOM 2913 N N . LYS A 1 357 ? 81.673 6.063 -126.780 1.00 69.62 357 LYS A N 1
ATOM 2914 C CA . LYS A 1 357 ? 80.967 6.360 -128.028 1.00 69.62 357 LYS A CA 1
ATOM 2915 C C . LYS A 1 357 ? 81.781 7.316 -128.904 1.00 69.62 357 LYS A C 1
ATOM 2917 O O . LYS A 1 357 ? 81.951 7.032 -130.086 1.00 69.62 357 LYS A O 1
ATOM 2922 N N . GLU A 1 358 ? 82.374 8.359 -128.323 1.00 68.50 358 GLU A N 1
ATOM 2923 C CA . GLU A 1 358 ? 83.313 9.251 -129.018 1.00 68.50 358 GLU A CA 1
ATOM 2924 C C . GLU A 1 358 ? 84.585 8.518 -129.475 1.00 68.50 358 GLU A C 1
ATOM 2926 O O . GLU A 1 358 ? 85.050 8.740 -130.593 1.00 68.50 358 GLU A O 1
ATOM 2931 N N . GLN A 1 359 ? 85.147 7.610 -128.666 1.00 68.31 359 GLN A N 1
ATOM 2932 C CA . GLN A 1 359 ? 86.293 6.781 -129.077 1.00 68.31 359 GLN A CA 1
ATOM 2933 C C . GLN A 1 359 ? 85.942 5.860 -130.255 1.00 68.31 359 GLN A C 1
ATOM 2935 O O . GLN A 1 359 ? 86.745 5.688 -131.173 1.00 68.31 359 GLN A O 1
ATOM 2940 N N . ALA A 1 360 ? 84.736 5.285 -130.259 1.00 60.53 360 ALA A N 1
ATOM 2941 C CA . ALA A 1 360 ? 84.250 4.453 -131.355 1.00 60.53 360 ALA A CA 1
ATOM 2942 C C . ALA A 1 360 ? 83.975 5.263 -132.638 1.00 60.53 360 ALA A C 1
ATOM 2944 O O . ALA A 1 360 ? 84.252 4.763 -133.727 1.00 60.53 360 ALA A O 1
ATOM 2945 N N . GLU A 1 361 ? 83.469 6.498 -132.532 1.00 65.31 361 GLU A N 1
ATOM 2946 C CA . GLU A 1 361 ? 83.232 7.393 -133.678 1.00 65.31 361 GLU A CA 1
ATOM 2947 C C . GLU A 1 361 ? 84.533 7.994 -134.249 1.00 65.31 361 GLU A C 1
ATOM 2949 O O . GLU A 1 361 ? 84.653 8.157 -135.465 1.00 65.31 361 GLU A O 1
ATOM 2954 N N . ASN A 1 362 ? 85.539 8.267 -133.407 1.00 63.16 362 ASN A N 1
ATOM 2955 C CA . ASN A 1 362 ? 86.827 8.841 -133.823 1.00 63.16 362 ASN A CA 1
ATOM 2956 C C . ASN A 1 362 ? 87.825 7.819 -134.404 1.00 63.16 362 ASN A C 1
ATOM 2958 O O . ASN A 1 362 ? 88.826 8.213 -135.011 1.00 63.16 362 ASN A O 1
ATOM 2962 N N . LEU A 1 363 ? 87.551 6.515 -134.290 1.00 60.47 363 LEU A N 1
ATOM 2963 C CA . LEU A 1 363 ? 88.285 5.448 -134.978 1.00 60.47 363 LEU A CA 1
ATOM 2964 C C . LEU A 1 363 ? 88.000 5.475 -136.495 1.00 60.47 363 LEU A C 1
ATOM 2966 O O . LEU A 1 363 ? 87.227 4.685 -137.038 1.00 60.47 363 LEU A O 1
ATOM 2970 N N . LYS A 1 364 ? 88.663 6.386 -137.216 1.00 51.00 364 LYS A N 1
ATOM 2971 C CA . LYS A 1 364 ? 88.710 6.389 -138.686 1.00 51.00 364 LYS A CA 1
ATOM 2972 C C . LYS A 1 364 ? 89.556 5.210 -139.182 1.00 51.00 364 LYS A C 1
ATOM 2974 O O . LYS A 1 364 ? 90.776 5.294 -139.204 1.00 51.00 364 LYS A O 1
ATOM 2979 N N . SER A 1 365 ? 88.878 4.127 -139.574 1.00 54.88 365 SER A N 1
ATOM 2980 C CA . SER A 1 365 ? 89.358 3.021 -140.427 1.00 54.88 365 SER A CA 1
ATOM 2981 C C . SER A 1 365 ? 90.741 2.432 -140.083 1.00 54.88 365 SER A C 1
ATOM 2983 O O . SER A 1 365 ? 91.758 2.925 -140.569 1.00 54.88 365 SER A O 1
ATOM 2985 N N . GLY A 1 366 ? 90.791 1.316 -139.341 1.00 51.41 366 GLY A N 1
ATOM 2986 C CA . GLY A 1 366 ? 92.036 0.534 -139.280 1.00 51.41 366 GLY A CA 1
ATOM 2987 C C . GLY A 1 366 ? 92.080 -0.743 -138.436 1.00 51.41 366 GLY A C 1
ATOM 2988 O O . GLY A 1 366 ? 92.836 -1.634 -138.800 1.00 51.41 366 GLY A O 1
ATOM 2989 N N . ASP A 1 367 ? 91.301 -0.884 -137.356 1.00 58.97 367 ASP A N 1
ATOM 2990 C CA . ASP A 1 367 ? 91.481 -2.015 -136.419 1.00 58.97 367 ASP A CA 1
ATOM 2991 C C . ASP A 1 367 ? 90.127 -2.621 -135.968 1.00 58.97 367 ASP A C 1
ATOM 2993 O O . ASP A 1 367 ? 89.497 -2.117 -135.029 1.00 58.97 367 ASP A O 1
ATOM 2997 N N . PRO A 1 368 ? 89.614 -3.653 -136.676 1.00 61.94 368 PRO A N 1
ATOM 2998 C CA . PRO A 1 368 ? 88.302 -4.260 -136.421 1.00 61.94 368 PRO A CA 1
ATOM 2999 C C . PRO A 1 368 ? 88.154 -4.855 -135.015 1.00 61.94 368 PRO A C 1
ATOM 3001 O O . PRO A 1 368 ? 87.061 -4.804 -134.444 1.00 61.94 368 PRO A O 1
ATOM 3004 N N . ASP A 1 369 ? 89.242 -5.372 -134.442 1.00 65.81 369 ASP A N 1
ATOM 3005 C CA . ASP A 1 369 ? 89.222 -6.032 -133.135 1.00 65.81 369 ASP A CA 1
ATOM 3006 C C . ASP A 1 369 ? 88.995 -5.019 -132.006 1.00 65.81 369 ASP A C 1
ATOM 3008 O O . ASP A 1 369 ? 88.162 -5.246 -131.125 1.00 65.81 369 ASP A O 1
ATOM 3012 N N . LYS A 1 370 ? 89.619 -3.836 -132.088 1.00 66.94 370 LYS A N 1
ATOM 3013 C CA . LYS A 1 370 ? 89.371 -2.736 -131.138 1.00 66.94 370 LYS A CA 1
ATOM 3014 C C . LYS A 1 370 ? 87.962 -2.167 -131.252 1.00 66.94 370 LYS A C 1
ATOM 3016 O O . LYS A 1 370 ? 87.343 -1.846 -130.241 1.00 66.94 370 LYS A O 1
ATOM 3021 N N . LEU A 1 371 ? 87.428 -2.064 -132.470 1.00 65.00 371 LEU A N 1
ATOM 3022 C CA . LEU A 1 371 ? 86.067 -1.568 -132.688 1.00 65.00 371 LEU A CA 1
ATOM 3023 C C . LEU A 1 371 ? 85.014 -2.545 -132.134 1.00 65.00 371 LEU A C 1
ATOM 3025 O O . LEU A 1 371 ? 84.002 -2.121 -131.572 1.00 65.00 371 LEU A O 1
ATOM 3029 N N . SER A 1 372 ? 85.273 -3.850 -132.251 1.00 70.12 372 SER A N 1
ATOM 3030 C CA . SER A 1 372 ? 84.476 -4.908 -131.621 1.00 70.12 372 SER A CA 1
ATOM 3031 C C . SER A 1 372 ? 84.542 -4.828 -130.092 1.00 70.12 372 SER A C 1
ATOM 3033 O O . SER A 1 372 ? 83.505 -4.850 -129.427 1.00 70.12 372 SER A O 1
ATOM 3035 N N . GLU A 1 373 ? 85.737 -4.635 -129.526 1.00 73.31 373 GLU A N 1
ATOM 3036 C CA . GLU A 1 373 ? 85.927 -4.465 -128.082 1.00 73.31 373 GLU A CA 1
ATOM 3037 C C . GLU A 1 373 ? 85.192 -3.224 -127.543 1.00 73.31 373 GLU A C 1
ATOM 3039 O O . GLU A 1 373 ? 84.516 -3.306 -126.516 1.00 73.31 373 GLU A O 1
ATOM 3044 N N . TYR A 1 374 ? 85.248 -2.091 -128.251 1.00 72.81 374 TYR A N 1
ATOM 3045 C CA . TYR A 1 374 ? 84.547 -0.864 -127.854 1.00 72.81 374 TYR A CA 1
ATOM 3046 C C . TYR A 1 374 ? 83.031 -1.001 -127.953 1.00 72.81 374 TYR A C 1
ATOM 3048 O O . TYR A 1 374 ? 82.327 -0.589 -127.034 1.00 72.81 374 TYR A O 1
ATOM 3056 N N . ARG A 1 375 ? 82.505 -1.643 -129.004 1.00 72.19 375 ARG A N 1
ATOM 3057 C CA . ARG A 1 375 ? 81.065 -1.942 -129.089 1.00 72.19 375 ARG A CA 1
ATOM 3058 C C . ARG A 1 375 ? 80.611 -2.884 -127.981 1.00 72.19 375 ARG A C 1
ATOM 3060 O O . ARG A 1 375 ? 79.534 -2.681 -127.424 1.00 72.19 375 ARG A O 1
ATOM 3067 N N . LYS A 1 376 ? 81.429 -3.882 -127.633 1.00 78.62 376 LYS A N 1
ATOM 3068 C CA . LYS A 1 376 ? 81.145 -4.795 -126.523 1.00 78.62 376 LYS A CA 1
ATOM 3069 C C . LYS A 1 376 ? 81.108 -4.044 -125.188 1.00 78.62 376 LYS A C 1
ATOM 3071 O O . LYS A 1 376 ? 80.112 -4.148 -124.479 1.00 78.62 376 LYS A O 1
ATOM 3076 N N . LYS A 1 377 ? 82.121 -3.218 -124.898 1.00 75.38 377 LYS A N 1
ATOM 3077 C CA . LYS A 1 377 ? 82.159 -2.353 -123.703 1.00 75.38 377 LYS A CA 1
ATOM 3078 C C . LYS A 1 377 ? 80.973 -1.387 -123.647 1.00 75.38 377 LYS A C 1
ATOM 3080 O O . LYS A 1 377 ? 80.371 -1.229 -122.591 1.00 75.38 377 LYS A O 1
ATOM 3085 N N . LEU A 1 378 ? 80.586 -0.790 -124.775 1.00 71.88 378 LEU A N 1
ATOM 3086 C CA . LEU A 1 378 ? 79.418 0.092 -124.857 1.00 71.88 378 LEU A CA 1
ATOM 3087 C C . LEU A 1 378 ? 78.114 -0.659 -124.542 1.00 71.88 378 LEU A C 1
ATOM 3089 O O . LEU A 1 378 ? 77.272 -0.151 -123.803 1.00 71.88 378 LEU A O 1
ATOM 3093 N N . GLY A 1 379 ? 77.954 -1.877 -125.068 1.00 73.88 379 GLY A N 1
ATOM 3094 C CA . GLY A 1 379 ? 76.807 -2.735 -124.770 1.00 73.88 379 GLY A CA 1
ATOM 3095 C C . GLY A 1 379 ? 76.748 -3.144 -123.297 1.00 73.88 379 GLY A C 1
ATOM 3096 O O . GLY A 1 379 ? 75.686 -3.070 -122.682 1.00 73.88 379 GLY A O 1
ATOM 3097 N N . GLU A 1 380 ? 77.892 -3.505 -122.709 1.00 76.69 380 GLU A N 1
ATOM 3098 C CA . GLU A 1 380 ? 78.009 -3.840 -121.285 1.00 76.69 380 GLU A CA 1
ATOM 3099 C C . GLU A 1 380 ? 77.670 -2.641 -120.386 1.00 76.69 380 GLU A C 1
ATOM 3101 O O . GLU A 1 380 ? 76.895 -2.789 -119.440 1.00 76.69 380 GLU A O 1
ATOM 3106 N N . LEU A 1 381 ? 78.176 -1.444 -120.705 1.00 74.19 381 LEU A N 1
ATOM 3107 C CA . LEU A 1 381 ? 77.874 -0.217 -119.961 1.00 74.19 381 LEU A CA 1
ATOM 3108 C C . LEU A 1 381 ? 76.408 0.207 -120.099 1.00 74.19 381 LEU A C 1
ATOM 3110 O O . LEU A 1 381 ? 75.792 0.587 -119.105 1.00 74.19 381 LEU A O 1
ATOM 3114 N N . THR A 1 382 ? 75.828 0.093 -121.295 1.00 75.25 382 THR A N 1
ATOM 3115 C CA . THR A 1 382 ? 74.407 0.400 -121.523 1.00 75.25 382 THR A CA 1
ATOM 3116 C C . THR A 1 382 ? 73.521 -0.543 -120.712 1.00 75.25 382 THR A C 1
ATOM 3118 O O . THR A 1 382 ? 72.652 -0.089 -119.974 1.00 75.25 382 THR A O 1
ATOM 3121 N N . ALA A 1 383 ? 73.795 -1.851 -120.765 1.00 75.88 383 ALA A N 1
ATOM 3122 C CA . ALA A 1 383 ? 73.062 -2.846 -119.986 1.00 75.88 383 ALA A CA 1
ATOM 3123 C C . ALA A 1 383 ? 73.227 -2.638 -118.471 1.00 75.88 383 ALA A C 1
ATOM 3125 O O . ALA A 1 383 ? 72.273 -2.815 -117.711 1.00 75.88 383 ALA A O 1
ATOM 3126 N N . LEU A 1 384 ? 74.423 -2.245 -118.019 1.00 76.44 384 LEU A N 1
ATOM 3127 C CA . LEU A 1 384 ? 74.663 -1.890 -116.623 1.00 76.44 384 LEU A CA 1
ATOM 3128 C C . LEU A 1 384 ? 73.836 -0.666 -116.211 1.00 76.44 384 LEU A C 1
ATOM 3130 O O . LEU A 1 384 ? 73.265 -0.674 -115.122 1.00 76.44 384 LEU A O 1
ATOM 3134 N N . ASN A 1 385 ? 73.753 0.361 -117.060 1.00 75.44 385 ASN A N 1
ATOM 3135 C CA . ASN A 1 385 ? 72.984 1.566 -116.762 1.00 75.44 385 ASN A CA 1
ATOM 3136 C C . ASN A 1 385 ? 71.478 1.271 -116.699 1.00 75.44 385 ASN A C 1
ATOM 3138 O O . ASN A 1 385 ? 70.836 1.640 -115.720 1.00 75.44 385 ASN A O 1
ATOM 3142 N N . THR A 1 386 ? 70.940 0.491 -117.643 1.00 80.06 386 THR A N 1
ATOM 3143 C CA . THR A 1 386 ? 69.534 0.050 -117.613 1.00 80.06 386 THR A CA 1
ATOM 3144 C C . THR A 1 386 ? 69.211 -0.737 -116.341 1.00 80.06 386 THR A C 1
ATOM 3146 O O . THR A 1 386 ? 68.240 -0.432 -115.658 1.00 80.06 386 THR A O 1
ATOM 3149 N N . ARG A 1 387 ? 70.064 -1.693 -115.939 1.00 79.12 387 ARG A N 1
ATOM 3150 C CA . ARG A 1 387 ? 69.867 -2.442 -114.681 1.00 79.12 387 ARG A CA 1
ATOM 3151 C C . ARG A 1 387 ? 69.906 -1.542 -113.445 1.00 79.12 387 ARG A C 1
ATOM 3153 O O . ARG A 1 387 ? 69.224 -1.817 -112.458 1.00 79.12 387 ARG A O 1
ATOM 3160 N N . LYS A 1 388 ? 70.724 -0.484 -113.462 1.00 77.19 388 LYS A N 1
ATOM 3161 C CA . LYS A 1 388 ? 70.767 0.505 -112.375 1.00 77.19 388 LYS A CA 1
ATOM 3162 C C . LYS A 1 388 ? 69.488 1.338 -112.333 1.00 77.19 388 LYS A C 1
ATOM 3164 O O . LYS A 1 388 ? 68.967 1.549 -111.243 1.00 77.19 388 LYS A O 1
ATOM 3169 N N . GLU A 1 389 ? 68.968 1.767 -113.478 1.00 76.38 389 GLU A N 1
ATOM 3170 C CA . GLU A 1 389 ? 67.687 2.479 -113.566 1.00 76.38 389 GLU A CA 1
ATOM 3171 C C . GLU A 1 389 ? 66.522 1.610 -113.084 1.00 76.38 389 GLU A C 1
ATOM 3173 O O . GLU A 1 389 ? 65.740 2.057 -112.248 1.00 76.38 389 GLU A O 1
ATOM 3178 N N . GLU A 1 390 ? 66.462 0.343 -113.501 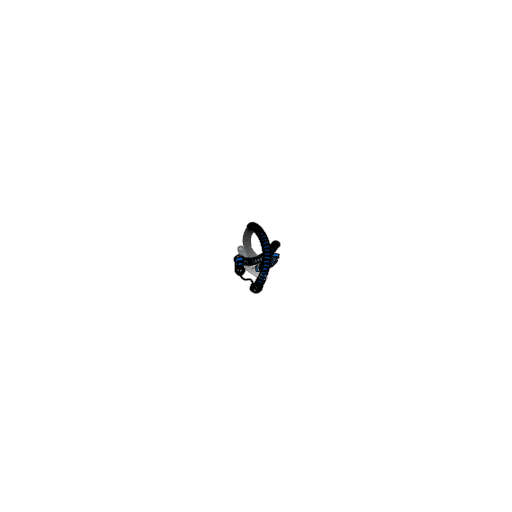1.00 82.19 390 GLU A N 1
ATOM 3179 C CA . GLU A 1 390 ? 65.469 -0.624 -113.013 1.00 82.19 390 GLU A CA 1
ATOM 3180 C C . GLU A 1 390 ? 65.543 -0.800 -111.489 1.00 82.19 390 GLU A C 1
ATOM 3182 O O . GLU A 1 390 ? 64.514 -0.820 -110.810 1.00 82.19 390 GLU A O 1
ATOM 3187 N N . ARG A 1 391 ? 66.756 -0.878 -110.922 1.00 80.88 391 ARG A N 1
ATOM 3188 C CA . ARG A 1 391 ? 66.950 -0.961 -109.466 1.00 80.88 391 ARG A CA 1
ATOM 3189 C C . ARG A 1 391 ? 66.495 0.314 -108.753 1.00 80.88 391 ARG A C 1
ATOM 3191 O O . ARG A 1 391 ? 65.868 0.207 -107.703 1.00 80.88 391 ARG A O 1
ATOM 3198 N N . ILE A 1 392 ? 66.760 1.492 -109.323 1.00 76.12 392 ILE A N 1
ATOM 3199 C CA . ILE A 1 392 ? 66.282 2.775 -108.787 1.00 76.12 392 ILE A CA 1
ATOM 3200 C C . ILE A 1 392 ? 64.751 2.829 -108.801 1.00 76.12 392 ILE A C 1
ATOM 3202 O O . ILE A 1 392 ? 64.157 3.223 -107.800 1.00 76.12 392 ILE A O 1
ATOM 3206 N N . GLU A 1 393 ? 64.099 2.438 -109.897 1.00 81.31 393 GLU A N 1
ATOM 3207 C CA . GLU A 1 393 ? 62.633 2.455 -109.982 1.00 81.31 393 GLU A CA 1
ATOM 3208 C C . GLU A 1 393 ? 61.991 1.449 -109.024 1.00 81.31 393 GLU A C 1
ATOM 3210 O O . GLU A 1 393 ? 61.025 1.786 -108.339 1.00 81.31 393 GLU A O 1
ATOM 3215 N N . LYS A 1 394 ? 62.581 0.257 -108.870 1.00 84.62 394 LYS A N 1
ATOM 3216 C CA . LYS A 1 394 ? 62.131 -0.709 -107.862 1.00 84.62 394 LYS A CA 1
ATOM 3217 C C . LYS A 1 394 ? 62.244 -0.146 -106.440 1.00 84.62 394 LYS A C 1
ATOM 3219 O O . LYS A 1 394 ? 61.289 -0.229 -105.676 1.00 84.62 394 LYS A O 1
ATOM 3224 N N . GLN A 1 395 ? 63.370 0.485 -106.104 1.00 79.50 395 GLN A N 1
ATOM 3225 C CA . GLN A 1 395 ? 63.571 1.106 -104.788 1.00 79.50 395 GLN A CA 1
ATOM 3226 C C . GLN A 1 395 ? 62.628 2.292 -104.546 1.00 79.50 395 GLN A C 1
ATOM 3228 O O . GLN A 1 395 ? 62.164 2.487 -103.427 1.00 79.50 395 GLN A O 1
ATOM 3233 N N . LYS A 1 396 ? 62.291 3.075 -105.579 1.00 78.62 396 LYS A N 1
ATOM 3234 C CA . LYS A 1 396 ? 61.276 4.135 -105.465 1.00 78.62 396 LYS A CA 1
ATOM 3235 C C . LYS A 1 396 ? 59.883 3.576 -105.188 1.00 78.62 396 LYS A C 1
ATOM 3237 O O . LYS A 1 396 ? 59.164 4.166 -104.386 1.00 78.62 396 LYS A O 1
ATOM 3242 N N . ALA A 1 397 ? 59.506 2.477 -105.842 1.00 80.62 397 ALA A N 1
ATOM 3243 C CA . ALA A 1 397 ? 58.227 1.818 -105.592 1.00 80.62 397 ALA A CA 1
ATOM 3244 C C . ALA A 1 397 ? 58.155 1.298 -104.146 1.00 80.62 397 ALA A C 1
ATOM 3246 O O . ALA A 1 397 ? 57.212 1.624 -103.432 1.00 80.62 397 ALA A O 1
ATOM 3247 N N . GLU A 1 398 ? 59.207 0.616 -103.677 1.00 80.38 398 GLU A N 1
ATOM 3248 C CA . GLU A 1 398 ? 59.309 0.146 -102.287 1.00 80.38 398 GLU A CA 1
ATOM 3249 C C . GLU A 1 398 ? 59.250 1.310 -101.274 1.00 80.38 398 GLU A C 1
ATOM 3251 O O . GLU A 1 398 ? 58.556 1.218 -100.263 1.00 80.38 398 GLU A O 1
ATOM 3256 N N . LEU A 1 399 ? 59.900 2.448 -101.559 1.00 76.50 399 LEU A N 1
ATOM 3257 C CA . LEU A 1 399 ? 59.793 3.659 -100.731 1.00 76.50 399 LEU A CA 1
ATOM 3258 C C . LEU A 1 399 ? 58.380 4.264 -100.716 1.00 76.50 399 LEU A C 1
ATOM 3260 O O . LEU A 1 399 ? 57.961 4.814 -99.696 1.00 76.50 399 LEU A O 1
ATOM 3264 N N . SER A 1 400 ? 57.649 4.187 -101.830 1.00 80.19 400 SER A N 1
ATOM 3265 C CA . SER A 1 400 ? 56.263 4.661 -101.903 1.00 80.19 400 SER A CA 1
ATOM 3266 C C . SER A 1 400 ? 55.347 3.819 -101.017 1.00 80.19 400 SER A C 1
ATOM 3268 O O . SER A 1 400 ? 54.607 4.378 -100.208 1.00 80.19 400 SER A O 1
ATOM 3270 N N . ASP A 1 401 ? 55.454 2.492 -101.102 1.00 79.25 401 ASP A N 1
ATOM 3271 C CA . ASP A 1 401 ? 54.640 1.570 -100.305 1.00 79.25 401 ASP A CA 1
ATOM 3272 C C . ASP A 1 401 ? 54.896 1.750 -98.798 1.00 79.25 401 ASP A C 1
ATOM 3274 O O . ASP A 1 401 ? 53.958 1.810 -97.998 1.00 79.25 401 ASP A O 1
ATOM 3278 N N . LEU A 1 402 ? 56.162 1.925 -98.398 1.00 77.62 402 LEU A N 1
ATOM 3279 C CA . LEU A 1 402 ? 56.528 2.201 -97.003 1.00 77.62 402 LEU A CA 1
ATOM 3280 C C . LEU A 1 402 ? 55.944 3.529 -96.496 1.00 77.62 402 LEU A C 1
ATOM 3282 O O . LEU A 1 402 ? 55.512 3.630 -95.345 1.00 77.62 402 LEU A O 1
ATOM 3286 N N . LYS A 1 403 ? 55.889 4.558 -97.348 1.00 77.75 403 LYS A N 1
ATOM 3287 C CA . LYS A 1 403 ? 55.303 5.859 -96.998 1.00 77.75 403 LYS A CA 1
ATOM 3288 C C . LYS A 1 403 ? 53.790 5.767 -96.771 1.00 77.75 403 LYS A C 1
ATOM 3290 O O . LYS A 1 403 ? 53.265 6.415 -95.856 1.00 77.75 403 LYS A O 1
ATOM 3295 N N . ASP A 1 404 ? 53.103 4.952 -97.563 1.00 79.00 404 ASP A N 1
ATOM 3296 C CA . ASP A 1 404 ? 51.671 4.701 -97.409 1.00 79.00 404 ASP A CA 1
ATOM 3297 C C . ASP A 1 404 ? 51.378 3.894 -96.135 1.00 79.00 404 ASP A C 1
ATOM 3299 O O . ASP A 1 404 ? 50.480 4.259 -95.367 1.00 79.00 404 ASP A O 1
ATOM 3303 N N . GLN A 1 405 ? 52.191 2.873 -95.833 1.00 77.38 405 GLN A N 1
ATOM 3304 C CA . GLN A 1 405 ? 52.107 2.122 -94.573 1.00 77.38 405 GLN A CA 1
ATOM 3305 C C . GLN A 1 405 ? 52.303 3.027 -93.349 1.00 77.38 405 GLN A C 1
ATOM 3307 O O . GLN A 1 405 ? 51.495 2.990 -92.417 1.00 77.38 405 GLN A O 1
ATOM 3312 N N . ASN A 1 406 ? 53.309 3.906 -93.374 1.00 73.62 406 ASN A N 1
ATOM 3313 C CA . ASN A 1 406 ? 53.559 4.849 -92.282 1.00 73.62 406 ASN A CA 1
ATOM 3314 C C . ASN A 1 406 ? 52.388 5.839 -92.097 1.00 73.62 406 ASN A C 1
ATOM 3316 O O . ASN A 1 406 ? 51.961 6.134 -90.981 1.00 73.62 406 ASN A O 1
ATOM 3320 N N . SER A 1 407 ? 51.786 6.295 -93.201 1.00 75.00 407 SER A N 1
ATOM 3321 C CA . SER A 1 407 ? 50.608 7.174 -93.162 1.00 75.00 407 SER A CA 1
ATOM 3322 C C . SER A 1 407 ? 49.376 6.495 -92.551 1.00 75.00 407 SER A C 1
ATOM 3324 O O . SER A 1 407 ? 48.567 7.158 -91.896 1.00 75.00 407 SER A O 1
ATOM 3326 N N . SER A 1 408 ? 49.216 5.184 -92.757 1.00 76.06 408 SER A N 1
ATOM 3327 C CA . SER A 1 408 ? 48.144 4.399 -92.135 1.00 76.06 408 SER A CA 1
ATOM 3328 C C . SER A 1 408 ? 48.352 4.266 -90.625 1.00 76.06 408 SER A C 1
ATOM 3330 O O . SER A 1 408 ? 47.436 4.556 -89.854 1.00 76.06 408 SER A O 1
ATOM 3332 N N . LEU A 1 409 ? 49.568 3.920 -90.195 1.00 76.31 409 LEU A N 1
ATOM 3333 C CA . LEU A 1 409 ? 49.910 3.789 -88.775 1.00 76.31 409 LEU A CA 1
ATOM 3334 C C . LEU A 1 409 ? 49.764 5.116 -88.021 1.00 76.31 409 LEU A C 1
ATOM 3336 O O . LEU A 1 409 ? 49.173 5.157 -86.943 1.00 76.31 409 LEU A O 1
ATOM 3340 N N . ALA A 1 410 ? 50.187 6.233 -88.619 1.00 73.31 410 ALA A N 1
ATOM 3341 C CA . ALA A 1 410 ? 50.020 7.558 -88.020 1.00 73.31 410 ALA A CA 1
ATOM 3342 C C . ALA A 1 410 ? 48.541 7.915 -87.752 1.00 73.31 410 ALA A C 1
ATOM 3344 O O . ALA A 1 410 ? 48.220 8.558 -86.747 1.00 73.31 410 ALA A O 1
ATOM 3345 N N . LYS A 1 411 ? 47.614 7.488 -88.623 1.00 77.38 411 LYS A N 1
ATOM 3346 C CA . LYS A 1 411 ? 46.166 7.672 -88.408 1.00 77.38 411 LYS A CA 1
ATOM 3347 C C . LYS A 1 411 ? 45.640 6.806 -87.265 1.00 77.38 411 LYS A C 1
ATOM 3349 O O . LYS A 1 411 ? 44.781 7.261 -86.506 1.00 77.38 411 LYS A O 1
ATOM 3354 N N . GLU A 1 412 ? 46.142 5.584 -87.136 1.00 75.12 412 GLU A N 1
ATOM 3355 C CA . GLU A 1 412 ? 45.755 4.663 -86.068 1.00 75.12 412 GLU A CA 1
ATOM 3356 C C . GLU A 1 412 ? 46.213 5.183 -84.700 1.00 75.12 412 GLU A C 1
ATOM 3358 O O . GLU A 1 412 ? 45.387 5.318 -83.795 1.00 75.12 412 GLU A O 1
ATOM 3363 N N . VAL A 1 413 ? 47.469 5.634 -84.594 1.00 73.81 413 VAL A N 1
ATOM 3364 C CA . VAL A 1 413 ? 48.002 6.298 -83.391 1.00 73.81 413 VAL A CA 1
ATOM 3365 C C . VAL A 1 413 ? 47.156 7.516 -83.020 1.00 73.81 413 VAL A C 1
ATOM 3367 O O . VAL A 1 413 ? 46.730 7.646 -81.875 1.00 73.81 413 VAL A O 1
ATOM 3370 N N . LYS A 1 414 ? 46.821 8.384 -83.985 1.00 76.25 414 LYS A N 1
ATOM 3371 C CA . LYS A 1 414 ? 45.974 9.560 -83.727 1.00 76.25 414 LYS A CA 1
ATOM 3372 C C . LYS A 1 414 ? 44.587 9.180 -83.194 1.00 76.25 414 LYS A C 1
ATOM 3374 O O . LYS A 1 414 ? 44.070 9.845 -82.300 1.00 76.25 414 LYS A O 1
ATOM 3379 N N . THR A 1 415 ? 43.994 8.114 -83.728 1.00 74.62 415 THR A N 1
ATOM 3380 C CA . THR A 1 415 ? 42.674 7.627 -83.300 1.00 74.62 415 THR A CA 1
ATOM 3381 C C . THR A 1 415 ? 42.721 7.062 -81.881 1.00 74.62 415 THR A C 1
ATOM 3383 O O . THR A 1 415 ? 41.803 7.300 -81.095 1.00 74.62 415 THR A O 1
ATOM 3386 N N . LEU A 1 416 ? 43.792 6.346 -81.532 1.00 72.50 416 LEU A N 1
ATOM 3387 C CA . LEU A 1 416 ? 44.006 5.839 -80.178 1.00 72.50 416 LEU A CA 1
ATOM 3388 C C . LEU A 1 416 ? 44.210 6.985 -79.180 1.00 72.50 416 LEU A C 1
ATOM 3390 O O . LEU A 1 416 ? 43.540 7.001 -78.153 1.00 72.50 416 LEU A O 1
ATOM 3394 N N . THR A 1 417 ? 45.024 7.992 -79.512 1.00 70.56 417 THR A N 1
ATOM 3395 C CA . THR A 1 417 ? 45.224 9.182 -78.664 1.00 70.56 417 THR A CA 1
ATOM 3396 C C . THR A 1 417 ? 43.920 9.944 -78.410 1.00 70.56 417 THR A C 1
ATOM 3398 O O . THR A 1 417 ? 43.657 10.350 -77.280 1.00 70.56 417 THR A O 1
ATOM 3401 N N . GLN A 1 418 ? 43.073 10.104 -79.433 1.00 72.50 418 GLN A N 1
ATOM 3402 C CA . GLN A 1 418 ? 41.769 10.761 -79.294 1.00 72.50 418 GLN A CA 1
ATOM 3403 C C . GLN A 1 418 ? 40.856 10.000 -78.319 1.00 72.50 418 GLN A C 1
ATOM 3405 O O . GLN A 1 418 ? 40.301 10.602 -77.406 1.00 72.50 418 GLN A O 1
ATOM 3410 N N . LYS A 1 419 ? 40.758 8.669 -78.455 1.00 69.31 419 LYS A N 1
ATOM 3411 C CA . LYS A 1 419 ? 39.952 7.830 -77.550 1.00 69.31 419 LYS A CA 1
ATOM 3412 C C . LYS A 1 419 ? 40.413 7.922 -76.094 1.00 69.31 419 LYS A C 1
ATOM 3414 O O . LYS A 1 419 ? 39.579 7.863 -75.197 1.00 69.31 419 LYS A O 1
ATOM 3419 N N . THR A 1 420 ? 41.715 8.070 -75.861 1.00 63.16 420 THR A N 1
ATOM 3420 C CA . THR A 1 420 ? 42.271 8.252 -74.514 1.00 63.16 420 THR A CA 1
ATOM 3421 C C . THR A 1 420 ? 41.827 9.578 -73.905 1.00 63.16 420 THR A C 1
ATOM 3423 O O . THR A 1 420 ? 41.344 9.589 -72.773 1.00 63.16 420 THR A O 1
ATOM 3426 N N . ASN A 1 421 ? 41.923 10.673 -74.662 1.00 63.25 421 ASN A N 1
ATOM 3427 C CA . ASN A 1 421 ? 41.515 12.002 -74.199 1.00 63.25 421 ASN A CA 1
ATOM 3428 C C . ASN A 1 421 ? 40.005 12.074 -73.937 1.00 63.25 421 ASN A C 1
ATOM 3430 O O . ASN A 1 421 ? 39.589 12.567 -72.895 1.00 63.25 421 ASN A O 1
ATOM 3434 N N . ASP A 1 422 ? 39.192 11.487 -74.818 1.00 62.53 422 ASP A N 1
ATOM 3435 C CA . ASP A 1 422 ? 37.734 11.452 -74.652 1.00 62.53 422 ASP A CA 1
ATOM 3436 C C . ASP A 1 422 ? 37.296 10.609 -73.431 1.00 62.53 422 ASP A C 1
ATOM 3438 O O . ASP A 1 422 ? 36.186 10.782 -72.926 1.00 62.53 422 ASP A O 1
ATOM 3442 N N . SER A 1 423 ? 38.149 9.693 -72.947 1.00 54.62 423 SER A N 1
ATOM 3443 C CA . SER A 1 423 ? 37.930 8.949 -71.694 1.00 54.62 423 SER A CA 1
ATOM 3444 C C . SER A 1 423 ? 38.366 9.708 -70.436 1.00 54.62 423 SER A C 1
ATOM 3446 O O . SER A 1 423 ? 38.073 9.258 -69.337 1.00 54.62 423 SER A O 1
ATOM 3448 N N . PHE A 1 424 ? 39.091 10.821 -70.588 1.00 53.56 424 PHE A N 1
ATOM 3449 C CA . PHE A 1 424 ? 39.590 11.652 -69.488 1.00 53.56 424 PHE A CA 1
ATOM 3450 C C . PHE A 1 424 ? 38.613 12.782 -69.114 1.00 53.56 424 PHE A C 1
ATOM 3452 O O . PHE A 1 424 ? 38.641 13.258 -67.984 1.00 53.56 424 PHE A O 1
ATOM 3459 N N . ASP A 1 425 ? 37.759 13.196 -70.058 1.00 47.09 425 ASP A N 1
ATOM 3460 C CA . ASP A 1 425 ? 36.773 14.279 -69.895 1.00 47.09 425 ASP A CA 1
ATOM 3461 C C . ASP A 1 425 ? 35.380 13.799 -69.423 1.00 47.09 425 ASP A C 1
ATOM 3463 O O . ASP A 1 425 ? 34.477 14.617 -69.223 1.00 47.09 425 ASP A O 1
ATOM 3467 N N . LYS A 1 426 ? 35.183 12.486 -69.255 1.00 44.38 426 LYS A N 1
ATOM 3468 C CA . LYS A 1 426 ? 33.983 11.871 -68.662 1.00 44.38 426 LYS A CA 1
ATOM 3469 C C . LYS A 1 426 ? 34.319 11.289 -67.304 1.00 44.38 426 LYS A C 1
ATOM 3471 O O . LYS A 1 426 ? 33.447 11.416 -66.417 1.00 44.38 426 LYS A O 1
#

Secondary structure (DSSP, 8-state):
-HHHHHHHHHHHHHHHHHHHHHHTTT-HHHHHHHHHHHHHHHHHHHHHHHHHHHHHHHHHHHHHHHHHHHHHHHHHHHHHHHHHHHHHHHHHHHHHHHHHHHHHHHHHHHHHHHHHHHHHHHHHHHHHHHHT-SS-SS-TTTHHHHHHHHHHHHHHHHHHHHHHHHHHHHHHHHHHHHHHHHHHHHHHHHHHHHHHHHHHHHHHHHHHHHHHHHHHHHHHHHHHHHHHHHHHHHHHHHHHHHHHHHHHHHHHHHHHHHHHHHHHHHHHHHHHHHHHHHHHHHHHHHHHHHHHHHHHHHHHHHHHHHHHHHHHHHHHHHHHHHHHHHHHHHHHHHHHHHHHHHHHHHHHHHHHHHHHHHHHHH--SS-HHHHHHHHHHHHHHHHHHHHHHHHHHHHHHHHHHHHHHHHHHHHHHHHHHHHHHHTT--

Radius of gyration: 99.38 Å; Cα contacts (8 Å, |Δi|>4): 33; chains: 1; bounding box: 191×62×278 Å